Protein AF-A0A947TU34-F1 (afdb_monomer_lite)

Structure (mmCIF, N/CA/C/O backbone):
data_AF-A0A947TU34-F1
#
_entry.id   AF-A0A947TU34-F1
#
loop_
_atom_site.group_PDB
_atom_site.id
_atom_site.type_symbol
_atom_site.label_atom_id
_atom_site.label_alt_id
_atom_site.label_comp_id
_atom_site.label_asym_id
_atom_site.label_entity_id
_atom_site.label_seq_id
_atom_site.pdbx_PDB_ins_code
_atom_site.Cartn_x
_atom_site.Cartn_y
_atom_site.Cartn_z
_atom_site.occupancy
_atom_site.B_iso_or_equiv
_atom_site.auth_seq_id
_atom_site.auth_comp_id
_atom_site.auth_asym_id
_atom_site.auth_atom_id
_atom_site.pdbx_PDB_model_num
ATOM 1 N N . MET A 1 1 ? 52.505 39.625 5.014 1.00 36.97 1 MET A N 1
ATOM 2 C CA . MET A 1 1 ? 51.162 39.269 5.519 1.00 36.97 1 MET A CA 1
ATOM 3 C C . MET A 1 1 ? 50.648 38.074 4.728 1.00 36.97 1 MET A C 1
ATOM 5 O O . MET A 1 1 ? 50.399 38.207 3.539 1.00 36.97 1 MET A O 1
ATOM 9 N N . ARG A 1 2 ? 50.602 36.894 5.356 1.00 28.86 2 ARG A N 1
ATOM 10 C CA . ARG A 1 2 ? 50.048 35.643 4.815 1.00 28.86 2 ARG A CA 1
ATOM 11 C C . ARG A 1 2 ? 48.964 35.184 5.795 1.00 28.86 2 ARG A C 1
ATOM 13 O O . ARG A 1 2 ? 49.277 34.981 6.960 1.00 28.86 2 ARG A O 1
ATOM 20 N N . PHE A 1 3 ? 47.738 35.012 5.322 1.00 32.72 3 PHE A N 1
ATOM 21 C CA . PHE A 1 3 ? 46.673 34.244 5.978 1.00 32.72 3 PHE A CA 1
ATOM 22 C C . PHE A 1 3 ? 46.357 33.095 5.005 1.00 32.72 3 PHE A C 1
ATOM 24 O O . PHE A 1 3 ? 46.312 33.331 3.805 1.00 32.72 3 PHE A O 1
ATOM 31 N N . GLY A 1 4 ? 46.216 31.821 5.354 1.00 28.64 4 GLY A N 1
ATOM 32 C CA . GLY A 1 4 ? 45.920 31.163 6.622 1.00 28.64 4 GLY A CA 1
ATOM 33 C C . GLY A 1 4 ? 44.884 30.088 6.279 1.00 28.64 4 GLY A C 1
ATOM 34 O O . GLY A 1 4 ? 43.713 30.405 6.109 1.00 28.64 4 GLY A O 1
ATOM 35 N N . LYS A 1 5 ? 45.331 28.845 6.049 1.00 34.41 5 LYS A N 1
ATOM 36 C CA . LYS A 1 5 ? 44.473 27.691 5.729 1.00 34.41 5 LYS A CA 1
ATOM 37 C C . LYS A 1 5 ? 43.632 27.329 6.959 1.00 34.41 5 LYS A C 1
ATOM 39 O O . LYS A 1 5 ? 44.208 27.072 8.009 1.00 34.41 5 LYS A O 1
ATOM 44 N N . HIS A 1 6 ? 42.314 27.211 6.798 1.00 31.69 6 HIS A N 1
ATOM 45 C CA . HIS A 1 6 ? 41.460 26.458 7.717 1.00 31.69 6 HIS A CA 1
ATOM 46 C C . HIS A 1 6 ? 40.765 25.325 6.963 1.00 31.69 6 HIS A C 1
ATOM 48 O O . HIS A 1 6 ? 39.853 25.531 6.166 1.00 31.69 6 HIS A O 1
ATOM 54 N N . THR A 1 7 ? 41.250 24.118 7.230 1.00 31.86 7 THR A N 1
ATOM 55 C CA . THR A 1 7 ? 40.573 22.839 7.035 1.00 31.86 7 THR A CA 1
ATOM 56 C C . THR A 1 7 ? 39.380 22.758 7.990 1.00 31.86 7 THR A C 1
ATOM 58 O O . THR A 1 7 ? 39.536 23.008 9.185 1.00 31.86 7 THR A O 1
ATOM 61 N N . LYS A 1 8 ? 38.193 22.415 7.479 1.00 30.66 8 LYS A N 1
ATOM 62 C CA . LYS A 1 8 ? 37.081 21.908 8.294 1.00 30.66 8 LYS A CA 1
ATOM 63 C C . LYS A 1 8 ? 37.003 20.400 8.092 1.00 30.66 8 LYS A C 1
ATOM 65 O O . LYS A 1 8 ? 36.802 19.948 6.967 1.00 30.66 8 LYS A O 1
ATOM 70 N N . ASP A 1 9 ? 37.187 19.671 9.185 1.00 29.00 9 ASP A N 1
ATOM 71 C CA . ASP A 1 9 ? 36.949 18.236 9.289 1.00 29.00 9 ASP A CA 1
ATOM 72 C C . ASP A 1 9 ? 35.491 17.878 8.949 1.00 29.00 9 ASP A C 1
ATOM 74 O O . ASP A 1 9 ? 34.571 18.613 9.332 1.00 29.00 9 ASP A O 1
ATOM 78 N N . PRO A 1 10 ? 35.246 16.741 8.276 1.00 34.62 10 PRO A N 1
ATOM 79 C CA . PRO A 1 10 ? 33.926 16.142 8.208 1.00 34.62 10 PRO A CA 1
ATOM 80 C C . PRO A 1 10 ? 33.581 15.498 9.558 1.00 34.62 10 PRO A C 1
ATOM 82 O O . PRO A 1 10 ? 34.333 14.699 10.112 1.00 34.62 10 PRO A O 1
ATOM 85 N N . ASN A 1 11 ? 32.414 15.867 10.077 1.00 31.47 11 ASN A N 1
ATOM 86 C CA . ASN A 1 11 ? 31.798 15.323 11.284 1.00 31.47 11 ASN A CA 1
ATOM 87 C C . ASN A 1 11 ? 31.775 13.773 11.233 1.00 31.47 11 ASN A C 1
ATOM 89 O O . ASN A 1 11 ? 31.339 13.225 10.215 1.00 31.47 11 ASN A O 1
ATOM 93 N N . PRO A 1 12 ? 32.223 13.045 12.274 1.00 34.41 12 PRO A N 1
ATOM 94 C CA . PRO A 1 12 ? 32.240 11.588 12.251 1.00 34.41 12 PRO A CA 1
ATOM 95 C C . PRO A 1 12 ? 30.808 11.042 12.281 1.00 34.41 12 PRO A C 1
ATOM 97 O O . PRO A 1 12 ? 30.028 11.338 13.186 1.00 34.41 12 PRO A O 1
ATOM 100 N N . MET A 1 13 ? 30.466 10.222 11.284 1.00 33.12 13 MET A N 1
ATOM 101 C CA . MET A 1 13 ? 29.256 9.401 11.293 1.00 33.12 13 MET A CA 1
ATOM 102 C C . MET A 1 13 ? 29.177 8.580 12.587 1.00 33.12 13 MET A C 1
ATOM 104 O O . MET A 1 13 ? 30.155 7.966 13.021 1.00 33.12 13 MET A O 1
ATOM 108 N N . HIS A 1 14 ? 27.990 8.568 13.193 1.00 36.00 14 HIS A N 1
ATOM 109 C CA . HIS A 1 14 ? 27.690 7.849 14.425 1.00 36.00 14 HIS A CA 1
ATOM 110 C C . HIS A 1 14 ? 28.027 6.341 14.292 1.00 36.00 14 HIS A C 1
ATOM 112 O O . HIS A 1 14 ? 27.633 5.710 13.309 1.00 36.00 14 HIS A O 1
ATOM 118 N N . PRO A 1 15 ? 28.657 5.703 15.300 1.00 32.69 15 PRO A N 1
ATOM 119 C CA . PRO A 1 15 ? 29.038 4.282 15.255 1.00 32.69 15 PRO A CA 1
ATOM 120 C C . PRO A 1 15 ? 27.870 3.278 15.129 1.00 32.69 15 PRO A C 1
ATOM 122 O O . PRO A 1 15 ? 28.103 2.084 14.945 1.00 32.69 15 PRO A O 1
ATOM 125 N N . VAL A 1 16 ? 26.616 3.734 15.220 1.00 33.97 16 VAL A N 1
ATOM 126 C CA . VAL A 1 16 ? 25.411 2.884 15.217 1.00 33.97 16 VAL A CA 1
ATOM 127 C C . VAL A 1 16 ? 24.961 2.516 13.794 1.00 33.97 16 VAL A C 1
ATOM 129 O O . VAL A 1 16 ? 24.540 1.381 13.569 1.00 33.97 16 VAL A O 1
ATOM 132 N N . GLU A 1 17 ? 25.127 3.406 12.810 1.00 32.19 17 GLU A N 1
ATOM 133 C CA . GLU A 1 17 ? 24.751 3.137 11.406 1.00 32.19 17 GLU A CA 1
ATOM 134 C C . GLU A 1 17 ? 25.699 2.129 10.734 1.00 32.19 17 GLU A C 1
ATOM 136 O O . GLU A 1 17 ? 25.270 1.252 9.978 1.00 32.19 17 GLU A O 1
ATOM 141 N N . ASN A 1 18 ? 26.985 2.163 11.095 1.00 36.09 18 ASN A N 1
ATOM 142 C CA . ASN A 1 18 ? 27.971 1.192 10.616 1.00 36.09 18 ASN A CA 1
ATOM 143 C C . ASN A 1 18 ? 27.805 -0.201 11.247 1.00 36.09 18 ASN A C 1
ATOM 145 O O . ASN A 1 18 ? 28.181 -1.195 10.626 1.00 36.09 18 ASN A O 1
ATOM 149 N N . PHE A 1 19 ? 27.226 -0.302 12.448 1.00 32.25 19 PHE A N 1
ATOM 150 C CA . PHE A 1 19 ? 26.992 -1.587 13.112 1.00 32.25 19 PHE A CA 1
ATOM 151 C C . PHE A 1 19 ? 25.800 -2.337 12.501 1.00 32.25 19 PHE A C 1
ATOM 153 O O . PHE A 1 19 ? 25.913 -3.526 12.214 1.00 32.25 19 PHE A O 1
ATOM 160 N N . ILE A 1 20 ? 24.695 -1.643 12.205 1.00 35.47 20 ILE A N 1
ATOM 161 C CA . ILE A 1 20 ? 23.509 -2.249 11.569 1.00 35.47 20 ILE A CA 1
ATOM 162 C C . ILE A 1 20 ? 23.843 -2.734 10.149 1.00 35.47 20 ILE A C 1
ATOM 164 O O . ILE A 1 20 ? 23.509 -3.859 9.781 1.00 35.47 20 ILE A O 1
ATOM 168 N N . THR A 1 21 ? 24.606 -1.940 9.394 1.00 34.44 21 THR A N 1
ATOM 169 C CA . THR A 1 21 ? 25.031 -2.291 8.029 1.00 34.44 21 THR A CA 1
ATOM 170 C C . THR A 1 21 ? 26.032 -3.459 8.003 1.00 34.44 21 THR A C 1
ATOM 172 O O . THR A 1 21 ? 26.006 -4.279 7.085 1.00 34.44 21 THR A O 1
ATOM 175 N N . ARG A 1 22 ? 26.897 -3.600 9.024 1.00 29.48 22 ARG A N 1
ATOM 176 C CA . ARG A 1 22 ? 27.832 -4.740 9.141 1.00 29.48 22 ARG A CA 1
ATOM 177 C C . ARG A 1 22 ? 27.171 -6.027 9.630 1.00 29.48 22 ARG A C 1
ATOM 179 O O . ARG A 1 22 ? 27.530 -7.090 9.135 1.00 29.48 22 ARG A O 1
ATOM 186 N N . VAL A 1 23 ? 26.217 -5.954 10.559 1.00 29.86 23 VAL A N 1
ATOM 187 C CA . VAL A 1 23 ? 25.537 -7.149 11.093 1.00 29.86 23 VAL A CA 1
ATOM 188 C C . VAL A 1 23 ? 24.622 -7.787 10.040 1.00 29.86 23 VAL A C 1
ATOM 190 O O . VAL A 1 23 ? 24.596 -9.010 9.932 1.00 29.86 23 VAL A O 1
ATOM 193 N N . MET A 1 24 ? 23.976 -6.984 9.186 1.00 29.67 24 MET A N 1
ATOM 194 C CA . MET A 1 24 ? 23.170 -7.487 8.059 1.00 29.67 24 MET A CA 1
ATOM 195 C C . MET A 1 24 ? 24.021 -8.190 6.982 1.00 29.67 24 MET A C 1
ATOM 197 O O . MET A 1 24 ? 23.549 -9.120 6.339 1.00 29.67 24 MET A O 1
ATOM 201 N N . ARG A 1 25 ? 25.298 -7.809 6.816 1.00 28.53 25 ARG A N 1
ATOM 202 C CA . ARG A 1 25 ? 26.220 -8.459 5.862 1.00 28.53 25 ARG A CA 1
ATOM 203 C C . ARG A 1 25 ? 26.807 -9.783 6.351 1.00 28.53 25 ARG A C 1
ATOM 205 O O . ARG A 1 25 ? 27.178 -10.601 5.522 1.00 28.53 25 ARG A O 1
ATOM 212 N N . ILE A 1 26 ? 26.923 -9.990 7.664 1.00 27.45 26 ILE A N 1
ATOM 213 C CA . ILE A 1 26 ? 27.550 -11.197 8.236 1.00 27.45 26 ILE A CA 1
ATOM 214 C C . ILE A 1 26 ? 26.545 -12.358 8.356 1.00 27.45 26 ILE A C 1
ATOM 216 O O . ILE A 1 26 ? 26.949 -13.515 8.332 1.00 27.45 26 ILE A O 1
ATOM 220 N N . PHE A 1 27 ? 25.239 -12.078 8.419 1.00 27.67 27 PHE A N 1
ATOM 221 C CA . PHE A 1 27 ? 24.205 -13.122 8.494 1.00 27.67 27 PHE A CA 1
ATOM 222 C C . PHE A 1 27 ? 23.849 -13.772 7.145 1.00 27.67 27 PHE A C 1
ATOM 224 O O . PHE A 1 27 ? 23.192 -14.807 7.133 1.00 27.67 27 PHE A O 1
ATOM 231 N N . LEU A 1 28 ? 24.315 -13.218 6.020 1.00 29.25 28 LEU A N 1
ATOM 232 C CA . LEU A 1 28 ? 24.052 -13.743 4.672 1.00 29.25 28 LEU A CA 1
ATOM 233 C C . LEU A 1 28 ? 25.005 -14.872 4.233 1.00 29.25 28 LEU A C 1
ATOM 235 O O . LEU A 1 28 ? 24.862 -15.380 3.126 1.00 29.25 28 LEU A O 1
ATOM 239 N N . THR A 1 29 ? 25.971 -15.281 5.062 1.00 25.34 29 THR A N 1
ATOM 240 C CA . THR A 1 29 ? 27.067 -16.163 4.613 1.00 25.34 29 THR A CA 1
ATOM 241 C C . THR A 1 29 ? 27.019 -17.611 5.101 1.00 25.34 29 THR A C 1
ATOM 243 O O . THR A 1 29 ? 27.934 -18.364 4.778 1.00 25.34 29 THR A O 1
ATOM 246 N N . LEU A 1 30 ? 26.007 -18.055 5.854 1.00 24.70 30 LEU A N 1
ATOM 247 C CA . LEU A 1 30 ? 26.007 -19.419 6.406 1.00 24.70 30 LEU A CA 1
ATOM 248 C C . LEU A 1 30 ? 24.599 -20.005 6.577 1.00 24.70 30 LEU A C 1
ATOM 250 O O . LEU A 1 30 ? 24.108 -19.995 7.695 1.00 24.70 30 LEU A O 1
ATOM 254 N N . VAL A 1 31 ? 24.002 -20.590 5.527 1.00 24.58 31 VAL A N 1
ATOM 255 C CA . VAL A 1 31 ? 23.180 -21.819 5.645 1.00 24.58 31 VAL A CA 1
ATOM 256 C C . VAL A 1 31 ? 23.206 -22.587 4.314 1.00 24.58 31 VAL A C 1
ATOM 258 O O . VAL A 1 31 ? 22.786 -22.094 3.271 1.00 24.58 31 VAL A O 1
ATOM 261 N N . SER A 1 32 ? 23.716 -23.814 4.362 1.00 23.69 32 SER A N 1
ATOM 262 C CA . SER A 1 32 ? 23.725 -24.804 3.282 1.00 23.69 32 SER A CA 1
ATOM 263 C C . SER A 1 32 ? 22.355 -25.470 3.097 1.00 23.69 32 SER A C 1
ATOM 265 O O . SER A 1 32 ? 21.717 -25.857 4.072 1.00 23.69 32 SER A O 1
ATOM 267 N N . TRP A 1 33 ? 21.945 -25.652 1.840 1.00 23.98 33 TRP A N 1
ATOM 268 C CA . TRP A 1 33 ? 20.684 -26.280 1.423 1.00 23.98 33 TRP A CA 1
ATOM 269 C C . TRP A 1 33 ? 20.714 -27.815 1.527 1.00 23.98 33 TRP A C 1
ATOM 271 O O . TRP A 1 33 ? 21.697 -28.436 1.110 1.00 23.98 33 TRP A O 1
ATOM 281 N N . PRO A 1 34 ? 19.587 -28.444 1.906 1.00 23.02 34 PRO A N 1
ATOM 282 C CA . PRO A 1 34 ? 19.167 -29.692 1.281 1.00 23.02 34 PRO A CA 1
ATOM 283 C C . PRO A 1 34 ? 17.764 -29.613 0.645 1.00 23.02 34 PRO A C 1
ATOM 285 O O . PRO A 1 34 ? 16.898 -28.849 1.049 1.00 23.02 34 PRO A O 1
ATOM 288 N N . LYS A 1 35 ? 17.609 -30.436 -0.399 1.00 26.45 35 LYS A N 1
ATOM 289 C CA . LYS A 1 35 ? 16.519 -30.567 -1.383 1.00 26.45 35 LYS A CA 1
ATOM 290 C C . LYS A 1 35 ? 15.093 -30.661 -0.816 1.00 26.45 35 LYS A C 1
ATOM 292 O O . LYS A 1 35 ? 14.847 -31.466 0.077 1.00 26.45 35 LYS A O 1
ATOM 297 N N . VAL A 1 36 ? 14.147 -30.033 -1.524 1.00 22.92 36 VAL A N 1
ATOM 298 C CA . VAL A 1 36 ? 12.710 -30.362 -1.481 1.00 22.92 36 VAL A CA 1
ATOM 299 C C . VAL A 1 36 ? 12.259 -30.951 -2.822 1.00 22.92 36 VAL A C 1
ATOM 301 O O . VAL A 1 36 ? 12.600 -30.453 -3.897 1.00 22.92 36 VAL A O 1
ATOM 304 N N . SER A 1 37 ? 11.505 -32.048 -2.737 1.00 20.77 37 SER A N 1
ATOM 305 C CA . SER A 1 37 ? 10.812 -32.739 -3.825 1.00 20.77 37 SER A CA 1
ATOM 306 C C . SER A 1 37 ? 9.322 -32.385 -3.854 1.00 20.77 37 SER A C 1
ATOM 308 O O . SER A 1 37 ? 8.695 -32.435 -2.803 1.00 20.77 37 SER A O 1
ATOM 310 N N . SER A 1 38 ? 8.794 -32.180 -5.073 1.00 23.38 38 SER A N 1
ATOM 311 C CA . SER A 1 38 ? 7.444 -32.517 -5.599 1.00 23.38 38 SER A CA 1
ATOM 312 C C . SER A 1 38 ? 6.195 -32.092 -4.805 1.00 23.38 38 SER A C 1
ATOM 314 O O . SER A 1 38 ? 6.082 -32.372 -3.626 1.00 23.38 38 SER A O 1
ATOM 316 N N . THR A 1 39 ? 5.100 -31.582 -5.364 1.00 26.91 39 THR A N 1
ATOM 317 C CA . THR A 1 39 ? 4.634 -31.331 -6.737 1.00 26.91 39 THR A CA 1
ATOM 318 C C . THR A 1 39 ? 3.297 -30.603 -6.568 1.00 26.91 39 THR A C 1
ATOM 320 O O . THR A 1 39 ? 2.379 -31.170 -5.984 1.00 26.91 39 THR A O 1
ATOM 323 N N . ALA A 1 40 ? 3.157 -29.402 -7.120 1.00 22.20 40 ALA A N 1
ATOM 324 C CA . ALA A 1 40 ? 1.877 -28.820 -7.520 1.00 22.20 40 ALA A CA 1
ATOM 325 C C . ALA A 1 40 ? 2.191 -27.796 -8.617 1.00 22.20 40 ALA A C 1
ATOM 327 O O . ALA A 1 40 ? 2.999 -26.900 -8.407 1.00 22.20 40 ALA A O 1
ATOM 328 N N . ILE A 1 41 ? 1.644 -27.990 -9.815 1.00 27.66 41 ILE A N 1
ATOM 329 C CA . ILE A 1 41 ? 1.902 -27.144 -10.988 1.00 27.66 41 ILE A CA 1
ATOM 330 C C . ILE A 1 41 ? 0.897 -25.976 -10.964 1.00 27.66 41 ILE A C 1
ATOM 332 O O . ILE A 1 41 ? -0.297 -26.253 -11.087 1.00 27.66 41 ILE A O 1
ATOM 336 N N . PRO A 1 42 ? 1.317 -24.699 -10.823 1.00 26.33 42 PRO A N 1
ATOM 337 C CA . PRO A 1 42 ? 0.411 -23.554 -10.922 1.00 26.33 42 PRO A CA 1
ATOM 338 C C . PRO A 1 42 ? 0.205 -23.116 -12.381 1.00 26.33 42 PRO A C 1
ATOM 340 O O . PRO A 1 42 ? 1.080 -23.283 -13.231 1.00 26.33 42 PRO A O 1
ATOM 343 N N . ASN A 1 43 ? -0.965 -22.530 -12.641 1.00 28.70 43 ASN A N 1
ATOM 344 C CA . ASN A 1 43 ? -1.534 -22.125 -13.935 1.00 28.70 43 ASN A CA 1
ATOM 345 C C . ASN A 1 43 ? -0.812 -20.962 -14.673 1.00 28.70 43 ASN A C 1
ATOM 347 O O . ASN A 1 43 ? -1.436 -20.294 -15.493 1.00 28.70 43 ASN A O 1
ATOM 351 N N . ASP A 1 44 ? 0.486 -20.742 -14.449 1.00 31.34 44 ASP A N 1
ATOM 352 C CA . ASP A 1 44 ? 1.245 -19.582 -14.964 1.00 31.34 44 ASP A CA 1
ATOM 353 C C . ASP A 1 44 ? 2.211 -19.918 -16.121 1.00 31.34 44 ASP A C 1
ATOM 355 O O . ASP A 1 44 ? 3.200 -19.224 -16.354 1.00 31.34 44 ASP A O 1
ATOM 359 N N . ARG A 1 45 ? 1.967 -21.001 -16.869 1.00 33.16 45 ARG A N 1
ATOM 360 C CA . ARG A 1 45 ? 2.908 -21.472 -17.901 1.00 33.16 45 ARG A CA 1
ATOM 361 C C . ARG A 1 45 ? 2.562 -20.943 -19.293 1.00 33.16 45 ARG A C 1
ATOM 363 O O . ARG A 1 45 ? 1.596 -21.388 -19.907 1.00 33.16 45 ARG A O 1
ATOM 370 N N . ILE A 1 46 ? 3.406 -20.059 -19.825 1.00 37.34 46 ILE A N 1
ATOM 371 C CA . ILE A 1 46 ? 3.487 -19.787 -21.266 1.00 37.34 46 ILE A CA 1
ATOM 372 C C . ILE A 1 46 ? 4.389 -20.867 -21.874 1.00 37.34 46 ILE A C 1
ATOM 374 O O . ILE A 1 46 ? 5.542 -21.008 -21.475 1.00 37.34 46 ILE A O 1
ATOM 378 N N . ALA A 1 47 ? 3.869 -21.653 -22.818 1.00 37.91 47 ALA A N 1
ATOM 379 C CA . ALA A 1 47 ? 4.684 -22.597 -23.574 1.00 37.91 47 ALA A CA 1
ATOM 380 C C . ALA A 1 47 ? 5.567 -21.812 -24.555 1.00 37.91 47 ALA A C 1
ATOM 382 O O . ALA A 1 47 ? 5.067 -21.241 -25.524 1.00 37.91 47 ALA A O 1
ATOM 383 N N . LEU A 1 48 ? 6.869 -21.753 -24.284 1.00 50.62 48 LEU A N 1
ATOM 384 C CA . LEU A 1 48 ? 7.847 -21.099 -25.145 1.00 50.62 48 LEU A CA 1
ATOM 385 C C . LEU A 1 48 ? 8.540 -22.163 -25.989 1.00 50.62 48 LEU A C 1
ATOM 387 O O . LEU A 1 48 ? 9.224 -23.022 -25.456 1.00 50.62 48 LEU A O 1
ATOM 391 N N . GLN A 1 49 ? 8.389 -22.118 -27.308 1.00 55.41 49 GLN A N 1
ATOM 392 C CA . GLN A 1 49 ? 9.153 -22.993 -28.195 1.00 55.41 49 GLN A CA 1
ATOM 393 C C . GLN A 1 49 ? 10.310 -22.208 -28.802 1.00 55.41 49 GLN A C 1
ATOM 395 O O . GLN A 1 49 ? 10.110 -21.146 -29.386 1.00 55.41 49 GLN A O 1
ATOM 400 N N . SER A 1 50 ? 11.520 -22.739 -28.637 1.00 59.16 50 SER A N 1
ATOM 401 C CA . SER A 1 50 ? 12.715 -22.238 -29.312 1.00 59.16 50 SER A CA 1
ATOM 402 C C . SER A 1 50 ? 12.556 -22.365 -30.830 1.00 59.16 50 SER A C 1
ATOM 404 O O . SER A 1 50 ? 12.058 -23.382 -31.317 1.00 59.16 50 SER A O 1
ATOM 406 N N . THR A 1 51 ? 13.017 -21.366 -31.584 1.00 66.00 51 THR A N 1
ATOM 407 C CA . THR A 1 51 ? 13.000 -21.409 -33.058 1.00 66.00 51 THR A CA 1
ATOM 408 C C . THR A 1 51 ? 14.224 -22.118 -33.638 1.00 66.00 51 THR A C 1
ATOM 410 O O . THR A 1 51 ? 14.187 -22.581 -34.776 1.00 66.00 51 THR A O 1
ATOM 413 N N . ILE A 1 52 ? 15.290 -22.253 -32.843 1.00 70.44 52 ILE A N 1
ATOM 414 C CA . ILE A 1 52 ? 16.522 -22.962 -33.209 1.00 70.44 52 ILE A CA 1
ATOM 415 C C . ILE A 1 52 ? 16.556 -24.319 -32.498 1.00 70.44 52 ILE A C 1
ATOM 417 O O . ILE A 1 52 ? 16.445 -24.385 -31.269 1.00 70.44 52 ILE A O 1
ATOM 421 N N . SER A 1 53 ? 16.745 -25.403 -33.251 1.00 76.50 53 SER A N 1
ATOM 422 C CA . SER A 1 53 ? 16.879 -26.756 -32.686 1.00 76.50 53 SER A CA 1
ATOM 423 C C . SER A 1 53 ? 18.139 -26.903 -31.818 1.00 76.50 53 SER A C 1
ATOM 425 O O . SER A 1 53 ? 19.135 -26.211 -32.041 1.00 76.50 53 SER A O 1
ATOM 427 N N . SER A 1 54 ? 18.118 -27.812 -30.837 1.00 78.81 54 SER A N 1
ATOM 428 C CA . SER A 1 54 ? 19.277 -28.075 -29.967 1.00 78.81 54 SER A CA 1
ATOM 429 C C . SER A 1 54 ? 20.511 -28.513 -30.771 1.00 78.81 54 SER A C 1
ATOM 431 O O . SER A 1 54 ? 21.596 -27.988 -30.534 1.00 78.81 54 SER A O 1
ATOM 433 N N . ASP A 1 55 ? 20.327 -29.340 -31.806 1.00 80.50 55 ASP A N 1
ATOM 434 C CA . ASP A 1 55 ? 21.393 -29.778 -32.724 1.00 80.50 55 ASP A CA 1
ATOM 435 C C . ASP A 1 55 ? 22.018 -28.616 -33.514 1.00 80.50 55 ASP A C 1
ATOM 437 O O . ASP A 1 55 ? 23.219 -28.594 -33.799 1.00 80.50 55 ASP A O 1
ATOM 441 N N . GLU A 1 56 ? 21.203 -27.639 -33.920 1.00 82.25 56 GLU A N 1
ATOM 442 C CA . GLU A 1 56 ? 21.691 -26.461 -34.634 1.00 82.25 56 GLU A CA 1
ATOM 443 C C . GLU A 1 56 ? 22.454 -25.519 -33.701 1.00 82.25 56 GLU A C 1
ATOM 445 O O . GLU A 1 56 ? 23.506 -24.992 -34.076 1.00 82.25 56 GLU A O 1
ATOM 450 N N . LEU A 1 57 ? 21.965 -25.336 -32.474 1.00 79.88 57 LEU A N 1
ATOM 451 C CA . LEU A 1 57 ? 22.655 -24.544 -31.466 1.00 79.88 57 LEU A CA 1
ATOM 452 C C . LEU A 1 57 ? 23.998 -25.178 -31.079 1.00 79.88 57 LEU A C 1
ATOM 454 O O . LEU A 1 57 ? 25.005 -24.475 -31.043 1.00 79.88 57 LEU A O 1
ATOM 458 N N . GLU A 1 58 ? 24.040 -26.492 -30.866 1.00 84.25 58 GLU A N 1
ATOM 459 C CA . GLU A 1 58 ? 25.270 -27.239 -30.589 1.00 84.25 58 GLU A CA 1
ATOM 460 C C . GLU A 1 58 ? 26.332 -27.002 -31.669 1.00 84.25 58 GLU A C 1
ATOM 462 O O . GLU A 1 58 ? 27.454 -26.594 -31.363 1.00 84.25 58 GLU A O 1
ATOM 467 N N . LYS A 1 59 ? 25.963 -27.138 -32.949 1.00 84.12 59 LYS A N 1
ATOM 468 C CA . LYS A 1 59 ? 26.871 -26.861 -34.077 1.00 84.12 59 LYS A CA 1
ATOM 469 C C . LYS A 1 59 ? 27.379 -25.421 -34.077 1.00 84.12 59 LYS A C 1
ATOM 471 O O . LYS A 1 59 ? 28.557 -25.182 -34.345 1.00 84.12 59 LYS A O 1
ATOM 476 N N . ARG A 1 60 ? 26.511 -24.446 -33.785 1.00 83.31 60 ARG A N 1
ATOM 477 C CA . ARG A 1 60 ? 26.894 -23.025 -33.718 1.00 83.31 60 ARG A CA 1
ATOM 478 C C . ARG A 1 60 ? 27.871 -22.754 -32.574 1.00 83.31 60 ARG A C 1
ATOM 480 O O . ARG A 1 60 ? 28.805 -21.981 -32.768 1.00 83.31 60 ARG A O 1
ATOM 487 N N . LEU A 1 61 ? 27.671 -23.381 -31.416 1.00 82.75 61 LEU A N 1
ATOM 488 C CA . LEU A 1 61 ? 28.536 -23.224 -30.248 1.00 82.75 61 LEU A CA 1
ATOM 489 C C . LEU A 1 61 ? 29.897 -23.910 -30.438 1.00 82.75 61 LEU A C 1
ATOM 491 O O . LEU A 1 61 ? 30.927 -23.299 -30.149 1.00 82.75 61 LEU A O 1
ATOM 495 N N . LEU A 1 62 ? 29.919 -25.118 -31.016 1.00 83.25 62 LEU A N 1
ATOM 496 C CA . LEU A 1 62 ? 31.153 -25.825 -31.391 1.00 83.25 62 LEU A CA 1
ATOM 497 C C . LEU A 1 62 ? 32.014 -24.977 -32.335 1.00 83.25 62 LEU A C 1
ATOM 499 O O . LEU A 1 62 ? 33.200 -24.768 -32.088 1.00 83.25 62 LEU A O 1
ATOM 503 N N . ASN A 1 63 ? 31.399 -24.402 -33.374 1.00 82.50 63 ASN A N 1
ATOM 504 C CA . ASN A 1 63 ? 32.086 -23.530 -34.333 1.00 82.50 63 ASN A CA 1
ATOM 505 C C . ASN A 1 63 ? 32.640 -22.236 -33.708 1.00 82.50 63 ASN A C 1
ATOM 507 O O . ASN A 1 63 ? 33.439 -21.544 -34.335 1.00 82.50 63 ASN A O 1
ATOM 511 N N . ARG A 1 64 ? 32.221 -21.901 -32.484 1.00 79.00 64 ARG A N 1
ATOM 512 C CA . ARG A 1 64 ? 32.649 -20.717 -31.723 1.00 79.00 64 ARG A CA 1
ATOM 513 C C . ARG A 1 64 ? 33.614 -21.049 -30.587 1.00 79.00 64 ARG A C 1
ATOM 515 O O . ARG A 1 64 ? 33.856 -20.204 -29.727 1.00 79.00 64 ARG A O 1
ATOM 522 N N . GLY A 1 65 ? 34.155 -22.267 -30.577 1.00 80.38 65 GLY A N 1
ATOM 523 C CA . GLY A 1 65 ? 35.194 -22.682 -29.637 1.00 80.38 65 GLY A CA 1
ATOM 524 C C . GLY A 1 65 ? 34.692 -22.983 -28.225 1.00 80.38 65 GLY A C 1
ATOM 525 O O . GLY A 1 65 ? 35.486 -22.926 -27.291 1.00 80.38 65 GLY A O 1
ATOM 526 N N . TRP A 1 66 ? 33.401 -23.280 -28.054 1.00 84.19 66 TRP A N 1
ATOM 527 C CA . TRP A 1 66 ? 32.879 -23.775 -26.779 1.00 84.19 66 TRP A CA 1
ATOM 528 C C . TRP A 1 66 ? 33.293 -25.233 -26.564 1.00 84.19 66 TRP A C 1
ATOM 530 O O . TRP A 1 66 ? 33.287 -26.032 -27.503 1.00 84.19 66 TRP A O 1
ATOM 540 N N . SER A 1 67 ? 33.616 -25.594 -25.324 1.00 85.44 67 SER A N 1
ATOM 541 C CA . SER A 1 67 ? 33.841 -26.989 -24.946 1.00 85.44 67 SER A CA 1
ATOM 542 C C . SER A 1 67 ? 32.524 -27.756 -24.836 1.00 85.44 67 SER A C 1
ATOM 544 O O . SER A 1 67 ? 31.472 -27.196 -24.535 1.00 85.44 67 SER A O 1
ATOM 546 N N . GLU A 1 68 ? 32.588 -29.072 -25.011 1.00 81.94 68 GLU A N 1
ATOM 547 C CA . GLU A 1 68 ? 31.426 -29.965 -24.933 1.00 81.94 68 GLU A CA 1
ATOM 548 C C . GLU A 1 68 ? 30.657 -29.818 -23.603 1.00 81.94 68 GLU A C 1
ATOM 550 O O . GLU A 1 68 ? 29.430 -29.766 -23.588 1.00 81.94 68 GLU A O 1
ATOM 555 N N . VAL A 1 69 ? 31.367 -29.626 -22.485 1.00 80.94 69 VAL A N 1
ATOM 556 C CA . VAL A 1 69 ? 30.763 -29.403 -21.157 1.00 80.94 69 VAL A CA 1
ATOM 557 C C . VAL A 1 69 ? 29.989 -28.080 -21.091 1.00 80.94 69 VAL A C 1
ATOM 559 O O . VAL A 1 69 ? 28.906 -28.015 -20.507 1.00 80.94 69 VAL A O 1
ATOM 562 N N . GLU A 1 70 ? 30.522 -27.015 -21.690 1.00 78.06 70 GLU A N 1
ATOM 563 C CA . GLU A 1 70 ? 29.878 -25.696 -21.716 1.00 78.06 70 GLU A CA 1
ATOM 564 C C . GLU A 1 70 ? 28.646 -25.695 -22.620 1.00 78.06 70 GLU A C 1
ATOM 566 O O . GLU A 1 70 ? 27.624 -25.098 -22.272 1.00 78.06 70 GLU A O 1
ATOM 571 N N . ILE A 1 71 ? 28.721 -26.411 -23.743 1.00 81.62 71 ILE A N 1
ATOM 572 C CA . ILE A 1 71 ? 27.603 -26.607 -24.666 1.00 81.62 71 ILE A CA 1
ATOM 573 C C . ILE A 1 71 ? 26.469 -27.346 -23.969 1.00 81.62 71 ILE A C 1
ATOM 575 O O . ILE A 1 71 ? 25.344 -26.853 -23.957 1.00 81.62 71 ILE A O 1
ATOM 579 N N . GLN A 1 72 ? 26.759 -28.470 -23.310 1.00 79.75 72 GLN A N 1
ATOM 580 C CA . GLN A 1 72 ? 25.747 -29.234 -22.576 1.00 79.75 72 GLN A CA 1
ATOM 581 C C . GLN A 1 72 ? 25.092 -28.404 -21.464 1.00 79.75 72 GLN A C 1
ATOM 583 O O . GLN A 1 72 ? 23.881 -28.481 -21.250 1.00 79.75 72 GLN A O 1
ATOM 588 N N . ARG A 1 73 ? 25.859 -27.536 -20.793 1.00 75.88 73 ARG A N 1
ATOM 589 C CA . ARG A 1 73 ? 25.315 -26.607 -19.794 1.00 75.88 73 ARG A CA 1
ATOM 590 C C . ARG A 1 73 ? 24.397 -25.551 -20.420 1.00 75.88 73 ARG A C 1
ATOM 592 O O . ARG A 1 73 ? 23.337 -25.279 -19.861 1.00 75.88 73 ARG A O 1
ATOM 599 N N . ALA A 1 74 ? 24.778 -24.963 -21.555 1.00 75.69 74 ALA A N 1
ATOM 600 C CA . ALA A 1 74 ? 23.959 -23.975 -22.259 1.00 75.69 74 ALA A CA 1
ATOM 601 C C . ALA A 1 74 ? 22.672 -24.587 -22.833 1.00 75.69 74 ALA A C 1
ATOM 603 O O . ALA A 1 74 ? 21.604 -23.994 -22.684 1.00 75.69 74 ALA A O 1
ATOM 604 N N . LEU A 1 75 ? 22.760 -25.783 -23.425 1.00 78.38 75 LEU A N 1
ATOM 605 C CA . LEU A 1 75 ? 21.612 -26.539 -23.929 1.00 78.38 75 LEU A CA 1
ATOM 606 C C . LEU A 1 75 ? 20.653 -26.909 -22.798 1.00 78.38 75 LEU A C 1
ATOM 608 O O . LEU A 1 75 ? 19.472 -26.614 -22.898 1.00 78.38 75 LEU A O 1
ATOM 612 N N . SER A 1 76 ? 21.160 -27.441 -21.682 1.00 74.25 76 SER A N 1
ATOM 613 C CA . SER A 1 76 ? 20.341 -27.790 -20.513 1.00 74.25 76 SER A CA 1
ATOM 614 C C . SER A 1 76 ? 19.583 -26.586 -19.939 1.00 74.25 76 SER A C 1
ATOM 616 O O . SER A 1 76 ? 18.387 -26.674 -19.661 1.00 74.25 76 SER A O 1
ATOM 618 N N . LEU A 1 77 ? 20.243 -25.427 -19.822 1.00 69.88 77 LEU A N 1
ATOM 619 C CA . LEU A 1 77 ? 19.600 -24.190 -19.365 1.00 69.88 77 LEU A CA 1
ATOM 620 C C . LEU A 1 77 ? 18.533 -23.700 -20.347 1.00 69.88 77 LEU A C 1
ATOM 622 O O . LEU A 1 77 ? 17.446 -23.299 -19.934 1.00 69.88 77 LEU A O 1
ATOM 626 N N . ARG A 1 78 ? 18.827 -23.758 -21.647 1.00 72.56 78 ARG A N 1
ATOM 627 C CA . ARG A 1 78 ? 17.902 -23.359 -22.708 1.00 72.56 78 ARG A CA 1
ATOM 628 C C . ARG A 1 78 ? 16.699 -24.299 -22.794 1.00 72.56 78 ARG A C 1
ATOM 630 O O . ARG A 1 78 ? 15.571 -23.828 -22.865 1.00 72.56 78 ARG A O 1
ATOM 637 N N . ASP A 1 79 ? 16.908 -25.604 -22.705 1.00 69.69 79 ASP A N 1
ATOM 638 C CA . ASP A 1 79 ? 15.841 -26.605 -22.704 1.00 69.69 79 ASP A CA 1
ATOM 639 C C . ASP A 1 79 ? 14.994 -26.514 -21.429 1.00 69.69 79 ASP A C 1
ATOM 641 O O . ASP A 1 79 ? 13.772 -26.635 -21.492 1.00 69.69 79 ASP A O 1
ATOM 645 N N . SER A 1 80 ? 15.599 -26.221 -20.274 1.00 64.62 80 SER A N 1
ATOM 646 C CA . SER A 1 80 ? 14.854 -25.902 -19.048 1.00 64.62 80 SER A CA 1
ATOM 647 C C . SER A 1 80 ? 13.976 -24.657 -19.225 1.00 64.62 80 SER A C 1
ATOM 649 O O . SER A 1 80 ? 12.843 -24.625 -18.740 1.00 64.62 80 SER A O 1
ATOM 651 N N . PHE A 1 81 ? 14.481 -23.648 -19.939 1.00 65.69 81 PHE A N 1
ATOM 652 C CA . PHE A 1 81 ? 13.783 -22.393 -20.208 1.00 65.69 81 PHE A CA 1
ATOM 653 C C . PHE A 1 81 ? 12.613 -22.571 -21.193 1.00 65.69 81 PHE A C 1
ATOM 655 O O . PHE A 1 81 ? 11.487 -22.190 -20.882 1.00 65.69 81 PHE A O 1
ATOM 662 N N . PHE A 1 82 ? 12.853 -23.184 -22.358 1.00 63.56 82 PHE A N 1
ATOM 663 C CA . PHE A 1 82 ? 11.853 -23.350 -23.420 1.00 63.56 82 PHE A CA 1
ATOM 664 C C . PHE A 1 82 ? 10.955 -24.586 -23.202 1.00 63.56 82 PHE A C 1
ATOM 666 O O . PHE A 1 82 ? 9.732 -24.480 -23.197 1.00 63.56 82 PHE A O 1
ATOM 673 N N . ASN A 1 83 ? 11.520 -25.768 -22.937 1.00 55.47 83 ASN A N 1
ATOM 674 C CA . ASN A 1 83 ? 10.741 -27.017 -22.938 1.00 55.47 83 ASN A CA 1
ATOM 675 C C . ASN A 1 83 ? 10.000 -27.289 -21.625 1.00 55.47 83 ASN A C 1
ATOM 677 O O . ASN A 1 83 ? 8.973 -27.968 -21.637 1.00 55.47 83 ASN A O 1
ATOM 681 N N . GLN A 1 84 ? 10.502 -26.799 -20.488 1.00 48.75 84 GLN A N 1
ATOM 682 C CA . GLN A 1 84 ? 9.903 -27.114 -19.186 1.00 48.75 84 GLN A CA 1
ATOM 683 C C . GLN A 1 84 ? 9.051 -25.978 -18.597 1.00 48.75 84 GLN A C 1
ATOM 685 O O . GLN A 1 84 ? 8.327 -26.200 -17.623 1.00 48.75 84 GLN A O 1
ATOM 690 N N . GLY A 1 85 ? 9.093 -24.776 -19.188 1.00 46.69 85 GLY A N 1
ATOM 691 C CA . GLY A 1 85 ? 8.349 -23.610 -18.702 1.00 46.69 85 GLY A CA 1
ATOM 692 C C . GLY A 1 85 ? 8.759 -23.162 -17.294 1.00 46.69 85 GLY A C 1
ATOM 693 O O . GLY A 1 85 ? 7.978 -22.495 -16.619 1.00 46.69 85 GLY A O 1
ATOM 694 N N . PHE A 1 86 ? 9.951 -23.551 -16.829 1.00 41.66 86 PHE A N 1
ATOM 695 C CA . PHE A 1 86 ? 10.510 -23.139 -15.542 1.00 41.66 86 PHE A CA 1
ATOM 696 C C . PHE A 1 86 ? 11.470 -21.980 -15.760 1.00 41.66 86 PHE A C 1
ATOM 698 O O . PHE A 1 86 ? 12.687 -22.116 -15.656 1.00 41.66 86 PHE A O 1
ATOM 705 N N . VAL A 1 87 ? 10.907 -20.817 -16.050 1.00 48.47 87 VAL A N 1
ATOM 706 C CA . VAL A 1 87 ? 11.573 -19.587 -15.643 1.00 48.47 87 VAL A CA 1
ATOM 707 C C . VAL A 1 87 ? 11.022 -19.287 -14.268 1.00 48.47 87 VAL A C 1
ATOM 709 O O . VAL A 1 87 ? 9.809 -19.174 -14.106 1.00 48.47 87 VAL A O 1
ATOM 712 N N . ASP A 1 88 ? 11.890 -19.204 -13.268 1.00 49.72 88 ASP A N 1
ATOM 713 C CA . ASP A 1 88 ? 11.487 -18.597 -12.008 1.00 49.72 88 ASP A CA 1
ATOM 714 C C . ASP A 1 88 ? 11.290 -17.106 -12.307 1.00 49.72 88 ASP A C 1
ATOM 716 O O . ASP A 1 88 ? 12.250 -16.344 -12.397 1.00 49.72 88 ASP A O 1
ATOM 720 N N . ILE A 1 89 ? 10.041 -16.730 -12.593 1.00 47.75 89 ILE A N 1
ATOM 721 C CA . ILE A 1 89 ? 9.613 -15.395 -13.035 1.00 47.75 89 ILE A CA 1
ATOM 722 C C . ILE A 1 89 ? 10.076 -14.322 -12.025 1.00 47.75 89 ILE A C 1
ATOM 724 O O . ILE A 1 89 ? 10.314 -13.175 -12.389 1.00 47.75 89 ILE A O 1
ATOM 728 N N . GLY A 1 90 ? 10.294 -14.698 -10.760 1.00 50.34 90 GLY A N 1
ATOM 729 C CA . GLY A 1 90 ? 10.833 -13.810 -9.731 1.00 50.34 90 GLY A CA 1
ATOM 730 C C . GLY A 1 90 ? 12.327 -13.491 -9.856 1.00 50.34 90 GLY A C 1
ATOM 731 O O . GLY A 1 90 ? 12.774 -12.513 -9.258 1.00 50.34 90 GLY A O 1
ATOM 732 N N . ARG A 1 91 ? 13.109 -14.265 -10.624 1.00 60.59 91 ARG A N 1
ATOM 733 C CA . ARG A 1 91 ? 14.574 -14.143 -10.653 1.00 60.59 91 ARG A CA 1
ATOM 734 C C . ARG A 1 91 ? 15.096 -13.289 -11.809 1.00 60.59 91 ARG A C 1
ATOM 736 O O . ARG A 1 91 ? 14.560 -13.323 -12.921 1.00 60.59 91 ARG A O 1
ATOM 743 N N . PRO A 1 92 ? 16.186 -12.537 -11.586 1.00 70.62 92 PRO A N 1
ATOM 744 C CA . PRO A 1 92 ? 16.890 -11.848 -12.651 1.00 70.62 92 PRO A CA 1
ATOM 745 C C . PRO A 1 92 ? 17.559 -12.850 -13.604 1.00 70.62 92 PRO A C 1
ATOM 747 O O . PRO A 1 92 ? 18.222 -13.802 -13.188 1.00 70.62 92 PRO A O 1
ATOM 750 N N . VAL A 1 93 ? 17.416 -12.594 -14.902 1.00 80.44 93 VAL A N 1
ATOM 751 C CA . VAL A 1 93 ? 18.013 -13.379 -15.983 1.00 80.44 93 VAL A CA 1
ATOM 752 C C . VAL A 1 93 ? 18.926 -12.479 -16.803 1.00 80.44 93 VAL A C 1
ATOM 754 O O . VAL A 1 93 ? 18.526 -11.423 -17.288 1.00 80.44 93 VAL A O 1
ATOM 757 N N . ALA A 1 94 ? 20.178 -12.892 -16.954 1.00 86.12 94 ALA A N 1
ATOM 758 C CA . ALA A 1 94 ? 21.135 -12.255 -17.838 1.00 86.12 94 ALA A CA 1
ATOM 759 C C . ALA A 1 94 ? 21.009 -12.848 -19.244 1.00 86.12 94 ALA A C 1
ATOM 761 O O . ALA A 1 94 ? 21.290 -14.028 -19.464 1.00 86.12 94 ALA A O 1
ATOM 762 N N . LEU A 1 95 ? 20.598 -12.014 -20.193 1.00 87.00 95 LEU A N 1
ATOM 763 C CA . LEU A 1 95 ? 20.544 -12.352 -21.603 1.00 87.00 95 LEU A CA 1
ATOM 764 C C . LEU A 1 95 ? 21.901 -12.121 -22.257 1.00 87.00 95 LEU A C 1
ATOM 766 O O . LEU A 1 95 ? 22.496 -11.047 -22.136 1.00 87.00 95 LEU A O 1
ATOM 770 N N . PHE A 1 96 ? 22.330 -13.115 -23.021 1.00 88.00 96 PHE A N 1
ATOM 771 C CA . PHE A 1 96 ? 23.493 -13.069 -23.886 1.00 88.00 96 PHE A CA 1
ATOM 772 C C . PHE A 1 96 ? 23.060 -13.283 -25.326 1.00 88.00 96 PHE A C 1
ATOM 774 O O . PHE A 1 96 ? 22.238 -14.149 -25.625 1.00 88.00 96 PHE A O 1
ATOM 781 N N . ASN A 1 97 ? 23.640 -12.491 -26.217 1.00 86.94 97 ASN A N 1
ATOM 782 C CA . ASN A 1 97 ? 23.321 -12.552 -27.629 1.00 86.94 97 ASN A CA 1
ATOM 783 C C . ASN A 1 97 ? 24.031 -13.738 -28.281 1.00 86.94 97 ASN A C 1
ATOM 785 O O . ASN A 1 97 ? 25.264 -13.756 -28.384 1.00 86.94 97 ASN A O 1
ATOM 789 N N . LEU A 1 98 ? 23.235 -14.707 -28.739 1.00 82.88 98 LEU A N 1
ATOM 790 C CA . LEU A 1 98 ? 23.719 -15.896 -29.431 1.00 82.88 98 LEU A CA 1
ATOM 791 C C . LEU A 1 98 ? 24.552 -15.525 -30.653 1.00 82.88 98 LEU A C 1
ATOM 793 O O . LEU A 1 98 ? 25.574 -16.151 -30.907 1.00 82.88 98 LEU A O 1
ATOM 797 N N . SER A 1 99 ? 24.176 -14.483 -31.385 1.00 80.75 99 SER A N 1
ATOM 798 C CA . SER A 1 99 ? 24.852 -14.083 -32.613 1.00 80.75 99 SER A CA 1
ATOM 799 C C . SER A 1 99 ? 26.239 -13.475 -32.382 1.00 80.75 99 SER A C 1
ATOM 801 O O . SER A 1 99 ? 27.107 -13.645 -33.238 1.00 80.75 99 SER A O 1
ATOM 803 N N . THR A 1 100 ? 26.504 -12.859 -31.227 1.00 83.56 100 THR A N 1
ATOM 804 C CA . THR A 1 100 ? 27.760 -12.122 -30.982 1.00 83.56 100 THR A CA 1
ATOM 805 C C . THR A 1 100 ? 28.654 -12.705 -29.895 1.00 83.56 100 THR A C 1
ATOM 807 O O . THR A 1 100 ? 29.837 -12.372 -29.863 1.00 83.56 100 THR A O 1
ATOM 810 N N . LEU A 1 101 ? 28.133 -13.554 -29.004 1.00 81.00 101 LEU A N 1
ATOM 811 C CA . LEU A 1 101 ? 28.947 -14.144 -27.944 1.00 81.00 101 LEU A CA 1
ATOM 812 C C . LEU A 1 101 ? 29.973 -15.142 -28.517 1.00 81.00 101 LEU A C 1
ATOM 814 O O . LEU A 1 101 ? 29.627 -16.024 -29.309 1.00 81.00 101 LEU A O 1
ATOM 818 N N . GLN A 1 102 ? 31.231 -14.991 -28.101 1.00 76.38 102 GLN A N 1
ATOM 819 C CA . GLN A 1 102 ? 32.361 -15.854 -28.455 1.00 76.38 102 GLN A CA 1
ATOM 820 C C . GLN A 1 102 ? 32.879 -16.531 -27.186 1.00 76.38 102 GLN A C 1
ATOM 822 O O . GLN A 1 102 ? 33.157 -15.839 -26.207 1.00 76.38 102 GLN A O 1
ATOM 827 N N . GLY A 1 103 ? 33.019 -17.858 -27.202 1.00 73.50 103 GLY A N 1
ATOM 828 C CA . GLY A 1 103 ? 33.404 -18.614 -26.007 1.00 73.50 103 GLY A CA 1
ATOM 829 C C . GLY A 1 103 ? 32.365 -18.562 -24.870 1.00 73.50 103 GLY A C 1
ATOM 830 O O . GLY A 1 103 ? 31.253 -18.066 -25.081 1.00 73.50 103 GLY A O 1
ATOM 831 N N . PRO A 1 104 ? 32.700 -19.101 -23.684 1.00 75.38 104 PRO A N 1
ATOM 832 C CA . PRO A 1 104 ? 31.751 -19.307 -22.592 1.00 75.38 104 PRO A CA 1
ATOM 833 C C . PRO A 1 104 ? 31.131 -18.010 -22.072 1.00 75.38 104 PRO A C 1
ATOM 835 O O . PRO A 1 104 ? 31.621 -16.910 -22.327 1.00 75.38 104 PRO A O 1
ATOM 838 N N . PHE A 1 105 ? 30.057 -18.148 -21.286 1.00 79.38 105 PHE A N 1
ATOM 839 C CA . PHE A 1 105 ? 29.416 -17.010 -20.630 1.00 79.38 105 PHE A CA 1
ATOM 840 C C . PHE A 1 105 ? 30.438 -16.187 -19.837 1.00 79.38 105 PHE A C 1
ATOM 842 O O . PHE A 1 105 ? 30.995 -16.709 -18.866 1.00 79.38 105 PHE A O 1
ATOM 849 N N . PRO A 1 106 ? 30.653 -14.910 -20.192 1.00 81.31 106 PRO A N 1
ATOM 850 C CA . PRO A 1 106 ? 31.571 -14.066 -19.460 1.00 81.31 106 PRO A CA 1
ATOM 851 C C . PRO A 1 106 ? 30.990 -13.748 -18.085 1.00 81.31 106 PRO A C 1
ATOM 853 O O . PRO A 1 106 ? 29.781 -13.871 -17.837 1.00 81.31 106 PRO A O 1
ATOM 856 N N . ASP A 1 107 ? 31.867 -13.305 -17.194 1.00 82.81 107 ASP A N 1
ATOM 857 C CA . ASP A 1 107 ? 31.443 -12.773 -15.911 1.00 82.81 107 ASP A CA 1
ATOM 858 C C . ASP A 1 107 ? 30.546 -11.552 -16.105 1.00 82.81 107 ASP A C 1
ATOM 860 O O . ASP A 1 107 ? 30.742 -10.722 -17.000 1.00 82.81 107 ASP A O 1
ATOM 864 N N . LEU A 1 108 ? 29.526 -11.453 -15.254 1.00 81.81 108 LEU A N 1
ATOM 865 C CA . LEU A 1 108 ? 28.612 -10.325 -15.288 1.00 81.81 108 LEU A CA 1
ATOM 866 C C . LEU A 1 108 ? 29.327 -9.081 -14.746 1.00 81.81 108 LEU A C 1
ATOM 868 O O . LEU A 1 108 ? 29.908 -9.143 -13.659 1.00 81.81 108 LEU A O 1
ATOM 872 N N . PRO A 1 109 ? 29.260 -7.937 -15.452 1.00 83.06 109 PRO A N 1
ATOM 873 C CA . PRO A 1 109 ? 29.765 -6.673 -14.940 1.00 83.06 109 PRO A CA 1
ATOM 874 C C . PRO A 1 109 ? 29.217 -6.366 -13.542 1.00 83.06 109 PRO A C 1
ATOM 876 O O . PRO A 1 109 ? 28.033 -6.582 -13.272 1.00 83.06 109 PRO A O 1
ATOM 879 N N . GLN A 1 110 ? 30.052 -5.791 -12.672 1.00 74.44 110 GLN A N 1
ATOM 880 C CA . GLN A 1 110 ? 29.671 -5.458 -11.293 1.00 74.44 110 GLN A CA 1
ATOM 881 C C . GLN A 1 110 ? 28.420 -4.568 -11.225 1.00 74.44 110 GLN A C 1
ATOM 883 O O . GLN A 1 110 ? 27.619 -4.686 -10.302 1.00 74.44 110 GLN A O 1
ATOM 888 N N . GLU A 1 111 ? 28.223 -3.703 -12.219 1.00 71.31 111 GLU A N 1
ATOM 889 C CA . GLU A 1 111 ? 27.027 -2.867 -12.344 1.00 71.31 111 GLU A CA 1
ATOM 890 C C . GLU A 1 111 ? 25.748 -3.702 -12.504 1.00 71.31 111 GLU A C 1
ATOM 892 O O . GLU A 1 111 ? 24.739 -3.403 -11.863 1.00 71.31 111 GLU A O 1
ATOM 897 N N . LEU A 1 112 ? 25.792 -4.790 -13.284 1.00 73.50 112 LEU A N 1
ATOM 898 C CA . LEU A 1 112 ? 24.657 -5.702 -13.441 1.00 73.50 112 LEU A CA 1
ATOM 899 C C . LEU A 1 112 ? 24.418 -6.527 -12.177 1.00 73.50 112 LEU A C 1
ATOM 901 O O . LEU A 1 112 ? 23.267 -6.711 -11.799 1.00 73.50 112 LEU A O 1
ATOM 905 N N . LEU A 1 113 ? 25.477 -6.963 -11.491 1.00 74.75 113 LEU A N 1
ATOM 906 C CA . LEU A 1 113 ? 25.362 -7.672 -10.210 1.00 74.75 113 LEU A CA 1
ATOM 907 C C . LEU A 1 113 ? 24.718 -6.791 -9.132 1.00 74.75 113 LEU A C 1
ATOM 909 O O . LEU A 1 113 ? 23.786 -7.209 -8.449 1.00 74.75 113 LEU A O 1
ATOM 913 N N . ASN A 1 114 ? 25.157 -5.534 -9.035 1.00 65.44 114 ASN A N 1
ATOM 914 C CA . ASN A 1 114 ? 24.570 -4.559 -8.118 1.00 65.44 114 ASN A CA 1
ATOM 915 C C . ASN A 1 114 ? 23.095 -4.281 -8.453 1.00 65.44 114 ASN A C 1
ATOM 917 O O . ASN A 1 114 ? 22.290 -4.091 -7.546 1.00 65.44 114 ASN A O 1
ATOM 921 N N . THR A 1 115 ? 22.744 -4.270 -9.743 1.00 62.28 115 THR A N 1
ATOM 922 C CA . THR A 1 115 ? 21.366 -4.066 -10.220 1.00 62.28 115 THR A CA 1
ATOM 923 C C . THR A 1 115 ? 20.482 -5.288 -9.967 1.00 62.28 115 THR A C 1
ATOM 925 O O . THR A 1 115 ? 19.307 -5.140 -9.644 1.00 62.28 115 THR A O 1
ATOM 928 N N . ALA A 1 116 ? 21.033 -6.497 -10.089 1.00 65.38 116 ALA A N 1
ATOM 929 C CA . ALA A 1 116 ? 20.317 -7.738 -9.825 1.00 65.38 116 ALA A CA 1
ATOM 930 C C . ALA A 1 116 ? 19.920 -7.871 -8.352 1.00 65.38 116 ALA A C 1
ATOM 932 O O . ALA A 1 116 ? 18.860 -8.426 -8.072 1.00 65.38 116 ALA A O 1
ATOM 933 N N . GLY A 1 117 ? 20.742 -7.343 -7.436 1.00 64.00 117 GLY A N 1
ATOM 934 C CA . GLY A 1 117 ? 20.522 -7.452 -5.992 1.00 64.00 117 GLY A CA 1
ATOM 935 C C . GLY A 1 117 ? 20.743 -8.866 -5.447 1.00 64.00 117 GLY A C 1
ATOM 936 O O . GLY A 1 117 ? 20.405 -9.134 -4.299 1.00 64.00 117 GLY A O 1
ATOM 937 N N . GLU A 1 118 ? 21.322 -9.755 -6.256 1.00 66.62 118 GLU A N 1
ATOM 938 C CA . GLU A 1 118 ? 21.515 -11.172 -5.962 1.00 66.62 118 GLU A CA 1
ATOM 939 C C . GLU A 1 118 ? 22.969 -11.613 -6.216 1.00 66.62 118 GLU A C 1
ATOM 941 O O . GLU A 1 118 ? 23.679 -10.976 -7.007 1.00 66.62 118 GLU A O 1
ATOM 946 N N . PRO A 1 119 ? 23.439 -12.705 -5.580 1.00 73.06 119 PRO A N 1
ATOM 947 C CA . PRO A 1 119 ? 24.732 -13.303 -5.901 1.00 73.06 119 PRO A CA 1
ATOM 948 C C . PRO A 1 119 ? 24.835 -13.689 -7.385 1.00 73.06 119 PRO A C 1
ATOM 950 O O . PRO A 1 119 ? 23.891 -14.197 -7.980 1.00 73.06 119 PRO A O 1
ATOM 953 N N . ALA A 1 120 ? 26.018 -13.531 -7.987 1.00 74.38 120 ALA A N 1
ATOM 954 C CA . ALA A 1 120 ? 26.248 -13.828 -9.410 1.00 74.38 120 ALA A CA 1
ATOM 955 C C . ALA A 1 120 ? 25.890 -15.271 -9.826 1.00 74.38 120 ALA A C 1
ATOM 957 O O . ALA A 1 120 ? 25.657 -15.541 -11.005 1.00 74.38 120 ALA A O 1
ATOM 958 N N . GLU A 1 121 ? 25.889 -16.185 -8.858 1.00 73.69 121 GLU A N 1
ATOM 959 C CA . GLU A 1 121 ? 25.618 -17.616 -9.005 1.00 73.69 121 GLU A CA 1
ATOM 960 C C . GLU A 1 121 ? 24.122 -17.937 -9.111 1.00 73.69 121 GLU A C 1
ATOM 962 O O . GLU A 1 121 ? 23.763 -18.971 -9.673 1.00 73.69 121 GLU A O 1
ATOM 967 N N . THR A 1 122 ? 23.248 -17.067 -8.590 1.00 69.44 122 THR A N 1
ATOM 968 C CA . THR A 1 122 ? 21.789 -17.264 -8.625 1.00 69.44 122 THR A CA 1
ATOM 969 C C . THR A 1 122 ? 21.152 -16.663 -9.876 1.00 69.44 122 THR A C 1
ATOM 971 O O . THR A 1 122 ? 20.050 -17.068 -10.251 1.00 69.44 122 THR A O 1
ATOM 974 N N . ILE A 1 123 ? 21.863 -15.750 -10.549 1.00 72.25 123 ILE A N 1
ATOM 975 C CA . ILE A 1 123 ? 21.431 -15.115 -11.795 1.00 72.25 123 ILE A CA 1
ATOM 976 C C . ILE A 1 123 ? 21.501 -16.135 -12.930 1.00 72.25 123 ILE A C 1
ATOM 978 O O . ILE A 1 123 ? 22.576 -16.610 -13.313 1.00 72.25 123 ILE A O 1
ATOM 982 N N . GLN A 1 124 ? 20.344 -16.441 -13.510 1.00 76.12 124 GLN A N 1
ATOM 983 C CA . GLN A 1 124 ? 20.271 -17.345 -14.652 1.00 76.12 124 GLN A CA 1
ATOM 984 C C . GLN A 1 124 ? 20.890 -16.682 -15.883 1.00 76.12 124 GLN A C 1
ATOM 986 O O . GLN A 1 124 ? 20.712 -15.488 -16.115 1.00 76.12 124 GLN A O 1
ATOM 991 N N . ARG A 1 125 ? 21.622 -17.456 -16.687 1.00 82.88 125 ARG A N 1
ATOM 992 C CA . ARG A 1 125 ? 22.278 -16.969 -17.906 1.00 82.88 125 ARG A CA 1
ATOM 993 C C . ARG A 1 125 ? 21.647 -17.652 -19.100 1.00 82.88 125 ARG A C 1
ATOM 995 O O . ARG A 1 125 ? 21.668 -18.877 -19.185 1.00 82.88 125 ARG A O 1
ATOM 1002 N N . LEU A 1 126 ? 21.085 -16.857 -19.998 1.00 82.00 126 LEU A N 1
ATOM 1003 C CA . LEU A 1 126 ? 20.362 -17.351 -21.155 1.00 82.00 126 LEU A CA 1
ATOM 1004 C C . LEU A 1 126 ? 21.032 -16.858 -22.434 1.00 82.00 126 LEU A C 1
ATOM 1006 O O . LEU A 1 126 ? 21.220 -15.657 -22.618 1.00 82.00 126 LEU A O 1
ATOM 1010 N N . LEU A 1 127 ? 21.383 -17.793 -23.314 1.00 81.69 127 LEU A N 1
ATOM 1011 C CA . LEU A 1 127 ? 21.911 -17.502 -24.642 1.00 81.69 127 LEU A CA 1
ATOM 1012 C C . LEU A 1 127 ? 20.781 -17.596 -25.665 1.00 81.69 127 LEU A C 1
ATOM 1014 O O . LEU A 1 127 ? 20.205 -18.669 -25.843 1.00 81.69 127 LEU A O 1
ATOM 1018 N N . VAL A 1 128 ? 20.462 -16.479 -26.311 1.00 81.25 128 VAL A N 1
ATOM 1019 C CA . VAL A 1 128 ? 19.270 -16.335 -27.161 1.00 81.25 128 VAL A CA 1
ATOM 1020 C C . VAL A 1 128 ? 19.512 -15.349 -28.293 1.00 81.25 128 VAL A C 1
ATOM 1022 O O . VAL A 1 128 ? 20.329 -14.433 -28.170 1.00 81.25 128 VAL A O 1
ATOM 1025 N N . ASP A 1 129 ? 18.748 -15.502 -29.370 1.00 79.25 129 ASP A N 1
ATOM 1026 C CA . ASP A 1 129 ? 18.479 -14.400 -30.289 1.00 79.25 129 ASP A CA 1
ATOM 1027 C C . ASP A 1 129 ? 17.226 -13.639 -29.813 1.00 79.25 129 ASP A C 1
ATOM 1029 O O . ASP A 1 129 ? 16.274 -14.234 -29.309 1.00 79.25 129 ASP A O 1
ATOM 1033 N N . LEU A 1 130 ? 17.212 -12.307 -29.952 1.00 69.75 130 LEU A N 1
ATOM 1034 C CA . LEU A 1 130 ? 16.090 -11.466 -29.489 1.00 69.75 130 LEU A CA 1
ATOM 1035 C C . LEU A 1 130 ? 14.747 -11.858 -30.121 1.00 69.75 130 LEU A C 1
ATOM 1037 O O . LEU A 1 130 ? 13.704 -11.714 -29.490 1.00 69.75 130 LEU A O 1
ATOM 1041 N N . GLU A 1 131 ? 14.780 -12.374 -31.348 1.00 70.88 131 GLU A N 1
ATOM 1042 C CA . GLU A 1 131 ? 13.603 -12.854 -32.079 1.00 70.88 131 GLU A CA 1
ATOM 1043 C C . GLU A 1 131 ? 12.941 -14.066 -31.397 1.00 70.88 131 GLU A C 1
ATOM 1045 O O . GLU A 1 131 ? 11.737 -14.268 -31.548 1.00 70.88 131 GLU A O 1
ATOM 1050 N N . GLU A 1 132 ? 13.688 -14.823 -30.582 1.00 66.50 132 GLU A N 1
ATOM 1051 C CA . GLU A 1 132 ? 13.171 -15.948 -29.789 1.00 66.50 132 GLU A CA 1
ATOM 1052 C C . GLU A 1 132 ? 12.454 -15.498 -28.504 1.00 66.50 132 GLU A C 1
ATOM 1054 O O . GLU A 1 132 ? 11.801 -16.306 -27.842 1.00 66.50 132 GLU A O 1
ATOM 1059 N N . LEU A 1 133 ? 12.544 -14.208 -28.149 1.00 66.25 133 LEU A N 1
ATOM 1060 C CA . LEU A 1 133 ? 11.925 -13.613 -26.962 1.00 66.25 133 LEU A CA 1
ATOM 1061 C C . LEU A 1 133 ? 10.932 -12.490 -27.330 1.00 66.25 133 LEU A C 1
ATOM 1063 O O . LEU A 1 133 ? 11.094 -11.352 -26.887 1.00 66.25 133 LEU A O 1
ATOM 1067 N N . PRO A 1 134 ? 9.846 -12.774 -28.078 1.00 51.19 134 PRO A N 1
ATOM 1068 C CA . PRO A 1 134 ? 8.926 -11.746 -28.589 1.00 51.19 134 PRO A CA 1
ATOM 1069 C C . PRO A 1 134 ? 8.147 -10.981 -27.501 1.00 51.19 134 PRO A C 1
ATOM 1071 O O . PRO A 1 134 ? 7.483 -9.986 -27.788 1.00 51.19 134 PRO A O 1
ATOM 1074 N N . PHE A 1 135 ? 8.196 -11.451 -26.256 1.00 50.94 135 PHE A N 1
ATOM 1075 C CA . PHE A 1 135 ? 7.557 -10.856 -25.081 1.00 50.94 135 PHE A CA 1
ATOM 1076 C C . PHE A 1 135 ? 8.532 -10.035 -24.221 1.00 50.94 135 PHE A C 1
ATOM 1078 O O . PHE A 1 135 ? 8.094 -9.339 -23.309 1.00 50.94 135 PHE A O 1
ATOM 1085 N N . VAL A 1 136 ? 9.836 -10.075 -24.513 1.00 59.16 136 VAL A N 1
ATOM 1086 C CA . VAL A 1 136 ? 10.843 -9.249 -23.843 1.00 59.16 136 VAL A CA 1
ATOM 1087 C C . VAL A 1 136 ? 11.074 -7.996 -24.680 1.00 59.16 136 VAL A C 1
ATOM 1089 O O . VAL A 1 136 ? 11.590 -8.060 -25.791 1.00 59.16 136 VAL A O 1
ATOM 1092 N N . SER A 1 137 ? 10.705 -6.835 -24.141 1.00 57.75 137 SER A N 1
ATOM 1093 C CA . SER A 1 137 ? 11.035 -5.541 -24.745 1.00 57.75 137 SER A CA 1
ATOM 1094 C C . SER A 1 137 ? 12.267 -4.956 -24.061 1.00 57.75 137 SER A C 1
ATOM 1096 O O . SER A 1 137 ? 12.202 -4.552 -22.902 1.00 57.75 137 SER A O 1
ATOM 1098 N N . LEU A 1 138 ? 13.394 -4.909 -24.774 1.00 62.72 138 LEU A N 1
ATOM 1099 C CA . LEU A 1 138 ? 14.588 -4.198 -24.316 1.00 62.72 138 LEU A CA 1
ATOM 1100 C C . LEU A 1 138 ? 14.467 -2.698 -24.625 1.00 62.72 138 LEU A C 1
ATOM 1102 O O . LEU A 1 138 ? 13.906 -2.310 -25.650 1.00 62.72 138 LEU A O 1
ATOM 1106 N N . SER A 1 139 ? 15.025 -1.846 -23.761 1.00 56.44 139 SER A N 1
ATOM 1107 C CA . SER A 1 139 ? 15.253 -0.431 -24.106 1.00 56.44 139 SER A CA 1
ATOM 1108 C C . SER A 1 139 ? 16.256 -0.310 -25.260 1.00 56.44 139 SER A C 1
ATOM 1110 O O . SER A 1 139 ? 17.058 -1.213 -25.477 1.00 56.44 139 SER A O 1
ATOM 1112 N N . TYR A 1 140 ? 16.289 0.825 -25.968 1.00 61.38 140 TYR A N 1
ATOM 1113 C CA . TYR A 1 140 ? 17.245 1.038 -27.071 1.00 61.38 140 TYR A CA 1
ATOM 1114 C C . TYR A 1 140 ? 18.714 0.865 -26.641 1.00 61.38 140 TYR A C 1
ATOM 1116 O O . TYR A 1 140 ? 19.514 0.280 -27.369 1.00 61.38 140 TYR A O 1
ATOM 1124 N N . GLU A 1 141 ? 19.083 1.353 -25.451 1.00 65.19 141 GLU A N 1
ATOM 1125 C CA . GLU A 1 141 ? 20.439 1.169 -24.921 1.00 65.19 141 GLU A CA 1
ATOM 1126 C C . GLU A 1 141 ? 20.715 -0.304 -24.616 1.00 65.19 141 GLU A C 1
ATOM 1128 O O . GLU A 1 141 ? 21.758 -0.805 -25.021 1.00 65.19 141 GLU A O 1
ATOM 1133 N N . GLN A 1 142 ? 19.777 -1.016 -23.985 1.00 74.31 142 GLN A N 1
ATOM 1134 C CA . GLN A 1 142 ? 19.907 -2.453 -23.735 1.00 74.31 142 GLN A CA 1
ATOM 1135 C C . GLN A 1 142 ? 19.974 -3.251 -25.039 1.00 74.31 142 GLN A C 1
ATOM 1137 O O . GLN A 1 142 ? 20.823 -4.118 -25.179 1.00 74.31 142 GLN A O 1
ATOM 1142 N N . GLU A 1 143 ? 19.136 -2.945 -26.025 1.00 76.31 143 GLU A N 1
ATOM 1143 C CA . GLU A 1 143 ? 19.159 -3.595 -27.333 1.00 76.31 143 GLU A CA 1
ATOM 1144 C C . GLU A 1 143 ? 20.488 -3.334 -28.051 1.00 76.31 143 GLU A C 1
ATOM 1146 O O . GLU A 1 143 ? 21.081 -4.254 -28.610 1.00 76.31 143 GLU A O 1
ATOM 1151 N N . ARG A 1 144 ? 21.007 -2.102 -27.998 1.00 77.81 144 ARG A N 1
ATOM 1152 C CA . ARG A 1 144 ? 22.323 -1.755 -28.549 1.00 77.81 144 ARG A CA 1
ATOM 1153 C C . ARG A 1 144 ? 23.452 -2.486 -27.821 1.00 77.81 144 ARG A C 1
ATOM 1155 O O . ARG A 1 144 ? 24.349 -3.004 -28.478 1.00 77.81 144 ARG A O 1
ATOM 1162 N N . GLN A 1 145 ? 23.420 -2.532 -26.491 1.00 80.81 145 GLN A N 1
ATOM 1163 C CA . GLN A 1 145 ? 24.377 -3.278 -25.669 1.00 80.81 145 GLN A CA 1
ATOM 1164 C C . GLN A 1 145 ? 24.342 -4.769 -26.023 1.00 80.81 145 GLN A C 1
ATOM 1166 O O . GLN A 1 145 ? 25.376 -5.343 -26.358 1.00 80.81 145 GLN A O 1
ATOM 1171 N N . PHE A 1 146 ? 23.146 -5.354 -26.073 1.00 85.81 146 PHE A N 1
ATOM 1172 C CA . PHE A 1 146 ? 22.907 -6.744 -26.439 1.00 85.81 146 PHE A CA 1
ATOM 1173 C C . PHE A 1 146 ? 23.397 -7.066 -27.855 1.00 85.81 146 PHE A C 1
ATOM 1175 O O . PHE A 1 146 ? 24.121 -8.038 -28.065 1.00 85.81 146 PHE A O 1
ATOM 1182 N N . LYS A 1 147 ? 23.074 -6.224 -28.844 1.00 82.69 147 LYS A N 1
ATOM 1183 C CA . LYS A 1 147 ? 23.562 -6.349 -30.229 1.00 82.69 147 LYS A CA 1
ATOM 1184 C C . LYS A 1 147 ? 25.079 -6.206 -30.346 1.00 82.69 147 LYS A C 1
ATOM 1186 O O . LYS A 1 147 ? 25.656 -6.770 -31.264 1.00 82.69 147 LYS A O 1
ATOM 1191 N N . ASN A 1 148 ? 25.722 -5.510 -29.413 1.00 84.44 148 ASN A N 1
ATOM 1192 C CA . ASN A 1 148 ? 27.178 -5.399 -29.326 1.00 84.44 148 ASN A CA 1
ATOM 1193 C C . ASN A 1 148 ? 27.822 -6.517 -28.482 1.00 84.44 148 ASN A C 1
ATOM 1195 O O . ASN A 1 148 ? 29.015 -6.448 -28.192 1.00 84.44 148 ASN A O 1
ATOM 1199 N N . GLY A 1 149 ? 27.054 -7.529 -28.066 1.00 81.69 149 GLY A N 1
ATOM 1200 C CA . GLY A 1 149 ? 27.538 -8.664 -27.280 1.00 81.69 149 GLY A CA 1
ATOM 1201 C C . GLY A 1 149 ? 27.718 -8.399 -25.789 1.00 81.69 149 GLY A C 1
ATOM 1202 O O . GLY A 1 149 ? 28.288 -9.239 -25.096 1.00 81.69 149 GLY A O 1
ATOM 1203 N N . GLN A 1 150 ? 27.225 -7.271 -25.274 1.00 85.88 150 GLN A N 1
ATOM 1204 C CA . GLN A 1 150 ? 27.188 -7.028 -23.835 1.00 85.88 150 GLN A CA 1
ATOM 1205 C C . GLN A 1 150 ? 25.976 -7.730 -23.204 1.00 85.88 150 GLN A C 1
ATOM 1207 O O . GLN A 1 150 ? 24.893 -7.723 -23.798 1.00 85.88 150 GLN A O 1
ATOM 1212 N N . PRO A 1 151 ? 26.127 -8.329 -22.008 1.00 87.94 151 PRO A N 1
ATOM 1213 C CA . PRO A 1 151 ? 25.005 -8.938 -21.310 1.00 87.94 151 PRO A CA 1
ATOM 1214 C C . PRO A 1 151 ? 23.978 -7.887 -20.901 1.00 87.94 151 PRO A C 1
ATOM 1216 O O . PRO A 1 151 ? 24.334 -6.785 -20.481 1.00 87.94 151 PRO A O 1
ATOM 1219 N N . VAL A 1 152 ? 22.703 -8.258 -20.959 1.00 86.19 152 VAL A N 1
ATOM 1220 C CA . VAL A 1 152 ? 21.602 -7.422 -20.476 1.00 86.19 152 VAL A CA 1
ATOM 1221 C C . VAL A 1 152 ? 20.838 -8.167 -19.402 1.00 86.19 152 VAL A C 1
ATOM 1223 O O . VAL A 1 152 ? 20.434 -9.307 -19.599 1.00 86.19 152 VAL A O 1
ATOM 1226 N N . LEU A 1 153 ? 20.613 -7.510 -18.269 1.00 80.75 153 LEU A N 1
ATOM 1227 C CA . LEU A 1 153 ? 19.779 -8.058 -17.211 1.00 80.75 153 LEU A CA 1
ATOM 1228 C C . LEU A 1 153 ? 18.306 -7.758 -17.496 1.00 80.75 153 LEU A C 1
ATOM 1230 O O . LEU A 1 153 ? 17.929 -6.599 -17.679 1.00 80.75 153 LEU A O 1
ATOM 1234 N N . ILE A 1 154 ? 17.480 -8.795 -17.481 1.00 73.44 154 ILE A N 1
ATOM 1235 C CA . ILE A 1 154 ? 16.026 -8.685 -17.469 1.00 73.44 154 ILE A CA 1
ATOM 1236 C C . ILE A 1 154 ? 15.489 -9.322 -16.190 1.00 73.44 154 ILE A C 1
ATOM 1238 O O . ILE A 1 154 ? 16.077 -10.249 -15.640 1.00 73.44 154 ILE A O 1
ATOM 1242 N N . ARG A 1 155 ? 14.351 -8.837 -15.711 1.00 64.25 155 ARG A N 1
ATOM 1243 C CA . ARG A 1 155 ? 13.502 -9.589 -14.789 1.00 64.25 155 ARG A CA 1
ATOM 1244 C C . ARG A 1 155 ? 12.237 -9.892 -15.560 1.00 64.25 155 ARG A C 1
ATOM 1246 O O . ARG A 1 155 ? 11.670 -8.976 -16.160 1.00 64.25 155 ARG A O 1
ATOM 1253 N N . PHE A 1 156 ? 11.812 -11.148 -15.569 1.00 54.69 156 PHE A N 1
ATOM 1254 C CA . PHE A 1 156 ? 10.507 -11.486 -16.113 1.00 54.69 156 PHE A CA 1
ATOM 1255 C C . PHE A 1 156 ? 9.464 -10.953 -15.137 1.00 54.69 156 PHE A C 1
ATOM 1257 O O . PHE A 1 156 ? 8.958 -11.657 -14.287 1.00 54.69 156 PHE A O 1
ATOM 1264 N N . GLY A 1 157 ? 9.127 -9.671 -15.222 1.00 42.34 157 GLY A N 1
ATOM 1265 C CA . GLY A 1 157 ? 7.825 -9.272 -14.725 1.00 42.34 157 GLY A CA 1
ATOM 1266 C C . GLY A 1 157 ? 6.795 -10.050 -15.536 1.00 42.34 157 GLY A C 1
ATOM 1267 O O . GLY A 1 157 ? 6.942 -10.176 -16.755 1.00 42.34 157 GLY A O 1
ATOM 1268 N N . ILE A 1 158 ? 5.720 -10.515 -14.904 1.00 34.62 158 ILE A N 1
ATOM 1269 C CA . ILE A 1 158 ? 4.447 -10.575 -15.618 1.00 34.62 158 ILE A CA 1
ATOM 1270 C C . ILE A 1 158 ? 4.154 -9.115 -15.991 1.00 34.62 158 ILE A C 1
ATOM 1272 O O . ILE A 1 158 ? 3.437 -8.417 -15.282 1.00 34.62 158 ILE A O 1
ATOM 1276 N N . GLU A 1 159 ? 4.766 -8.597 -17.058 1.00 36.16 159 GLU A N 1
ATOM 1277 C CA . GLU A 1 159 ? 4.107 -7.556 -17.816 1.00 36.16 159 GLU A CA 1
ATOM 1278 C C . GLU A 1 159 ? 2.906 -8.285 -18.405 1.00 36.16 159 GLU A C 1
ATOM 1280 O O . GLU A 1 159 ? 3.099 -9.175 -19.240 1.00 36.16 159 GLU A O 1
ATOM 1285 N N . PRO A 1 160 ? 1.677 -8.030 -17.913 1.00 31.81 160 PRO A N 1
ATOM 1286 C CA . PRO A 1 160 ? 0.514 -8.687 -18.471 1.00 31.81 160 PRO A CA 1
ATOM 1287 C C . PRO A 1 160 ? 0.579 -8.458 -19.971 1.00 31.81 160 PRO A C 1
ATOM 1289 O O . PRO A 1 160 ? 0.729 -7.308 -20.397 1.00 31.81 160 PRO A O 1
ATOM 1292 N N . HIS A 1 161 ? 0.538 -9.555 -20.735 1.00 32.69 161 HIS A N 1
ATOM 1293 C CA . HIS A 1 161 ? 0.488 -9.544 -22.188 1.00 32.69 161 HIS A CA 1
ATOM 1294 C C . HIS A 1 161 ? -0.407 -8.374 -22.602 1.00 32.69 161 HIS A C 1
ATOM 1296 O O . HIS A 1 161 ? -1.614 -8.381 -22.347 1.00 32.69 161 HIS A O 1
ATOM 1302 N N . ARG A 1 162 ? 0.195 -7.298 -23.124 1.00 37.50 162 ARG A N 1
ATOM 1303 C CA . ARG A 1 162 ? -0.582 -6.136 -23.539 1.00 37.50 162 ARG A CA 1
ATOM 1304 C C . ARG A 1 162 ? -1.313 -6.565 -24.791 1.00 37.50 162 ARG A C 1
ATOM 1306 O O . ARG A 1 162 ? -0.717 -6.606 -25.866 1.00 37.50 162 ARG A O 1
ATOM 1313 N N . GLU A 1 163 ? -2.589 -6.909 -24.637 1.00 33.22 163 GLU A N 1
ATOM 1314 C CA . GLU A 1 163 ? -3.472 -7.141 -25.770 1.00 33.22 163 GLU A CA 1
ATOM 1315 C C . GLU A 1 163 ? -3.292 -5.994 -26.771 1.00 33.22 163 GLU A C 1
ATOM 1317 O O . GLU A 1 163 ? -3.343 -4.804 -26.424 1.00 33.22 163 GLU A O 1
ATOM 1322 N N . LYS A 1 164 ? -3.012 -6.359 -28.027 1.00 32.88 164 LYS A N 1
ATOM 1323 C CA . LYS A 1 164 ? -2.933 -5.394 -29.119 1.00 32.88 164 LYS A CA 1
ATOM 1324 C C . LYS A 1 164 ? -4.268 -4.653 -29.195 1.00 32.88 164 LYS A C 1
ATOM 1326 O O . LYS A 1 164 ? -5.336 -5.252 -29.231 1.00 32.88 164 LYS A O 1
ATOM 1331 N N . ARG A 1 165 ? -4.163 -3.326 -29.206 1.00 42.06 165 ARG A N 1
ATOM 1332 C CA . ARG A 1 165 ? -5.261 -2.359 -29.103 1.00 42.06 165 ARG A CA 1
ATOM 1333 C C . ARG A 1 165 ? -6.401 -2.659 -30.085 1.00 42.06 165 ARG A C 1
ATOM 1335 O O . ARG A 1 165 ? -6.192 -2.589 -31.292 1.00 42.06 165 ARG A O 1
ATOM 1342 N N . SER A 1 166 ? -7.626 -2.779 -29.584 1.00 34.69 166 SER A N 1
ATOM 1343 C CA . SER A 1 166 ? -8.830 -2.425 -30.340 1.00 34.69 166 SER A CA 1
ATOM 1344 C C . SER A 1 166 ? -9.306 -1.044 -29.871 1.00 34.69 166 SER A C 1
ATOM 1346 O O . SER A 1 166 ? -9.989 -0.934 -28.861 1.00 34.69 166 SER A O 1
ATOM 1348 N N . SER A 1 167 ? -8.886 0.016 -30.571 1.00 36.38 167 SER A N 1
ATOM 1349 C CA . SER A 1 167 ? -9.428 1.393 -30.520 1.00 36.38 167 SER A CA 1
ATOM 1350 C C . SER A 1 167 ? -9.633 2.094 -29.151 1.00 36.38 167 SER A C 1
ATOM 1352 O O . SER A 1 167 ? -10.501 1.749 -28.359 1.00 36.38 167 SER A O 1
ATOM 1354 N N . GLY A 1 168 ? -8.932 3.218 -28.950 1.00 39.31 168 GLY A N 1
ATOM 1355 C CA . GLY A 1 168 ? -9.436 4.405 -28.227 1.00 39.31 168 GLY A CA 1
ATOM 1356 C C . GLY A 1 168 ? -9.578 4.387 -26.694 1.00 39.31 168 GLY A C 1
ATOM 1357 O O . GLY A 1 168 ? -9.719 5.459 -26.112 1.00 39.31 168 GLY A O 1
ATOM 1358 N N . GLY A 1 169 ? -9.513 3.236 -26.019 1.00 38.59 169 GLY A N 1
ATOM 1359 C CA . GLY A 1 169 ? -9.591 3.140 -24.552 1.00 38.59 169 GLY A CA 1
ATOM 1360 C C . GLY A 1 169 ? -8.228 2.949 -23.873 1.00 38.59 169 GLY A C 1
ATOM 1361 O O . GLY A 1 169 ? -7.416 2.146 -24.327 1.00 38.59 169 GLY A O 1
ATOM 1362 N N . GLN A 1 170 ? -7.965 3.656 -22.764 1.00 45.56 170 GLN A N 1
ATOM 1363 C CA . GLN A 1 170 ? -6.782 3.407 -21.925 1.00 45.56 170 GLN A CA 1
ATOM 1364 C C . GLN A 1 170 ? -7.022 2.165 -21.051 1.00 45.56 170 GLN A C 1
ATOM 1366 O O . GLN A 1 170 ? -7.846 2.202 -20.136 1.00 45.56 170 GLN A O 1
ATOM 1371 N N . VAL A 1 171 ? -6.305 1.066 -21.308 1.00 40.16 171 VAL A N 1
ATOM 1372 C CA . VAL A 1 171 ? -6.292 -0.094 -20.404 1.00 40.16 171 VAL A CA 1
ATOM 1373 C C . VAL A 1 171 ? -5.573 0.330 -19.125 1.00 40.16 171 VAL A C 1
ATOM 1375 O O . VAL A 1 171 ? -4.375 0.601 -19.144 1.00 40.16 171 VAL A O 1
ATOM 1378 N N . LYS A 1 172 ? -6.308 0.428 -18.013 1.00 48.06 172 LYS A N 1
ATOM 1379 C CA . LYS A 1 172 ? -5.685 0.531 -16.690 1.00 48.06 172 LYS A CA 1
ATOM 1380 C C . LYS A 1 172 ? -4.893 -0.745 -16.441 1.00 48.06 172 LYS A C 1
ATOM 1382 O O . LYS A 1 172 ? -5.482 -1.829 -16.495 1.00 48.06 172 LYS A O 1
ATOM 1387 N N . ASP A 1 173 ? -3.606 -0.590 -16.157 1.00 59.06 173 ASP A N 1
ATOM 1388 C CA . ASP A 1 173 ? -2.746 -1.665 -15.668 1.00 59.06 173 ASP A CA 1
ATOM 1389 C C . ASP A 1 173 ? -3.427 -2.362 -14.472 1.00 59.06 173 ASP A C 1
ATOM 1391 O O . ASP A 1 173 ? -4.146 -1.712 -13.700 1.00 59.06 173 ASP A O 1
ATOM 1395 N N . LEU A 1 174 ? -3.249 -3.677 -14.319 1.00 54.91 174 LEU A N 1
ATOM 1396 C CA . LEU A 1 174 ? -3.801 -4.437 -13.192 1.00 54.91 174 LEU A CA 1
ATOM 1397 C C . LEU A 1 174 ? -3.388 -3.800 -11.855 1.00 54.91 174 LEU A C 1
ATOM 1399 O O . LEU A 1 174 ? -4.234 -3.654 -10.969 1.00 54.91 174 LEU A O 1
ATOM 1403 N N . GLY A 1 175 ? -2.149 -3.302 -11.758 1.00 64.81 175 GLY A N 1
ATOM 1404 C CA . GLY A 1 175 ? -1.667 -2.550 -10.595 1.00 64.81 175 GLY A CA 1
ATOM 1405 C C . GLY A 1 175 ? -2.416 -1.229 -10.367 1.00 64.81 175 GLY A C 1
ATOM 1406 O O . GLY A 1 175 ? -2.835 -0.932 -9.250 1.00 64.81 175 GLY A O 1
ATOM 1407 N N . GLU A 1 176 ? -2.692 -0.455 -11.422 1.00 75.75 176 GLU A N 1
ATOM 1408 C CA . GLU A 1 176 ? -3.454 0.800 -11.311 1.00 75.75 176 GLU A CA 1
ATOM 1409 C C . GLU A 1 176 ? -4.909 0.542 -10.885 1.00 75.75 176 GLU A C 1
ATOM 1411 O O . GLU A 1 176 ? -5.499 1.316 -10.124 1.00 75.75 176 GLU A O 1
ATOM 1416 N N . LYS A 1 177 ? -5.517 -0.558 -11.349 1.00 79.56 177 LYS A N 1
ATOM 1417 C CA . LYS A 1 177 ? -6.857 -0.965 -10.899 1.00 79.56 177 LYS A CA 1
ATOM 1418 C C . LYS A 1 177 ? -6.860 -1.285 -9.405 1.00 79.56 177 LYS A C 1
ATOM 1420 O O . LYS A 1 177 ? -7.734 -0.779 -8.702 1.00 79.56 177 LYS A O 1
ATOM 1425 N N . GLN A 1 178 ? -5.886 -2.059 -8.924 1.00 80.81 178 GLN A N 1
ATOM 1426 C CA . GLN A 1 178 ? -5.757 -2.406 -7.504 1.00 80.81 178 GLN A CA 1
ATOM 1427 C C . GLN A 1 178 ? -5.565 -1.163 -6.627 1.00 80.81 178 GLN A C 1
ATOM 1429 O O . GLN A 1 178 ? -6.289 -1.001 -5.647 1.00 80.81 178 GLN A O 1
ATOM 1434 N N . ILE A 1 179 ? -4.689 -0.232 -7.022 1.00 88.19 179 ILE A N 1
ATOM 1435 C CA . ILE A 1 179 ? -4.474 1.035 -6.298 1.00 88.19 179 ILE A CA 1
ATOM 1436 C C . ILE A 1 179 ? -5.767 1.846 -6.227 1.00 88.19 179 ILE A C 1
ATOM 1438 O O . ILE A 1 179 ? -6.145 2.308 -5.155 1.00 88.19 179 ILE A O 1
ATOM 1442 N N . ASN A 1 180 ? -6.485 1.979 -7.345 1.00 90.06 180 ASN A N 1
ATOM 1443 C CA . ASN A 1 180 ? -7.743 2.724 -7.390 1.00 90.06 180 ASN A CA 1
ATOM 1444 C C . ASN A 1 180 ? -8.833 2.092 -6.507 1.00 90.06 180 ASN A C 1
ATOM 1446 O O . ASN A 1 180 ? -9.583 2.812 -5.845 1.00 90.06 180 ASN A O 1
ATOM 1450 N N . VAL A 1 181 ? -8.940 0.759 -6.489 1.00 90.25 181 VAL A N 1
ATOM 1451 C CA . VAL A 1 181 ? -9.869 0.038 -5.601 1.00 90.25 181 VAL A CA 1
ATOM 1452 C C . VAL A 1 181 ? -9.470 0.231 -4.139 1.00 90.25 181 VAL A C 1
ATOM 1454 O O . VAL A 1 181 ? -10.329 0.549 -3.309 1.00 90.25 181 VAL A O 1
ATOM 1457 N N . GLY A 1 182 ? -8.182 0.075 -3.828 1.00 94.31 182 GLY A N 1
ATOM 1458 C CA . GLY A 1 182 ? -7.644 0.244 -2.484 1.00 94.31 182 GLY A CA 1
ATOM 1459 C C . GLY A 1 182 ? -7.846 1.654 -1.950 1.00 94.31 182 GLY A C 1
ATOM 1460 O O . GLY A 1 182 ? -8.345 1.824 -0.836 1.00 94.31 182 GLY A O 1
ATOM 1461 N N . LEU A 1 183 ? -7.558 2.664 -2.769 1.00 96.56 183 LEU A N 1
ATOM 1462 C CA . LEU A 1 183 ? -7.773 4.069 -2.449 1.00 96.56 183 LEU A CA 1
ATOM 1463 C C . LEU A 1 183 ? -9.258 4.386 -2.254 1.00 96.56 183 LEU A C 1
ATOM 1465 O O . LEU A 1 183 ? -9.616 4.933 -1.216 1.00 96.56 183 LEU A O 1
ATOM 1469 N N . ALA A 1 184 ? -10.137 3.997 -3.182 1.00 97.44 184 ALA A N 1
ATOM 1470 C CA . ALA A 1 184 ? -11.573 4.253 -3.049 1.00 97.44 184 ALA A CA 1
ATOM 1471 C C . ALA A 1 184 ? -12.156 3.607 -1.780 1.00 97.44 184 ALA A C 1
ATOM 1473 O O . ALA A 1 184 ? -12.863 4.262 -1.012 1.00 97.44 184 ALA A O 1
ATOM 1474 N N . THR A 1 185 ? -11.815 2.340 -1.524 1.00 97.44 185 THR A N 1
ATOM 1475 C CA . THR A 1 185 ? -12.242 1.614 -0.317 1.00 97.44 185 THR A CA 1
ATOM 1476 C C . THR A 1 185 ? -11.729 2.294 0.950 1.00 97.44 185 THR A C 1
ATOM 1478 O O . THR A 1 185 ? -12.488 2.493 1.899 1.00 97.44 185 THR A O 1
ATOM 1481 N N . THR A 1 186 ? -10.450 2.676 0.964 1.00 97.75 186 THR A N 1
ATOM 1482 C CA . THR A 1 186 ? -9.814 3.303 2.127 1.00 97.75 186 THR A CA 1
ATOM 1483 C C . THR A 1 186 ? -10.393 4.683 2.391 1.00 97.75 186 THR A C 1
ATOM 1485 O O . THR A 1 186 ? -10.725 4.961 3.535 1.00 97.75 186 THR A O 1
ATOM 1488 N N . VAL A 1 187 ? -10.602 5.517 1.368 1.00 98.19 187 VAL A N 1
ATOM 1489 C CA . VAL A 1 187 ? -11.239 6.834 1.520 1.00 98.19 187 VAL A CA 1
ATOM 1490 C C . VAL A 1 187 ? -12.638 6.695 2.107 1.00 98.19 187 VAL A C 1
ATOM 1492 O O . VAL A 1 187 ? -12.958 7.386 3.070 1.00 98.19 187 VAL A O 1
ATOM 1495 N N . TYR A 1 188 ? -13.456 5.774 1.593 1.00 98.06 188 TYR A N 1
ATOM 1496 C CA . TYR A 1 188 ? -14.795 5.551 2.136 1.00 98.06 188 TYR A CA 1
ATOM 1497 C C . TYR A 1 188 ? -14.763 5.185 3.628 1.00 98.06 188 TYR A C 1
ATOM 1499 O O . TYR A 1 188 ? -15.432 5.822 4.443 1.00 98.06 188 TYR A O 1
ATOM 1507 N N . ILE A 1 189 ? -13.938 4.204 3.998 1.00 97.25 189 ILE A N 1
ATOM 1508 C CA . ILE A 1 189 ? -13.828 3.737 5.384 1.00 97.25 189 ILE A CA 1
ATOM 1509 C C . ILE A 1 189 ? -13.240 4.822 6.286 1.00 97.25 189 ILE A C 1
ATOM 1511 O O . ILE A 1 189 ? -13.773 5.070 7.363 1.00 97.25 189 ILE A O 1
ATOM 1515 N N . VAL A 1 190 ? -12.161 5.481 5.862 1.00 97.38 190 VAL A N 1
ATOM 1516 C CA . VAL A 1 190 ? -11.473 6.511 6.646 1.00 97.38 190 VAL A CA 1
ATOM 1517 C C . VAL A 1 190 ? -12.374 7.716 6.875 1.00 97.38 190 VAL A C 1
ATOM 1519 O O . VAL A 1 190 ? -12.447 8.176 8.005 1.00 97.38 190 VAL A O 1
ATOM 1522 N N . VAL A 1 191 ? -13.105 8.199 5.870 1.00 97.56 191 VAL A N 1
ATOM 1523 C CA . VAL A 1 191 ? -14.032 9.331 6.046 1.00 97.56 191 VAL A CA 1
ATOM 1524 C C . VAL A 1 191 ? -15.111 9.000 7.076 1.00 97.56 191 VAL A C 1
ATOM 1526 O O . VAL A 1 191 ? -15.359 9.794 7.983 1.00 97.56 191 VAL A O 1
ATOM 1529 N N . GLU A 1 192 ? -15.712 7.809 7.004 1.00 97.00 192 GLU A N 1
ATOM 1530 C CA . GLU A 1 192 ? -16.716 7.397 7.991 1.00 97.00 192 GLU A CA 1
ATOM 1531 C C . GLU A 1 192 ? -16.114 7.205 9.389 1.00 97.00 192 GLU A C 1
ATOM 1533 O O . GLU A 1 192 ? -16.730 7.579 10.385 1.00 97.00 192 GLU A O 1
ATOM 1538 N N . ARG A 1 193 ? -14.883 6.696 9.488 1.00 96.25 193 ARG A N 1
ATOM 1539 C CA . ARG A 1 193 ? -14.158 6.607 10.762 1.00 96.25 193 ARG A CA 1
ATOM 1540 C C . ARG A 1 193 ? -13.834 7.979 11.345 1.00 96.25 193 ARG A C 1
ATOM 1542 O O . ARG A 1 193 ? -14.086 8.204 12.525 1.00 96.25 193 ARG A O 1
ATOM 1549 N N . LEU A 1 194 ? -13.306 8.897 10.535 1.00 95.50 194 LEU A N 1
ATOM 1550 C CA . LEU A 1 194 ? -12.983 10.266 10.941 1.00 95.50 194 LEU A CA 1
ATOM 1551 C C . LEU A 1 194 ? -14.226 10.990 11.450 1.00 95.50 194 LEU A C 1
ATOM 1553 O O . LEU A 1 194 ? -14.154 11.640 12.489 1.00 95.50 194 LEU A O 1
ATOM 1557 N N . ARG A 1 195 ? -15.377 10.795 10.796 1.00 92.94 195 ARG A N 1
ATOM 1558 C CA . ARG A 1 195 ? -16.663 11.307 11.277 1.00 92.94 195 ARG A CA 1
ATOM 1559 C C . ARG A 1 195 ? -16.947 10.878 12.721 1.00 92.94 195 ARG A C 1
ATOM 1561 O O . ARG A 1 195 ? -17.254 11.740 13.542 1.00 92.94 195 ARG A O 1
ATOM 1568 N N . TYR A 1 196 ? -16.818 9.589 13.049 1.00 92.69 196 TYR A N 1
ATOM 1569 C CA . TYR A 1 196 ? -17.007 9.106 14.426 1.00 92.69 196 TYR A CA 1
ATOM 1570 C C . TYR A 1 196 ? -15.957 9.663 15.393 1.00 92.69 196 TYR A C 1
ATOM 1572 O O . TYR A 1 196 ? -16.308 10.168 16.456 1.00 92.69 196 TYR A O 1
ATOM 1580 N N . LEU A 1 197 ? -14.674 9.616 15.027 1.00 93.31 197 LEU A N 1
ATOM 1581 C CA . LEU A 1 197 ? -13.592 10.090 15.895 1.00 93.31 197 LEU A CA 1
ATOM 1582 C C . LEU A 1 197 ? -13.736 11.576 16.236 1.00 93.31 197 LEU A C 1
ATOM 1584 O O . LEU A 1 197 ? -13.555 11.971 17.386 1.00 93.31 197 LEU A O 1
ATOM 1588 N N . MET A 1 198 ? -14.083 12.404 15.251 1.00 90.56 198 MET A N 1
ATOM 1589 C CA . MET A 1 198 ? -14.314 13.831 15.456 1.00 90.56 198 MET A CA 1
ATOM 1590 C C . MET A 1 198 ? -15.566 14.089 16.287 1.00 90.56 198 MET A C 1
ATOM 1592 O O . MET A 1 198 ? -15.555 14.967 17.144 1.00 90.56 198 MET A O 1
ATOM 1596 N N . TYR A 1 199 ? -16.626 13.306 16.077 1.00 89.00 199 TYR A N 1
ATOM 1597 C CA . TYR A 1 199 ? -17.826 13.375 16.904 1.00 89.00 199 TYR A CA 1
ATOM 1598 C C . TYR A 1 199 ? -17.516 13.130 18.388 1.00 89.00 199 TYR A C 1
ATOM 1600 O O . TYR A 1 199 ? -17.960 13.912 19.232 1.00 89.00 199 TYR A O 1
ATOM 1608 N N . PHE A 1 200 ? -16.702 12.114 18.704 1.00 90.31 200 PHE A N 1
ATOM 1609 C CA . PHE A 1 200 ? -16.257 11.847 20.076 1.00 90.31 200 PHE A CA 1
ATOM 1610 C C . PHE A 1 200 ? -15.317 12.937 20.607 1.00 90.31 200 PHE A C 1
ATOM 1612 O O . PHE A 1 200 ? -15.471 13.390 21.739 1.00 90.31 200 PHE A O 1
ATOM 1619 N N . ARG A 1 201 ? -14.381 13.420 19.779 1.00 88.88 201 ARG A N 1
ATOM 1620 C CA . ARG A 1 201 ? -13.397 14.448 20.161 1.00 88.88 201 ARG A CA 1
ATOM 1621 C C . ARG A 1 201 ? -14.048 15.789 20.494 1.00 88.88 201 ARG A C 1
ATOM 1623 O O . ARG A 1 201 ? -13.626 16.459 21.435 1.00 88.88 201 ARG A O 1
ATOM 1630 N N . ASP A 1 202 ? -15.040 16.181 19.699 1.00 83.00 202 ASP A N 1
ATOM 1631 C CA . ASP A 1 202 ? -15.628 17.522 19.723 1.00 83.00 202 ASP A CA 1
ATOM 1632 C C . ASP A 1 202 ? -16.964 17.575 20.480 1.00 83.00 202 ASP A C 1
ATOM 1634 O O . ASP A 1 202 ? -17.592 18.631 20.515 1.00 83.00 202 ASP A O 1
ATOM 1638 N N . GLN A 1 203 ? -17.393 16.463 21.093 1.00 74.44 203 GLN A N 1
ATOM 1639 C CA . GLN A 1 203 ? -18.610 16.359 21.908 1.00 74.44 203 GLN A CA 1
ATOM 1640 C C . GLN A 1 203 ? -19.868 16.899 21.202 1.00 74.44 203 GLN A C 1
ATOM 1642 O O . GLN A 1 203 ? -20.641 17.664 21.772 1.00 74.44 203 GLN A O 1
ATOM 1647 N N . ARG A 1 204 ? -20.110 16.447 19.963 1.00 65.69 204 ARG A N 1
ATOM 1648 C CA . ARG A 1 204 ? -21.350 16.721 19.199 1.00 65.69 204 ARG A CA 1
ATOM 1649 C C . ARG A 1 204 ? -21.562 18.177 18.736 1.00 65.69 204 ARG A C 1
ATOM 1651 O O . ARG A 1 204 ? -22.699 18.592 18.546 1.00 65.69 204 ARG A O 1
ATOM 1658 N N . LYS A 1 205 ? -20.496 18.952 18.496 1.00 65.88 205 LYS A N 1
ATOM 1659 C CA . LYS A 1 205 ? -20.598 20.339 17.979 1.00 65.88 205 LYS A CA 1
ATOM 1660 C C . LYS A 1 205 ? -21.182 20.493 16.565 1.00 65.88 205 LYS A C 1
ATOM 1662 O O . LYS A 1 205 ? -21.478 21.616 16.171 1.00 65.88 205 LYS A O 1
ATOM 1667 N N . PHE A 1 206 ? -21.321 19.416 15.798 1.00 63.59 206 PHE A N 1
ATOM 1668 C CA . PHE A 1 206 ? -21.796 19.476 14.415 1.00 63.59 206 PHE A CA 1
ATOM 1669 C C . PHE A 1 206 ? -23.273 19.099 14.314 1.00 63.59 206 PHE A C 1
ATOM 1671 O O . PHE A 1 206 ? -23.749 18.192 14.995 1.00 63.59 206 PHE A O 1
ATOM 1678 N N . THR A 1 207 ? -23.980 19.800 13.432 1.00 63.69 207 THR A N 1
ATOM 1679 C CA . THR A 1 207 ? -25.434 19.730 13.270 1.00 63.69 207 THR A CA 1
ATOM 1680 C C . THR A 1 207 ? -25.902 18.592 12.367 1.00 63.69 207 THR A C 1
ATOM 1682 O O . THR A 1 207 ? -26.992 18.065 12.586 1.00 63.69 207 THR A O 1
ATOM 1685 N N . SER A 1 208 ? -25.102 18.172 11.377 1.00 80.81 208 SER A N 1
ATOM 1686 C CA . SER A 1 208 ? -25.476 17.109 10.438 1.00 80.81 208 SER A CA 1
ATOM 1687 C C . SER A 1 208 ? -24.352 16.106 10.144 1.00 80.81 208 SER A C 1
ATOM 1689 O O . SER A 1 208 ? -23.161 16.389 10.279 1.00 80.81 208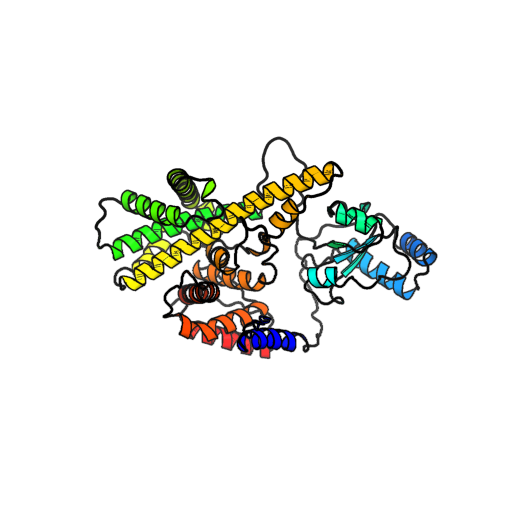 SER A O 1
ATOM 1691 N N . VAL A 1 209 ? -24.737 14.907 9.686 1.00 80.75 209 VAL A N 1
ATOM 1692 C CA . VAL A 1 209 ? -23.803 13.870 9.201 1.00 80.75 209 VAL A CA 1
ATOM 1693 C C . VAL A 1 209 ? -22.969 14.370 8.017 1.00 80.75 209 VAL A C 1
ATOM 1695 O O . VAL A 1 209 ? -21.808 13.979 7.892 1.00 80.75 209 VAL A O 1
ATOM 1698 N N . ASN A 1 210 ? -23.540 15.219 7.160 1.00 86.38 210 ASN A N 1
ATOM 1699 C CA . ASN A 1 210 ? -22.837 15.761 5.999 1.00 86.38 210 ASN A CA 1
ATOM 1700 C C . ASN A 1 210 ? -21.794 16.800 6.422 1.00 86.38 210 ASN A C 1
ATOM 1702 O O . ASN A 1 210 ? -20.669 16.723 5.944 1.00 86.38 210 ASN A O 1
ATOM 1706 N N . ASP A 1 211 ? -22.096 17.641 7.415 1.00 83.62 211 ASP A N 1
ATOM 1707 C CA . ASP A 1 211 ? -21.143 18.628 7.945 1.00 83.62 211 ASP A CA 1
ATOM 1708 C C . ASP A 1 211 ? -19.870 17.928 8.445 1.00 83.62 211 ASP A C 1
ATOM 1710 O O . ASP A 1 211 ? -18.747 18.346 8.166 1.00 83.62 211 ASP A O 1
ATOM 1714 N N . HIS A 1 212 ? -20.029 16.798 9.142 1.00 83.62 212 HIS A N 1
ATOM 1715 C CA . HIS A 1 212 ? -18.888 15.998 9.578 1.00 83.62 212 HIS A CA 1
ATOM 1716 C C . HIS A 1 212 ? -18.073 15.421 8.412 1.00 83.62 212 HIS A C 1
ATOM 1718 O O . HIS A 1 212 ? -16.847 15.328 8.516 1.00 83.62 212 HIS A O 1
ATOM 1724 N N . ARG A 1 213 ? -18.732 14.990 7.329 1.00 90.06 213 ARG A N 1
ATOM 1725 C CA . ARG A 1 213 ? -18.043 14.458 6.145 1.00 90.06 213 ARG A CA 1
ATOM 1726 C C . ARG A 1 213 ? -17.261 15.549 5.433 1.00 90.06 213 ARG A C 1
ATOM 1728 O O . ARG A 1 213 ? -16.109 15.311 5.088 1.00 90.06 213 ARG A O 1
ATOM 1735 N N . ASP A 1 214 ? -17.833 16.737 5.288 1.00 90.12 214 ASP A N 1
ATOM 1736 C CA . ASP A 1 214 ? -17.175 17.872 4.637 1.00 90.12 214 ASP A CA 1
ATOM 1737 C C . ASP A 1 214 ? -15.905 18.281 5.383 1.00 90.12 214 ASP A C 1
ATOM 1739 O O . ASP A 1 214 ? -14.856 18.511 4.773 1.00 90.12 214 ASP A O 1
ATOM 1743 N N . VAL A 1 215 ? -15.948 18.277 6.719 1.00 90.19 215 VAL A N 1
ATOM 1744 C CA . VAL A 1 215 ? -14.747 18.524 7.524 1.00 90.19 215 VAL A CA 1
ATOM 1745 C C . VAL A 1 215 ? -13.740 17.378 7.387 1.00 90.19 215 VAL A C 1
ATOM 1747 O O . VAL A 1 215 ? -12.546 17.645 7.258 1.00 90.19 215 VAL A O 1
ATOM 1750 N N . ALA A 1 216 ? -14.178 16.114 7.347 1.00 93.19 216 ALA A N 1
ATOM 1751 C CA . ALA A 1 216 ? -13.279 14.983 7.099 1.00 93.19 216 ALA A CA 1
ATOM 1752 C C . ALA A 1 216 ? -12.597 15.076 5.718 1.00 93.19 216 ALA A C 1
ATOM 1754 O O . ALA A 1 216 ? -11.390 14.846 5.616 1.00 93.19 216 ALA A O 1
ATOM 1755 N N . PHE A 1 217 ? -13.323 15.471 4.668 1.00 95.25 217 PHE A N 1
ATOM 1756 C CA . PHE A 1 217 ? -12.745 15.736 3.350 1.00 95.25 217 PHE A CA 1
ATOM 1757 C C . PHE A 1 217 ? -11.761 16.905 3.382 1.00 95.25 217 PHE A C 1
ATOM 1759 O O . PHE A 1 217 ? -10.676 16.792 2.816 1.00 95.25 217 PHE A O 1
ATOM 1766 N N . GLY A 1 218 ? -12.095 17.994 4.080 1.00 93.19 218 GLY A N 1
ATOM 1767 C CA . GLY A 1 218 ? -11.198 19.132 4.277 1.00 93.19 218 GLY A CA 1
ATOM 1768 C C . GLY A 1 218 ? -9.875 18.730 4.932 1.00 93.19 218 GLY A C 1
ATOM 1769 O O . GLY A 1 218 ? -8.812 19.053 4.404 1.00 93.19 218 GLY A O 1
ATOM 1770 N N . LEU A 1 219 ? -9.942 17.944 6.012 1.00 92.19 219 LEU A N 1
ATOM 1771 C CA . LEU A 1 219 ? -8.770 17.421 6.723 1.00 92.19 219 LEU A CA 1
ATOM 1772 C C . LEU A 1 219 ? -7.885 16.534 5.840 1.00 92.19 219 LEU A C 1
ATOM 1774 O O . LEU A 1 219 ? -6.663 16.552 5.969 1.00 92.19 219 LEU A O 1
ATOM 1778 N N . LEU A 1 220 ? -8.480 15.727 4.960 1.00 94.06 220 LEU A N 1
ATOM 1779 C CA . LEU A 1 220 ? -7.727 14.884 4.030 1.00 94.06 220 LEU A CA 1
ATOM 1780 C C . LEU A 1 220 ? -7.144 15.694 2.861 1.00 94.06 220 LEU A C 1
ATOM 1782 O O . LEU A 1 220 ? -6.024 15.428 2.431 1.00 94.06 220 LEU A O 1
ATOM 1786 N N . ALA A 1 221 ? -7.865 16.704 2.369 1.00 92.94 221 ALA A N 1
ATOM 1787 C CA . ALA A 1 221 ? -7.415 17.573 1.281 1.00 92.94 221 ALA A CA 1
ATOM 1788 C C . ALA A 1 221 ? -6.211 18.452 1.670 1.00 92.94 221 ALA A C 1
ATOM 1790 O O . ALA A 1 221 ? -5.403 18.812 0.808 1.00 92.94 221 ALA A O 1
ATOM 1791 N N . GLU A 1 222 ? -6.079 18.787 2.954 1.00 89.88 222 GLU A N 1
ATOM 1792 C CA . GLU A 1 222 ? -4.933 19.522 3.509 1.00 89.88 222 GLU A CA 1
ATOM 1793 C C . GLU A 1 222 ? -3.656 18.676 3.554 1.00 89.88 222 GLU A C 1
ATOM 1795 O O . GLU A 1 222 ? -2.562 19.200 3.358 1.00 89.88 222 GLU A O 1
ATOM 1800 N N . MET A 1 223 ? -3.796 17.360 3.714 1.00 85.69 223 MET A N 1
ATOM 1801 C CA . MET A 1 223 ? -2.680 16.413 3.780 1.00 85.69 223 MET A CA 1
ATOM 1802 C C . MET A 1 223 ? -2.162 15.975 2.402 1.00 85.69 223 MET A C 1
ATOM 1804 O O . MET A 1 223 ? -1.341 15.068 2.333 1.00 85.69 223 MET A O 1
ATOM 1808 N N . TRP A 1 224 ? -2.642 16.569 1.305 1.00 89.00 224 TRP A N 1
ATOM 1809 C CA . TRP A 1 224 ? -2.356 16.099 -0.055 1.00 89.00 224 TRP A CA 1
ATOM 1810 C C . TRP A 1 224 ? -0.852 15.997 -0.366 1.00 89.00 224 TRP A C 1
ATOM 1812 O O . TRP A 1 224 ? -0.080 16.874 0.047 1.00 89.00 224 TRP A O 1
ATOM 1822 N N . PRO A 1 225 ? -0.421 14.980 -1.141 1.00 86.00 225 PRO A N 1
ATOM 1823 C CA . PRO A 1 225 ? 0.976 14.831 -1.528 1.00 86.00 225 PRO A CA 1
ATOM 1824 C C . PRO A 1 225 ? 1.559 16.090 -2.173 1.00 86.00 225 PRO A C 1
ATOM 1826 O O . PRO A 1 225 ? 1.010 16.644 -3.128 1.00 86.00 225 PRO A O 1
ATOM 1829 N N . ARG A 1 226 ? 2.746 16.498 -1.706 1.00 76.50 226 ARG A N 1
ATOM 1830 C CA . ARG A 1 226 ? 3.459 17.677 -2.232 1.00 76.50 226 ARG A CA 1
ATOM 1831 C C . ARG A 1 226 ? 3.728 17.597 -3.734 1.00 76.50 226 ARG A C 1
ATOM 1833 O O . ARG A 1 226 ? 3.625 18.617 -4.407 1.00 76.50 226 ARG A O 1
ATOM 1840 N N . ALA A 1 227 ? 3.989 16.395 -4.245 1.00 69.25 227 ALA A N 1
ATOM 1841 C CA . ALA A 1 227 ? 4.206 16.121 -5.665 1.00 69.25 227 ALA A CA 1
ATOM 1842 C C . ALA A 1 227 ? 3.050 16.587 -6.574 1.00 69.25 227 ALA A C 1
ATOM 1844 O O . ALA A 1 227 ? 3.266 16.871 -7.749 1.00 69.25 227 ALA A O 1
ATOM 1845 N N . ASP A 1 228 ? 1.831 16.685 -6.037 1.00 69.69 228 ASP A N 1
ATOM 1846 C CA . ASP A 1 228 ? 0.626 17.072 -6.778 1.00 69.69 228 ASP A CA 1
ATOM 1847 C C . ASP A 1 228 ? 0.034 18.411 -6.297 1.00 69.69 228 ASP A C 1
ATOM 1849 O O . ASP A 1 228 ? -0.903 18.953 -6.889 1.00 69.69 228 ASP A O 1
ATOM 1853 N N . ASN A 1 229 ? 0.630 19.017 -5.259 1.00 62.69 229 ASN A N 1
ATOM 1854 C CA . ASN A 1 229 ? 0.150 20.276 -4.686 1.00 62.69 229 ASN A CA 1
ATOM 1855 C C . ASN A 1 229 ? 0.131 21.436 -5.690 1.00 62.69 229 ASN A C 1
ATOM 1857 O O . ASN A 1 229 ? -0.667 22.357 -5.529 1.00 62.69 229 ASN A O 1
ATOM 1861 N N . LEU A 1 230 ? 0.969 21.380 -6.728 1.00 61.12 230 LEU A N 1
ATOM 1862 C CA . LEU A 1 230 ? 1.034 22.386 -7.790 1.00 61.12 230 LEU A CA 1
ATOM 1863 C C . LEU A 1 230 ? -0.065 22.225 -8.855 1.00 61.12 230 LEU A C 1
ATOM 1865 O O . LEU A 1 230 ? -0.278 23.141 -9.645 1.00 61.12 230 LEU A O 1
ATOM 1869 N N . ARG A 1 231 ? -0.758 21.079 -8.907 1.00 67.31 231 ARG A N 1
ATOM 1870 C CA . ARG A 1 231 ? -1.702 20.746 -9.990 1.00 67.31 231 ARG A CA 1
ATOM 1871 C C . ARG A 1 231 ? -3.164 20.863 -9.577 1.00 67.31 231 ARG A C 1
ATOM 1873 O O . ARG A 1 231 ? -4.000 21.251 -10.397 1.00 67.31 231 ARG A O 1
ATOM 1880 N N . LEU A 1 232 ? -3.488 20.550 -8.322 1.00 80.56 232 LEU A N 1
ATOM 1881 C CA . LEU A 1 232 ? -4.867 20.542 -7.831 1.00 80.56 232 LEU A CA 1
ATOM 1882 C C . LEU A 1 232 ? -5.100 21.593 -6.743 1.00 80.56 232 LEU A C 1
ATOM 1884 O O . LEU A 1 232 ? -4.407 21.625 -5.723 1.00 80.56 232 LEU A O 1
ATOM 1888 N N . THR A 1 233 ? -6.141 22.407 -6.935 1.00 88.38 233 THR A N 1
ATOM 1889 C CA . THR A 1 233 ? -6.687 23.296 -5.899 1.00 88.38 233 THR A CA 1
ATOM 1890 C C . THR A 1 233 ? -7.338 22.480 -4.780 1.00 88.38 233 THR A C 1
ATOM 1892 O O . THR A 1 233 ? -7.730 21.332 -4.993 1.00 88.38 233 THR A O 1
ATOM 1895 N N . ARG A 1 234 ? -7.510 23.074 -3.589 1.00 90.75 234 ARG A N 1
ATOM 1896 C CA . ARG A 1 234 ? -8.191 22.419 -2.452 1.00 90.75 234 ARG A CA 1
ATOM 1897 C C . ARG A 1 234 ? -9.567 21.864 -2.837 1.00 90.75 234 ARG A C 1
ATOM 1899 O O . ARG A 1 234 ? -9.884 20.735 -2.491 1.00 90.75 234 ARG A O 1
ATOM 1906 N N . GLU A 1 235 ? -10.345 22.629 -3.595 1.00 92.19 235 GLU A N 1
ATOM 1907 C CA . GLU A 1 235 ? -11.663 22.218 -4.094 1.00 92.19 235 GLU A CA 1
ATOM 1908 C C . GLU A 1 235 ? -11.583 20.969 -4.985 1.00 92.19 235 GLU A C 1
ATOM 1910 O O . GLU A 1 235 ? -12.309 20.003 -4.770 1.00 92.19 235 GLU A O 1
ATOM 1915 N N . LYS A 1 236 ? -10.632 20.921 -5.928 1.00 92.25 236 LYS A N 1
ATOM 1916 C CA . LYS A 1 236 ? -10.438 19.743 -6.789 1.00 92.25 236 LYS A CA 1
ATOM 1917 C C . LYS A 1 236 ? -10.040 18.498 -5.997 1.00 92.25 236 LYS A C 1
ATOM 1919 O O . LYS A 1 236 ? -10.472 17.402 -6.340 1.00 92.25 236 LYS A O 1
ATOM 1924 N N . ARG A 1 237 ? -9.244 18.661 -4.936 1.00 94.06 237 ARG A N 1
ATOM 1925 C CA . ARG A 1 237 ? -8.860 17.562 -4.034 1.00 94.06 237 ARG A CA 1
ATOM 1926 C C . ARG A 1 237 ? -10.067 17.007 -3.288 1.00 94.06 237 ARG A C 1
ATOM 1928 O O . ARG A 1 237 ? -10.243 15.794 -3.245 1.00 94.06 237 ARG A O 1
ATOM 1935 N N . ILE A 1 238 ? -10.920 17.887 -2.761 1.00 95.00 238 ILE A N 1
ATOM 1936 C CA . ILE A 1 238 ? -12.180 17.497 -2.111 1.00 95.00 238 ILE A CA 1
ATOM 1937 C C . ILE A 1 238 ? -13.072 16.745 -3.103 1.00 95.00 238 ILE A C 1
ATOM 1939 O O . ILE A 1 238 ? -13.493 15.633 -2.800 1.00 95.00 238 ILE A O 1
ATOM 1943 N N . ASN A 1 239 ? -13.261 17.269 -4.317 1.00 95.12 239 ASN A N 1
ATOM 1944 C CA . ASN A 1 239 ? -14.076 16.613 -5.346 1.00 95.12 239 ASN A CA 1
ATOM 1945 C C . ASN A 1 239 ? -13.524 15.229 -5.743 1.00 95.12 239 ASN A C 1
ATOM 1947 O O . ASN A 1 239 ? -14.288 14.290 -5.990 1.00 95.12 239 ASN A O 1
ATOM 1951 N N . HIS A 1 240 ? -12.194 15.069 -5.787 1.00 95.12 240 HIS A N 1
ATOM 1952 C CA . HIS A 1 240 ? -11.560 13.764 -6.015 1.00 95.12 240 HIS A CA 1
ATOM 1953 C C . HIS A 1 240 ? -11.845 12.793 -4.864 1.00 95.12 240 HIS A C 1
ATOM 1955 O O . HIS A 1 240 ? -12.286 11.668 -5.106 1.00 95.12 240 HIS A O 1
ATOM 1961 N N . LEU A 1 241 ? -11.676 13.231 -3.612 1.00 96.56 241 LEU A N 1
ATOM 1962 C CA . LEU A 1 241 ? -11.990 12.422 -2.429 1.00 96.56 241 LEU A CA 1
ATOM 1963 C C . LEU A 1 241 ? -13.469 12.038 -2.366 1.00 96.56 241 LEU A C 1
ATOM 1965 O O . LEU A 1 241 ? -13.786 10.893 -2.054 1.00 96.56 241 LEU A O 1
ATOM 1969 N N . GLU A 1 242 ? -14.376 12.949 -2.706 1.00 96.69 242 GLU A N 1
ATOM 1970 C CA . GLU A 1 242 ? -15.810 12.671 -2.763 1.00 96.69 242 GLU A CA 1
ATOM 1971 C C . GLU A 1 242 ? -16.128 11.634 -3.851 1.00 96.69 242 GLU A C 1
ATOM 1973 O O . GLU A 1 242 ? -16.879 10.678 -3.634 1.00 96.69 242 GLU A O 1
ATOM 1978 N N . THR A 1 243 ? -15.492 11.756 -5.018 1.00 97.19 243 THR A N 1
ATOM 1979 C CA . THR A 1 243 ? -15.603 10.769 -6.097 1.00 97.19 243 THR A CA 1
ATOM 1980 C C . THR A 1 243 ? -15.114 9.391 -5.643 1.00 97.19 243 THR A C 1
ATOM 1982 O O . THR A 1 243 ? -15.761 8.375 -5.920 1.00 97.19 243 THR A O 1
ATOM 1985 N N . LEU A 1 244 ? -13.983 9.335 -4.936 1.00 97.31 244 LEU A N 1
ATOM 1986 C CA . LEU A 1 244 ? -13.430 8.106 -4.366 1.00 97.31 244 LEU A CA 1
ATOM 1987 C C . LEU A 1 244 ? -14.347 7.521 -3.290 1.00 97.31 244 LEU A C 1
ATOM 1989 O O . LEU A 1 244 ? -14.610 6.321 -3.318 1.00 97.31 244 LEU A O 1
ATOM 1993 N N . TRP A 1 245 ? -14.909 8.352 -2.414 1.00 97.75 245 TRP A N 1
ATOM 1994 C CA . TRP A 1 245 ? -15.876 7.947 -1.395 1.00 97.75 245 TRP A CA 1
ATOM 1995 C C . TRP A 1 245 ? -17.134 7.331 -2.025 1.00 97.75 245 TRP A C 1
ATOM 1997 O O . TRP A 1 245 ? -17.552 6.229 -1.660 1.00 97.75 245 TRP A O 1
ATOM 2007 N N . ASN A 1 246 ? -17.686 7.980 -3.056 1.00 97.06 246 ASN A N 1
ATOM 2008 C CA . ASN A 1 246 ? -18.855 7.502 -3.798 1.00 97.06 246 ASN A CA 1
ATOM 2009 C C . ASN A 1 246 ? -18.604 6.180 -4.544 1.00 97.06 246 ASN A C 1
ATOM 2011 O O . ASN A 1 246 ? -19.525 5.376 -4.733 1.00 97.06 246 ASN A O 1
ATOM 2015 N N . LYS A 1 247 ? -17.363 5.927 -4.966 1.00 96.69 247 LYS A N 1
ATOM 2016 C CA . LYS A 1 247 ? -16.946 4.628 -5.512 1.00 96.69 247 LYS A CA 1
ATOM 2017 C C . LYS A 1 247 ? -16.769 3.593 -4.399 1.00 96.69 247 LYS A C 1
ATOM 2019 O O . LYS A 1 247 ? -17.285 2.486 -4.523 1.00 96.69 247 LYS A O 1
ATOM 2024 N N . GLY A 1 248 ? -16.094 3.961 -3.313 1.00 95.81 248 GLY A N 1
ATOM 2025 C CA . GLY A 1 248 ? -15.735 3.086 -2.199 1.00 95.81 248 GLY A CA 1
ATOM 2026 C C . GLY A 1 248 ? -16.918 2.556 -1.396 1.00 95.81 248 GLY A C 1
ATOM 2027 O O . GLY A 1 248 ? -16.859 1.425 -0.927 1.00 95.81 248 GLY A O 1
ATOM 2028 N N . ARG A 1 249 ? -18.030 3.302 -1.306 1.00 95.31 249 ARG A N 1
ATOM 2029 C CA . ARG A 1 249 ? -19.270 2.842 -0.640 1.00 95.31 249 ARG A CA 1
ATOM 2030 C C . ARG A 1 249 ? -19.932 1.628 -1.302 1.00 95.31 249 ARG A C 1
ATOM 2032 O O . ARG A 1 249 ? -20.829 1.018 -0.722 1.00 95.31 249 ARG A O 1
ATOM 2039 N N . ARG A 1 250 ? -19.550 1.290 -2.537 1.00 95.31 250 ARG A N 1
ATOM 2040 C CA . ARG A 1 250 ? -20.189 0.226 -3.318 1.00 95.31 250 ARG A CA 1
ATOM 2041 C C . ARG A 1 250 ? -19.719 -1.161 -2.844 1.00 95.31 250 ARG A C 1
ATOM 2043 O O . ARG A 1 250 ? -18.508 -1.377 -2.800 1.00 95.31 250 ARG A O 1
ATOM 2050 N N . PRO A 1 251 ? -20.630 -2.119 -2.565 1.00 92.81 251 PRO A N 1
ATOM 2051 C CA . PRO A 1 251 ? -20.286 -3.469 -2.103 1.00 92.81 251 PRO A CA 1
ATOM 2052 C C . PRO A 1 251 ? -19.204 -4.178 -2.908 1.00 92.81 251 PRO A C 1
ATOM 2054 O O . PRO A 1 251 ? -18.250 -4.695 -2.336 1.00 92.81 251 PRO A O 1
ATOM 2057 N N . GLN A 1 252 ? -19.289 -4.133 -4.234 1.00 90.69 252 GLN A N 1
ATOM 2058 C CA . GLN A 1 252 ? -18.324 -4.760 -5.139 1.00 90.69 252 GLN A CA 1
ATOM 2059 C C . GLN A 1 252 ? -16.910 -4.156 -5.086 1.00 90.69 252 GLN A C 1
ATOM 2061 O O . GLN A 1 252 ? -15.977 -4.747 -5.619 1.00 90.69 252 GLN A O 1
ATOM 2066 N N . VAL A 1 253 ? -16.745 -2.968 -4.496 1.00 90.56 253 VAL A N 1
ATOM 2067 C CA . VAL A 1 253 ? -15.442 -2.306 -4.358 1.00 90.56 253 VAL A CA 1
ATOM 2068 C C . VAL A 1 253 ? -14.819 -2.695 -3.023 1.00 90.56 253 VAL A C 1
ATOM 2070 O O . VAL A 1 253 ? -13.763 -3.320 -3.007 1.00 90.56 253 VAL A O 1
ATOM 2073 N N . TRP A 1 254 ? -15.496 -2.420 -1.903 1.00 92.38 254 TRP A N 1
ATOM 2074 C CA . TRP A 1 254 ? -14.911 -2.682 -0.584 1.00 92.38 254 TRP A CA 1
ATOM 2075 C C . TRP A 1 254 ? -14.790 -4.176 -0.251 1.00 92.38 254 TRP A C 1
ATOM 2077 O O . TRP A 1 254 ? -13.904 -4.550 0.520 1.00 92.38 254 TRP A O 1
ATOM 2087 N N . SER A 1 255 ? -15.627 -5.044 -0.837 1.00 89.88 255 SER A N 1
ATOM 2088 C CA . SER A 1 255 ? -15.565 -6.501 -0.610 1.00 89.88 255 SER A CA 1
ATOM 2089 C C . SER A 1 255 ? -14.291 -7.149 -1.151 1.00 89.88 255 SER A C 1
ATOM 2091 O O . SER A 1 255 ? -13.923 -8.223 -0.687 1.00 89.88 255 SER A O 1
ATOM 2093 N N . GLN A 1 256 ? -13.574 -6.477 -2.060 1.00 87.81 256 GLN A N 1
ATOM 2094 C CA . GLN A 1 256 ? -12.269 -6.935 -2.546 1.00 87.81 256 GLN A CA 1
ATOM 2095 C C . GLN A 1 256 ? -11.197 -6.896 -1.448 1.00 87.81 256 GLN A C 1
ATOM 2097 O O . GLN A 1 256 ? -10.230 -7.645 -1.514 1.00 87.81 256 GLN A O 1
ATOM 2102 N N . LEU A 1 257 ? -11.370 -6.042 -0.432 1.00 87.62 257 LEU A N 1
ATOM 2103 C CA . LEU A 1 257 ? -10.415 -5.880 0.668 1.00 87.62 257 LEU A CA 1
ATOM 2104 C C . LEU A 1 257 ? -10.949 -6.331 2.028 1.00 87.62 257 LEU A C 1
ATOM 2106 O O . LEU A 1 257 ? -10.161 -6.689 2.904 1.00 87.62 257 LEU A O 1
ATOM 2110 N N . TYR A 1 258 ? -12.265 -6.272 2.236 1.00 89.81 258 TYR A N 1
ATOM 2111 C CA . TYR A 1 258 ? -12.899 -6.558 3.520 1.00 89.81 258 TYR A CA 1
ATOM 2112 C C . TYR A 1 258 ? -13.844 -7.761 3.407 1.00 89.81 258 TYR A C 1
ATOM 2114 O O . TYR A 1 258 ? -14.910 -7.632 2.799 1.00 89.81 258 TYR A O 1
ATOM 2122 N N . PRO A 1 259 ? -13.534 -8.896 4.064 1.00 89.69 259 PRO A N 1
ATOM 2123 C CA . PRO A 1 259 ? -14.358 -10.103 4.026 1.00 89.69 259 PRO A CA 1
ATOM 2124 C C . PRO A 1 259 ? -15.549 -9.990 4.994 1.00 89.69 259 PRO A C 1
ATOM 2126 O O . PRO A 1 259 ? -15.665 -10.732 5.967 1.00 89.69 259 PRO A O 1
ATOM 2129 N N . VAL A 1 260 ? -16.429 -9.007 4.785 1.00 88.56 260 VAL A N 1
ATOM 2130 C CA . VAL A 1 260 ? -17.610 -8.766 5.633 1.00 88.56 260 VAL A CA 1
ATOM 2131 C C . VAL A 1 260 ? -18.875 -8.606 4.801 1.00 88.56 260 VAL A C 1
ATOM 2133 O O . VAL A 1 260 ? -18.829 -8.177 3.660 1.00 88.56 260 VAL A O 1
ATOM 2136 N N . LYS A 1 261 ? -20.041 -8.911 5.377 1.00 89.56 261 LYS A N 1
ATOM 2137 C CA . LYS A 1 261 ? -21.330 -8.684 4.696 1.00 89.56 261 LYS A CA 1
ATOM 2138 C C . LYS A 1 261 ? -21.803 -7.232 4.787 1.00 89.56 261 LYS A C 1
ATOM 2140 O O . LYS A 1 261 ? -22.488 -6.751 3.893 1.00 89.56 261 LYS A O 1
ATOM 2145 N N . ASN A 1 262 ? -21.457 -6.538 5.873 1.00 92.31 262 ASN A N 1
ATOM 2146 C CA . ASN A 1 262 ? -21.872 -5.160 6.122 1.00 92.31 262 ASN A CA 1
ATOM 2147 C C . ASN A 1 262 ? -20.693 -4.345 6.665 1.00 92.31 262 ASN A C 1
ATOM 2149 O O . ASN A 1 262 ? -20.311 -4.473 7.831 1.00 92.31 262 ASN A O 1
ATOM 2153 N N . ILE A 1 263 ? -20.122 -3.506 5.801 1.00 94.56 263 ILE A N 1
ATOM 2154 C CA . ILE A 1 263 ? -18.972 -2.667 6.135 1.00 94.56 263 ILE A CA 1
ATOM 2155 C C . ILE A 1 263 ? -19.322 -1.546 7.125 1.00 94.56 263 ILE A C 1
ATOM 2157 O O . ILE A 1 263 ? -18.517 -1.263 8.006 1.00 94.56 263 ILE A O 1
ATOM 2161 N N . ASN A 1 264 ? -20.532 -0.976 7.065 1.00 94.06 264 ASN A N 1
ATOM 2162 C CA . ASN A 1 264 ? -20.966 0.081 7.988 1.00 94.06 264 ASN A CA 1
ATOM 2163 C C . ASN A 1 264 ? -21.034 -0.431 9.425 1.00 94.06 264 ASN A C 1
ATOM 2165 O O . ASN A 1 264 ? -20.462 0.184 10.317 1.00 94.06 264 ASN A O 1
ATOM 2169 N N . LYS A 1 265 ? -21.606 -1.624 9.634 1.00 93.50 265 LYS A N 1
ATOM 2170 C CA . LYS A 1 265 ? -21.626 -2.261 10.959 1.00 93.50 265 LYS A CA 1
ATOM 2171 C C . LYS A 1 265 ? -20.210 -2.529 11.489 1.00 93.50 265 LYS A C 1
ATOM 2173 O O . LYS A 1 265 ? -19.961 -2.398 12.684 1.00 93.50 265 LYS A O 1
ATOM 2178 N N . LYS A 1 266 ? -19.262 -2.884 10.608 1.00 93.12 266 LYS A N 1
ATOM 2179 C CA . LYS A 1 266 ? -17.844 -3.049 10.978 1.00 93.12 266 LYS A CA 1
ATOM 2180 C C . LYS A 1 266 ? -17.214 -1.712 11.392 1.00 93.12 266 LYS A C 1
ATOM 2182 O O . LYS A 1 266 ? -16.448 -1.686 12.350 1.00 93.12 266 LYS A O 1
ATOM 2187 N N . ILE A 1 267 ? -17.519 -0.623 10.682 1.00 94.88 267 ILE A N 1
ATOM 2188 C CA . ILE A 1 267 ? -17.040 0.730 11.005 1.00 94.88 267 ILE A CA 1
ATOM 2189 C C . ILE A 1 267 ? -17.619 1.195 12.343 1.00 94.88 267 ILE A C 1
ATOM 2191 O O . ILE A 1 267 ? -16.861 1.651 13.190 1.00 94.88 267 ILE A O 1
ATOM 2195 N N . GLU A 1 268 ? -18.922 1.021 12.560 1.00 93.12 268 GLU A N 1
ATOM 2196 C CA . GLU A 1 268 ? -19.609 1.343 13.816 1.00 93.12 268 GLU A CA 1
ATOM 2197 C C . GLU A 1 268 ? -19.024 0.566 14.997 1.00 93.12 268 GLU A C 1
ATOM 2199 O O . GLU A 1 268 ? -18.619 1.166 15.987 1.00 93.12 268 GLU A O 1
ATOM 2204 N N . SER A 1 269 ? -18.890 -0.757 14.866 1.00 92.44 269 SER A N 1
ATOM 2205 C CA . SER A 1 269 ? -18.299 -1.610 15.906 1.00 92.44 269 SER A CA 1
ATOM 2206 C C . SER A 1 269 ? -16.833 -1.280 16.196 1.00 92.44 269 SER A C 1
ATOM 2208 O O . SER A 1 269 ? -16.362 -1.506 17.306 1.00 92.44 269 SER A O 1
ATOM 2210 N N . TRP A 1 270 ? -16.089 -0.785 15.207 1.00 93.38 270 TRP A N 1
ATOM 2211 C CA . TRP A 1 270 ? -14.747 -0.259 15.435 1.00 93.38 270 TRP A CA 1
ATOM 2212 C C . TRP A 1 270 ? -14.804 1.101 16.145 1.00 93.38 270 TRP A C 1
ATOM 2214 O O . TRP A 1 270 ? -14.016 1.353 17.045 1.00 93.38 270 TRP A O 1
ATOM 2224 N N . ALA A 1 271 ? -15.749 1.969 15.783 1.00 92.38 271 ALA A N 1
ATOM 2225 C CA . ALA A 1 271 ? -15.867 3.305 16.355 1.00 92.38 271 ALA A CA 1
ATOM 2226 C C . ALA A 1 271 ? -16.241 3.269 17.844 1.00 92.38 271 ALA A C 1
ATOM 2228 O O . ALA A 1 271 ? -15.735 4.085 18.611 1.00 92.38 271 ALA A O 1
ATOM 2229 N N . THR A 1 272 ? -17.055 2.303 18.283 1.00 91.31 272 THR A N 1
ATOM 2230 C CA . THR A 1 272 ? -17.455 2.166 19.696 1.00 91.31 272 THR A CA 1
ATOM 2231 C C . THR A 1 272 ? -16.272 1.988 20.648 1.00 91.31 272 THR A C 1
ATOM 2233 O O . THR A 1 272 ? -16.362 2.395 21.802 1.00 91.31 272 THR A O 1
ATOM 2236 N N . SER A 1 273 ? -15.124 1.462 20.193 1.00 90.62 273 SER A N 1
ATOM 2237 C CA . SER A 1 273 ? -13.928 1.371 21.048 1.00 90.62 273 SER A CA 1
ATOM 2238 C C . SER A 1 273 ? -13.282 2.730 21.359 1.00 90.62 273 SER A C 1
ATOM 2240 O O . SER A 1 273 ? -12.317 2.782 22.117 1.00 90.62 273 SER A O 1
ATOM 2242 N N . PHE A 1 274 ? -13.777 3.821 20.765 1.00 92.00 274 PHE A N 1
ATOM 2243 C CA . PHE A 1 274 ? -13.260 5.182 20.921 1.00 92.00 274 PHE A CA 1
ATOM 2244 C C . PHE A 1 274 ? -14.233 6.136 21.633 1.00 92.00 274 PHE A C 1
ATOM 2246 O O . PHE A 1 274 ? -13.895 7.301 21.814 1.00 92.00 274 PHE A O 1
ATOM 2253 N N . GLU A 1 275 ? -15.415 5.681 22.060 1.00 88.88 275 GLU A N 1
ATOM 2254 C CA . GLU A 1 275 ? -16.441 6.567 22.635 1.00 88.88 275 GLU A CA 1
ATOM 2255 C C . GLU A 1 275 ? -15.988 7.257 23.934 1.00 88.88 275 GLU A C 1
ATOM 2257 O O . GLU A 1 275 ? -16.290 8.426 24.149 1.00 88.88 275 GLU A O 1
ATOM 2262 N N . ASN A 1 276 ? -15.200 6.561 24.762 1.00 88.31 276 ASN A N 1
ATOM 2263 C CA . ASN A 1 276 ? -14.777 7.028 26.089 1.00 88.31 276 ASN A CA 1
ATOM 2264 C C . ASN A 1 276 ? -13.248 7.090 26.256 1.00 88.31 276 ASN A C 1
ATOM 2266 O O . ASN A 1 276 ? -12.730 6.936 27.362 1.00 88.31 276 ASN A O 1
ATOM 2270 N N . VAL A 1 277 ? -12.503 7.264 25.162 1.00 90.19 277 VAL A N 1
ATOM 2271 C CA . VAL A 1 277 ? -11.035 7.386 25.220 1.00 90.19 277 VAL A CA 1
ATOM 2272 C C . VAL A 1 277 ? -10.599 8.850 25.304 1.00 90.19 277 VAL A C 1
ATOM 2274 O O . VAL A 1 277 ? -11.364 9.761 24.993 1.00 90.19 277 VAL A O 1
ATOM 2277 N N . SER A 1 278 ? -9.350 9.095 25.716 1.00 90.12 278 SER A N 1
ATOM 2278 C CA . SER A 1 278 ? -8.830 10.460 25.847 1.00 90.12 278 SER A CA 1
ATOM 2279 C C . SER A 1 278 ? -8.768 11.205 24.508 1.00 90.12 278 SER A C 1
ATOM 2281 O O . SER A 1 278 ? -8.613 10.611 23.434 1.00 90.12 278 SER A O 1
ATOM 2283 N N . LYS A 1 279 ? -8.819 12.539 24.573 1.00 89.81 279 LYS A N 1
ATOM 2284 C CA . LYS A 1 279 ? -8.722 13.409 23.394 1.00 89.81 279 LYS A CA 1
ATOM 2285 C C . LYS A 1 279 ? -7.412 13.193 22.635 1.00 89.81 279 LYS A C 1
ATOM 2287 O O . LYS A 1 279 ? -7.405 13.163 21.407 1.00 89.81 279 LYS A O 1
ATOM 2292 N N . GLU A 1 280 ? -6.314 12.982 23.350 1.00 89.00 280 GLU A N 1
ATOM 2293 C CA . GLU A 1 280 ? -4.991 12.710 22.786 1.00 89.00 280 GLU A CA 1
ATOM 2294 C C . GLU A 1 280 ? -4.998 11.395 22.004 1.00 89.00 280 GLU A C 1
ATOM 2296 O O . GLU A 1 280 ? -4.436 11.319 20.909 1.00 89.00 280 GLU A O 1
ATOM 2301 N N . ARG A 1 281 ? -5.684 10.364 22.517 1.00 87.88 281 ARG A N 1
ATOM 2302 C CA . ARG A 1 281 ? -5.829 9.087 21.814 1.00 87.88 281 ARG A CA 1
ATOM 2303 C C . ARG A 1 281 ? -6.639 9.246 20.529 1.00 87.88 281 ARG A C 1
ATOM 2305 O O . ARG A 1 281 ? -6.250 8.674 19.512 1.00 87.88 281 ARG A O 1
ATOM 2312 N N . LEU A 1 282 ? -7.712 10.039 20.558 1.00 90.88 282 LEU A N 1
ATOM 2313 C CA . LEU A 1 282 ? -8.502 10.366 19.365 1.00 90.88 282 LEU A CA 1
ATOM 2314 C C . LEU A 1 282 ? -7.664 11.116 18.323 1.00 90.88 282 LEU A C 1
ATOM 2316 O O . LEU A 1 282 ? -7.709 10.767 17.148 1.00 90.88 282 LEU A O 1
ATOM 2320 N N . ILE A 1 283 ? -6.855 12.098 18.737 1.00 90.06 283 ILE A N 1
ATOM 2321 C CA . ILE A 1 283 ? -5.955 12.844 17.839 1.00 90.06 283 ILE A CA 1
ATOM 2322 C C . ILE A 1 283 ? -4.938 11.907 17.177 1.00 90.06 283 ILE A C 1
ATOM 2324 O O . ILE A 1 283 ? -4.742 11.967 15.964 1.00 90.06 283 ILE A O 1
ATOM 2328 N N . GLN A 1 284 ? -4.320 11.009 17.949 1.00 87.31 284 GLN A N 1
ATOM 2329 C CA . GLN A 1 284 ? -3.375 10.032 17.405 1.00 87.31 284 GLN A CA 1
ATOM 2330 C C . GLN A 1 284 ? -4.031 9.077 16.404 1.00 87.31 284 GLN A C 1
ATOM 2332 O O . GLN A 1 284 ? -3.400 8.713 15.412 1.00 87.31 284 GLN A O 1
ATOM 2337 N N . GLU A 1 285 ? -5.272 8.660 16.662 1.00 92.00 285 GLU A N 1
ATOM 2338 C CA . GLU A 1 285 ? -6.015 7.797 15.745 1.00 92.00 285 GLU A CA 1
ATOM 2339 C C . GLU A 1 285 ? -6.407 8.543 14.466 1.00 92.00 285 GLU A C 1
ATOM 2341 O O . GLU A 1 285 ? -6.217 8.013 13.376 1.00 92.00 285 GLU A O 1
ATOM 2346 N N . ILE A 1 286 ? -6.875 9.791 14.571 1.00 92.69 286 ILE A N 1
ATOM 2347 C CA . ILE A 1 286 ? -7.158 10.649 13.410 1.00 92.69 286 ILE A CA 1
ATOM 2348 C C . ILE A 1 286 ? -5.913 10.755 12.518 1.00 92.69 286 ILE A C 1
ATOM 2350 O O . ILE A 1 286 ? -6.002 10.493 11.319 1.00 92.69 286 ILE A O 1
ATOM 2354 N N . ALA A 1 287 ? -4.745 11.038 13.106 1.00 90.81 287 ALA A N 1
ATOM 2355 C CA . ALA A 1 287 ? -3.482 11.113 12.373 1.00 90.81 287 ALA A CA 1
ATOM 2356 C C . ALA A 1 287 ? -3.114 9.782 11.693 1.00 90.81 287 ALA A C 1
ATOM 2358 O O . ALA A 1 287 ? -2.644 9.771 10.554 1.00 90.81 287 ALA A O 1
ATOM 2359 N N . PHE A 1 288 ? -3.354 8.649 12.362 1.00 91.75 288 PHE A N 1
ATOM 2360 C CA . PHE A 1 288 ? -3.149 7.328 11.768 1.00 91.75 288 PHE A CA 1
ATOM 2361 C C . PHE A 1 288 ? -4.063 7.113 10.553 1.00 91.75 288 PHE A C 1
ATOM 2363 O O . PHE A 1 288 ? -3.568 6.749 9.487 1.00 91.75 288 PHE A O 1
ATOM 2370 N N . GLN A 1 289 ? -5.362 7.414 10.668 1.00 95.19 289 GLN A N 1
ATOM 2371 C CA . GLN A 1 289 ? -6.324 7.276 9.567 1.00 95.19 289 GLN A CA 1
ATOM 2372 C C . GLN A 1 289 ? -5.988 8.192 8.374 1.00 95.19 289 GLN A C 1
ATOM 2374 O O . GLN A 1 289 ? -6.064 7.751 7.228 1.00 95.19 289 GLN A O 1
ATOM 2379 N N . GLN A 1 290 ? -5.550 9.434 8.620 1.00 94.56 290 GLN A N 1
ATOM 2380 C CA . GLN A 1 290 ? -5.103 10.355 7.563 1.00 94.56 290 GLN A CA 1
ATOM 2381 C C . GLN A 1 290 ? -3.922 9.782 6.767 1.00 94.56 290 GLN A C 1
ATOM 2383 O O . GLN A 1 290 ? -3.909 9.849 5.536 1.00 94.56 290 GLN A O 1
ATOM 2388 N N . ARG A 1 291 ? -2.952 9.161 7.450 1.00 92.88 291 ARG A N 1
ATOM 2389 C CA . ARG A 1 291 ? -1.774 8.563 6.801 1.00 92.88 291 ARG A CA 1
ATOM 2390 C C . ARG A 1 291 ? -2.122 7.392 5.890 1.00 92.88 291 ARG A C 1
ATOM 2392 O O . ARG A 1 291 ? -1.468 7.232 4.865 1.00 92.88 291 ARG A O 1
ATOM 2399 N N . LEU A 1 292 ? -3.156 6.612 6.221 1.00 95.81 292 LEU A N 1
ATOM 2400 C CA . LEU A 1 292 ? -3.626 5.518 5.360 1.00 95.81 292 LEU A CA 1
ATOM 2401 C C . LEU A 1 292 ? -4.046 6.031 3.977 1.00 95.81 292 LEU A C 1
ATOM 2403 O O . LEU A 1 292 ? -3.677 5.447 2.961 1.00 95.81 292 LEU A O 1
ATOM 2407 N N . VAL A 1 293 ? -4.786 7.145 3.941 1.00 96.50 293 VAL A N 1
ATOM 2408 C CA . VAL A 1 293 ? -5.199 7.789 2.684 1.00 96.50 293 VAL A CA 1
ATOM 2409 C C . VAL A 1 293 ? -3.997 8.415 1.985 1.00 96.50 293 VAL A C 1
ATOM 2411 O O . VAL A 1 293 ? -3.825 8.217 0.786 1.00 96.50 293 VAL A O 1
ATOM 2414 N N . LEU A 1 294 ? -3.137 9.116 2.730 1.00 93.69 294 LEU A N 1
ATOM 2415 C CA . LEU A 1 294 ? -1.962 9.785 2.175 1.00 93.69 294 LEU A CA 1
ATOM 2416 C C . LEU A 1 294 ? -1.033 8.819 1.424 1.00 93.69 294 LEU A C 1
ATOM 2418 O O . LEU A 1 294 ? -0.674 9.087 0.279 1.00 93.69 29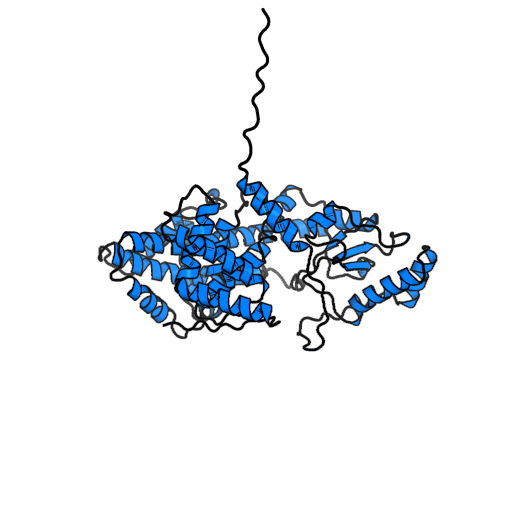4 LEU A O 1
ATOM 2422 N N . GLY A 1 295 ? -0.695 7.673 2.022 1.00 93.50 295 GLY A N 1
ATOM 2423 C CA . GLY A 1 295 ? 0.165 6.683 1.367 1.00 93.50 295 GLY A CA 1
ATOM 2424 C C . GLY A 1 295 ? -0.422 6.174 0.044 1.00 93.50 295 GLY A C 1
ATOM 2425 O O . GLY A 1 295 ? 0.302 6.007 -0.939 1.00 93.50 295 GLY A O 1
ATOM 2426 N N . LEU A 1 296 ? -1.744 5.973 -0.018 1.00 95.31 296 LEU A N 1
ATOM 2427 C CA . LEU A 1 296 ? -2.421 5.546 -1.246 1.00 95.31 296 LEU A CA 1
ATOM 2428 C C . LEU A 1 296 ? -2.495 6.655 -2.300 1.00 95.31 296 LEU A C 1
ATOM 2430 O O . LEU A 1 296 ? -2.351 6.350 -3.480 1.00 95.31 296 LEU A O 1
ATOM 2434 N N . LEU A 1 297 ? -2.647 7.922 -1.901 1.00 93.75 297 LEU A N 1
ATOM 2435 C CA . LEU A 1 297 ? -2.565 9.059 -2.825 1.00 93.75 297 LEU A CA 1
ATOM 2436 C C . LEU A 1 297 ? -1.165 9.176 -3.447 1.00 93.75 297 LEU A C 1
ATOM 2438 O O . LEU A 1 297 ? -1.050 9.389 -4.652 1.00 93.75 297 LEU A O 1
ATOM 2442 N N . HIS A 1 298 ? -0.097 8.965 -2.665 1.00 91.25 298 HIS A N 1
ATOM 2443 C CA . HIS A 1 298 ? 1.265 8.878 -3.209 1.00 91.25 298 HIS A CA 1
ATOM 2444 C C . HIS A 1 298 ? 1.378 7.781 -4.277 1.00 91.25 298 HIS A C 1
ATOM 2446 O O . HIS A 1 298 ? 1.948 8.016 -5.344 1.00 91.25 298 HIS A O 1
ATOM 2452 N N . CYS A 1 299 ? 0.796 6.605 -4.021 1.00 90.06 299 CYS A N 1
ATOM 2453 C CA . CYS A 1 299 ? 0.785 5.500 -4.979 1.00 90.06 299 CYS A CA 1
ATOM 2454 C C . CYS A 1 299 ? -0.069 5.799 -6.224 1.00 90.06 299 CYS A C 1
ATOM 2456 O O . CYS A 1 299 ? 0.333 5.433 -7.324 1.00 90.06 299 CYS A O 1
ATOM 2458 N N . GLU A 1 300 ? -1.210 6.483 -6.087 1.00 91.25 300 GLU A N 1
ATOM 2459 C CA . GLU A 1 300 ? -2.068 6.889 -7.212 1.00 91.25 300 GLU A CA 1
ATOM 2460 C C . GLU A 1 300 ? -1.340 7.860 -8.150 1.00 91.25 300 GLU A C 1
ATOM 2462 O O . GLU A 1 300 ? -1.209 7.584 -9.346 1.00 91.25 300 GLU A O 1
ATOM 2467 N N . ILE A 1 301 ? -0.798 8.954 -7.601 1.00 88.31 301 ILE A N 1
ATOM 2468 C CA . ILE A 1 301 ? -0.025 9.945 -8.366 1.00 88.31 301 ILE A CA 1
ATOM 2469 C C . ILE A 1 301 ? 1.149 9.256 -9.058 1.00 88.31 301 ILE A C 1
ATOM 2471 O O . ILE A 1 301 ? 1.430 9.496 -10.237 1.00 88.31 301 ILE A O 1
ATOM 2475 N N . ARG A 1 302 ? 1.832 8.363 -8.333 1.00 85.38 302 ARG A N 1
ATOM 2476 C CA . ARG A 1 302 ? 2.956 7.617 -8.879 1.00 85.38 302 ARG A CA 1
ATOM 2477 C C . ARG A 1 302 ? 2.537 6.709 -10.027 1.00 85.38 302 ARG A C 1
ATOM 2479 O O . ARG A 1 302 ? 3.216 6.723 -11.049 1.00 85.38 302 ARG A O 1
ATOM 2486 N N . ALA A 1 303 ? 1.456 5.948 -9.887 1.00 83.88 303 ALA A N 1
ATOM 2487 C CA . ALA A 1 303 ? 0.974 5.048 -10.929 1.00 83.88 303 ALA A CA 1
ATOM 2488 C C . ALA A 1 303 ? 0.618 5.811 -12.213 1.00 83.88 303 ALA A C 1
ATOM 2490 O O . ALA A 1 303 ? 0.969 5.377 -13.311 1.00 83.88 303 ALA A O 1
ATOM 2491 N N . GLU A 1 304 ? 0.003 6.991 -12.089 1.00 83.81 304 GLU A N 1
ATOM 2492 C CA . GLU A 1 304 ? -0.284 7.849 -13.238 1.00 83.81 304 GLU A CA 1
ATOM 2493 C C . GLU A 1 304 ? 1.000 8.318 -13.939 1.00 83.81 304 GLU A C 1
ATOM 2495 O O . GLU A 1 304 ? 1.111 8.222 -15.166 1.00 83.81 304 GLU A O 1
ATOM 2500 N N . VAL A 1 305 ? 1.980 8.809 -13.173 1.00 82.31 305 VAL A N 1
ATOM 2501 C CA . VAL A 1 305 ? 3.279 9.249 -13.705 1.00 82.31 305 VAL A CA 1
ATOM 2502 C C . VAL A 1 305 ? 4.020 8.084 -14.357 1.00 82.31 305 VAL A C 1
ATOM 2504 O O . VAL A 1 305 ? 4.494 8.215 -15.482 1.00 82.31 305 VAL A O 1
ATOM 2507 N N . PHE A 1 306 ? 4.080 6.936 -13.685 1.00 77.75 306 PHE A N 1
ATOM 2508 C CA . PHE A 1 306 ? 4.734 5.725 -14.168 1.00 77.75 306 PHE A CA 1
ATOM 2509 C C . PHE A 1 306 ? 4.150 5.282 -15.512 1.00 77.75 306 PHE A C 1
ATOM 2511 O O . PHE A 1 306 ? 4.886 5.146 -16.489 1.00 77.75 306 PHE A O 1
ATOM 2518 N N . ARG A 1 307 ? 2.818 5.190 -15.616 1.00 77.38 307 ARG A N 1
ATOM 2519 C CA . ARG A 1 307 ? 2.118 4.842 -16.860 1.00 77.38 307 ARG A CA 1
ATOM 2520 C C . ARG A 1 307 ? 2.413 5.821 -17.996 1.00 77.38 307 ARG A C 1
ATOM 2522 O O . ARG A 1 307 ? 2.693 5.392 -19.116 1.00 77.38 307 ARG A O 1
ATOM 2529 N N . LYS A 1 308 ? 2.350 7.132 -17.733 1.00 81.12 308 LYS A N 1
ATOM 2530 C CA . LYS A 1 308 ? 2.640 8.165 -18.746 1.00 81.12 308 LYS A CA 1
ATOM 2531 C C . LYS A 1 308 ? 4.081 8.068 -19.245 1.00 81.12 308 LYS A C 1
ATOM 2533 O O . LYS A 1 308 ? 4.312 8.143 -20.450 1.00 81.12 308 LYS A O 1
ATOM 2538 N N . THR A 1 309 ? 5.030 7.863 -18.337 1.00 75.31 309 THR A N 1
ATOM 2539 C CA . THR A 1 309 ? 6.452 7.742 -18.673 1.00 75.31 309 THR A CA 1
ATOM 2540 C C . THR A 1 309 ? 6.739 6.465 -19.457 1.00 75.31 309 THR A C 1
ATOM 2542 O O . THR A 1 309 ? 7.412 6.542 -20.481 1.00 75.31 309 THR A O 1
ATOM 2545 N N . ILE A 1 310 ? 6.161 5.321 -19.070 1.00 70.62 310 ILE A N 1
ATOM 2546 C CA . ILE A 1 310 ? 6.278 4.073 -19.842 1.00 70.62 310 ILE A CA 1
ATOM 2547 C C . ILE A 1 310 ? 5.700 4.239 -21.245 1.00 70.62 310 ILE A C 1
ATOM 2549 O O . ILE A 1 310 ? 6.334 3.830 -22.211 1.00 70.62 310 ILE A O 1
ATOM 2553 N N . SER A 1 311 ? 4.520 4.852 -21.387 1.00 71.00 311 SER A N 1
ATOM 2554 C CA . SER A 1 311 ? 3.933 5.095 -22.712 1.00 71.00 311 SER A CA 1
ATOM 2555 C C . SER A 1 311 ? 4.865 5.937 -23.581 1.00 71.00 311 SER A C 1
ATOM 2557 O O . SER A 1 311 ? 5.103 5.601 -24.735 1.00 71.00 311 SER A O 1
ATOM 2559 N N . LYS A 1 312 ? 5.436 7.001 -23.010 1.00 72.25 312 LYS A N 1
ATOM 2560 C CA . LYS A 1 312 ? 6.374 7.884 -23.706 1.00 72.25 312 LYS A CA 1
ATOM 2561 C C . LYS A 1 312 ? 7.657 7.158 -24.117 1.00 72.25 312 LYS A C 1
ATOM 2563 O O . LYS A 1 312 ? 8.166 7.408 -25.206 1.00 72.25 312 LYS A O 1
ATOM 2568 N N . ILE A 1 313 ? 8.184 6.284 -23.261 1.00 67.44 313 ILE A N 1
ATOM 2569 C CA . ILE A 1 313 ? 9.345 5.443 -23.570 1.00 67.44 313 ILE A CA 1
ATOM 2570 C C . ILE A 1 313 ? 9.005 4.453 -24.683 1.00 67.44 313 ILE A C 1
ATOM 2572 O O . ILE A 1 313 ? 9.717 4.399 -25.676 1.00 67.44 313 ILE A O 1
ATOM 2576 N N . SER A 1 314 ? 7.880 3.747 -24.578 1.00 64.56 314 SER A N 1
ATOM 2577 C CA . SER A 1 314 ? 7.421 2.805 -25.602 1.00 64.56 314 SER A CA 1
ATOM 2578 C C . SER A 1 314 ? 7.263 3.480 -26.969 1.00 64.56 314 SER A C 1
ATOM 2580 O O . SER A 1 314 ? 7.746 2.956 -27.972 1.00 64.56 314 SER A O 1
ATOM 2582 N N . ASP A 1 315 ? 6.690 4.687 -27.013 1.00 70.75 315 ASP A N 1
ATOM 2583 C CA . ASP A 1 315 ? 6.574 5.466 -28.248 1.00 70.75 315 ASP A CA 1
ATOM 2584 C C . ASP A 1 315 ? 7.952 5.830 -28.831 1.00 70.75 315 ASP A C 1
ATOM 2586 O O . ASP A 1 315 ? 8.121 5.825 -30.050 1.00 70.75 315 ASP A O 1
ATOM 2590 N N . LYS A 1 316 ? 8.953 6.115 -27.989 1.00 67.06 316 LYS A N 1
ATOM 2591 C CA . LYS A 1 316 ? 10.335 6.376 -28.429 1.00 67.06 316 LYS A CA 1
ATOM 2592 C C . LYS A 1 316 ? 11.024 5.117 -28.943 1.00 67.06 316 LYS A C 1
ATOM 2594 O O . LYS A 1 316 ? 11.597 5.164 -30.028 1.00 67.06 316 LYS A O 1
ATOM 2599 N N . VAL A 1 317 ? 10.912 4.001 -28.222 1.00 60.28 317 VAL A N 1
ATOM 2600 C CA . VAL A 1 317 ? 11.466 2.700 -28.626 1.00 60.28 317 VAL A CA 1
ATOM 2601 C C . VAL A 1 317 ? 10.875 2.266 -29.968 1.00 60.28 317 VAL A C 1
ATOM 2603 O O . VAL A 1 317 ? 11.620 1.919 -30.878 1.00 60.28 317 VAL A O 1
ATOM 2606 N N . SER A 1 318 ? 9.556 2.407 -30.158 1.00 59.56 318 SER A N 1
ATOM 2607 C CA . SER A 1 318 ? 8.891 2.094 -31.437 1.00 59.56 318 SER A CA 1
ATOM 2608 C C . SER A 1 318 ? 9.377 2.947 -32.617 1.00 59.56 318 SER A C 1
ATOM 2610 O O . SER A 1 318 ? 9.253 2.544 -33.770 1.00 59.56 318 SER A O 1
ATOM 2612 N N . LYS A 1 319 ? 9.941 4.125 -32.330 1.00 69.69 319 LYS A N 1
ATOM 2613 C CA . LYS A 1 319 ? 10.536 5.053 -33.300 1.00 69.69 319 LYS A CA 1
ATOM 2614 C C . LYS A 1 319 ? 12.067 4.974 -33.316 1.00 69.69 319 LYS A C 1
ATOM 2616 O O . LYS A 1 319 ? 12.708 5.912 -33.787 1.00 69.69 319 LYS A O 1
ATOM 2621 N N . SER A 1 320 ? 12.649 3.919 -32.740 1.00 64.38 320 SER A N 1
ATOM 2622 C CA . SER A 1 320 ? 14.100 3.711 -32.624 1.00 64.38 320 SER A CA 1
ATOM 2623 C C . SER A 1 320 ? 14.846 4.929 -32.060 1.00 64.38 320 SER A C 1
ATOM 2625 O O . SER A 1 320 ? 15.936 5.274 -32.507 1.00 64.38 320 SER A O 1
ATOM 2627 N N . SER A 1 321 ? 14.224 5.626 -31.108 1.00 62.88 321 SER A N 1
ATOM 2628 C CA . SER A 1 321 ? 14.735 6.855 -30.499 1.00 62.88 321 SER A CA 1
ATOM 2629 C C . SER A 1 321 ? 15.188 6.611 -29.060 1.00 62.88 321 SER A C 1
ATOM 2631 O O . SER A 1 321 ? 14.556 5.851 -28.326 1.00 62.88 321 SER A O 1
ATOM 2633 N N . GLU A 1 322 ? 16.244 7.307 -28.628 1.00 63.47 322 GLU A N 1
ATOM 2634 C CA . GLU A 1 322 ? 16.782 7.174 -27.270 1.00 63.47 322 GLU A CA 1
ATOM 2635 C C . GLU A 1 322 ? 15.804 7.650 -26.182 1.00 63.47 322 GLU A C 1
ATOM 2637 O O . GLU A 1 322 ? 15.152 8.703 -26.259 1.00 63.47 322 GLU A O 1
ATOM 2642 N N . GLU A 1 323 ? 15.740 6.874 -25.103 1.00 71.31 323 GLU A N 1
ATOM 2643 C CA . GLU A 1 323 ? 15.044 7.250 -23.880 1.00 71.31 323 GLU A CA 1
ATOM 2644 C C . GLU A 1 323 ? 15.790 8.379 -23.168 1.00 71.31 323 GLU A C 1
ATOM 2646 O O . GLU A 1 323 ? 17.015 8.357 -23.024 1.00 71.31 323 GLU A O 1
ATOM 2651 N N . SER A 1 324 ? 15.063 9.385 -22.667 1.00 75.44 324 SER A N 1
ATOM 2652 C CA . SER A 1 324 ? 15.750 10.480 -21.980 1.00 75.44 324 SER A CA 1
ATOM 2653 C C . SER A 1 324 ? 16.195 10.043 -20.582 1.00 75.44 324 SER A C 1
ATOM 2655 O O . SER A 1 324 ? 15.495 9.295 -19.899 1.00 75.44 324 SER A O 1
ATOM 2657 N N . LYS A 1 325 ? 17.334 10.567 -20.110 1.00 74.75 325 LYS A N 1
ATOM 2658 C CA . LYS A 1 325 ? 17.787 10.381 -18.716 1.00 74.75 325 LYS A CA 1
ATOM 2659 C C . LYS A 1 325 ? 16.719 10.803 -17.697 1.00 74.75 325 LYS A C 1
ATOM 2661 O O . LYS A 1 325 ? 16.598 10.178 -16.650 1.00 74.75 325 LYS A O 1
ATOM 2666 N N . GLY A 1 326 ? 15.919 11.821 -18.026 1.00 74.62 326 GLY A N 1
ATOM 2667 C CA . GLY A 1 326 ? 14.784 12.256 -17.210 1.00 74.62 326 GLY A CA 1
ATOM 2668 C C . GLY A 1 326 ? 13.677 11.204 -17.118 1.00 74.62 326 GLY A C 1
ATOM 2669 O O . GLY A 1 326 ? 13.203 10.927 -16.023 1.00 74.62 326 GLY A O 1
ATOM 2670 N N . ASP A 1 327 ? 13.316 10.561 -18.235 1.00 71.38 327 ASP A N 1
ATOM 2671 C CA . ASP A 1 327 ? 12.303 9.494 -18.240 1.00 71.38 327 ASP A CA 1
ATOM 2672 C C . ASP A 1 327 ? 12.765 8.303 -17.373 1.00 71.38 327 ASP A C 1
ATOM 2674 O O . ASP A 1 327 ? 11.997 7.807 -16.549 1.00 71.38 327 ASP A O 1
ATOM 2678 N N . ARG A 1 328 ? 14.050 7.923 -17.457 1.00 69.88 328 ARG A N 1
ATOM 2679 C CA . ARG A 1 328 ? 14.652 6.887 -16.595 1.00 69.88 328 ARG A CA 1
ATOM 2680 C C . ARG A 1 328 ? 14.659 7.270 -15.114 1.00 69.88 328 ARG A C 1
ATOM 2682 O O . ARG A 1 328 ? 14.269 6.463 -14.278 1.00 69.88 328 ARG A O 1
ATOM 2689 N N . ALA A 1 329 ? 15.032 8.506 -14.777 1.00 68.06 329 ALA A N 1
ATOM 2690 C CA . ALA A 1 329 ? 15.005 8.993 -13.394 1.00 68.06 329 ALA A CA 1
ATOM 2691 C C . ALA A 1 329 ? 13.580 9.019 -12.807 1.00 68.06 329 ALA A C 1
ATOM 2693 O O . ALA A 1 329 ? 13.382 8.735 -11.622 1.00 68.06 329 ALA A O 1
ATOM 2694 N N . ILE A 1 330 ? 12.575 9.325 -13.637 1.00 72.12 330 ILE A N 1
ATOM 2695 C CA . ILE A 1 330 ? 11.162 9.247 -13.257 1.00 72.12 330 ILE A CA 1
ATOM 2696 C C . ILE A 1 330 ? 10.747 7.788 -13.037 1.00 72.12 330 ILE A C 1
ATOM 2698 O O . ILE A 1 330 ? 10.097 7.507 -12.032 1.00 72.12 330 ILE A O 1
ATOM 2702 N N . LEU A 1 331 ? 11.107 6.846 -13.918 1.00 69.69 331 LEU A N 1
ATOM 2703 C CA . LEU A 1 331 ? 10.808 5.419 -13.710 1.00 69.69 331 LEU A CA 1
ATOM 2704 C C . LEU A 1 331 ? 11.485 4.854 -12.459 1.00 69.69 331 LEU A C 1
ATOM 2706 O O . LEU A 1 331 ? 10.835 4.134 -11.707 1.00 69.69 331 LEU A O 1
ATOM 2710 N N . ALA A 1 332 ? 12.718 5.262 -12.179 1.00 65.00 332 ALA A N 1
ATOM 2711 C CA . ALA A 1 332 ? 13.456 4.809 -11.009 1.00 65.00 332 ALA A CA 1
ATOM 2712 C C . ALA A 1 332 ? 12.929 5.374 -9.674 1.00 65.00 332 ALA A C 1
ATOM 2714 O O . ALA A 1 332 ? 13.334 4.906 -8.616 1.00 65.00 332 ALA A O 1
ATOM 2715 N N . GLY A 1 333 ? 12.036 6.376 -9.688 1.00 64.19 333 GLY A N 1
ATOM 2716 C CA . GLY A 1 333 ? 11.533 7.007 -8.457 1.00 64.19 333 GLY A CA 1
ATOM 2717 C C . GLY A 1 333 ? 12.556 7.923 -7.768 1.00 64.19 333 GLY A C 1
ATOM 2718 O O . GLY A 1 333 ? 12.392 8.294 -6.607 1.00 64.19 333 GLY A O 1
ATOM 2719 N N . VAL A 1 334 ? 13.614 8.307 -8.486 1.00 67.44 334 VAL A N 1
ATOM 2720 C CA . VAL A 1 334 ? 14.696 9.174 -7.983 1.00 67.44 334 VAL A CA 1
ATOM 2721 C C . VAL A 1 334 ? 14.556 10.626 -8.447 1.00 67.44 334 VAL A C 1
ATOM 2723 O O . VAL A 1 334 ? 15.325 11.488 -8.032 1.00 67.44 334 VAL A O 1
ATOM 2726 N N . HIS A 1 335 ? 13.571 10.923 -9.301 1.00 73.19 335 HIS A N 1
ATOM 2727 C CA . HIS A 1 335 ? 13.263 12.294 -9.700 1.00 73.19 335 HIS A CA 1
ATOM 2728 C C . HIS A 1 335 ? 12.773 13.113 -8.486 1.00 73.19 335 HIS A C 1
ATOM 2730 O O . HIS A 1 335 ? 11.832 12.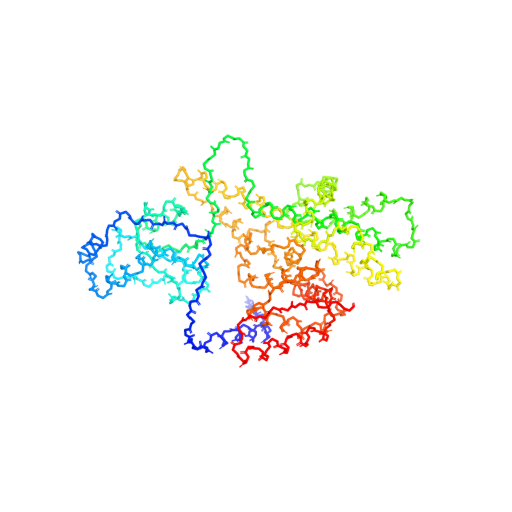664 -7.831 1.00 73.19 335 HIS A O 1
ATOM 2736 N N . PRO A 1 336 ? 13.320 14.314 -8.199 1.00 69.88 336 PRO A N 1
ATOM 2737 C CA . PRO A 1 336 ? 13.026 15.061 -6.967 1.00 69.88 336 PRO A CA 1
ATOM 2738 C C . PRO A 1 336 ? 11.536 15.301 -6.692 1.00 69.88 336 PRO A C 1
ATOM 2740 O O . PRO A 1 336 ? 11.090 15.189 -5.556 1.00 69.88 336 PRO A O 1
ATOM 2743 N N . GLU A 1 337 ? 10.745 15.575 -7.732 1.00 70.31 337 GLU A N 1
ATOM 2744 C CA . GLU A 1 337 ? 9.294 15.806 -7.612 1.00 70.31 337 GLU A CA 1
ATOM 2745 C C . GLU A 1 337 ? 8.483 14.539 -7.296 1.00 70.31 337 GLU A C 1
ATOM 2747 O O . GLU A 1 337 ? 7.318 14.622 -6.914 1.00 70.31 337 GLU A O 1
ATOM 2752 N N . HIS A 1 338 ? 9.073 13.360 -7.492 1.00 68.75 338 HIS A N 1
ATOM 2753 C CA . HIS A 1 338 ? 8.414 12.059 -7.349 1.00 68.75 338 HIS A CA 1
ATOM 2754 C C . HIS A 1 338 ? 9.125 11.143 -6.353 1.00 68.75 338 HIS A C 1
ATOM 2756 O O . HIS A 1 338 ? 8.708 9.999 -6.171 1.00 68.75 338 HIS A O 1
ATOM 2762 N N . HIS A 1 339 ? 10.181 11.641 -5.713 1.00 72.19 339 HIS A N 1
ATOM 2763 C CA . HIS A 1 339 ? 10.897 10.915 -4.689 1.00 72.19 339 HIS A CA 1
ATOM 2764 C C . HIS A 1 339 ? 9.986 10.718 -3.477 1.00 72.19 339 HIS A C 1
ATOM 2766 O O . HIS A 1 339 ? 9.373 11.662 -2.978 1.00 72.19 339 HIS A O 1
ATOM 2772 N N . CYS A 1 340 ? 9.879 9.475 -3.023 1.00 77.25 340 CYS A N 1
ATOM 2773 C CA . CYS A 1 340 ? 9.133 9.093 -1.832 1.00 77.25 340 CYS A CA 1
ATOM 2774 C C . 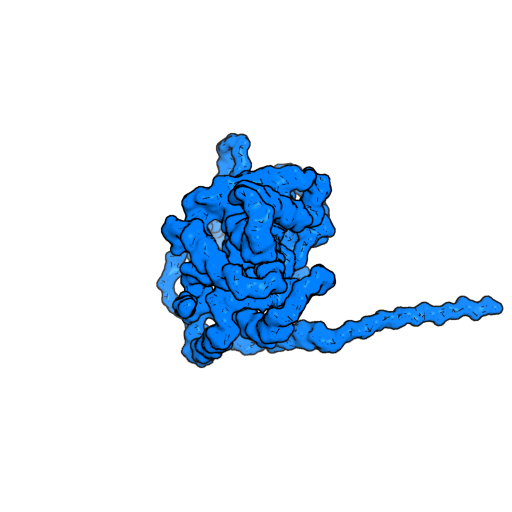CYS A 1 340 ? 10.027 8.208 -0.974 1.00 77.25 340 CYS A C 1
ATOM 2776 O O . CYS A 1 340 ? 10.691 7.304 -1.492 1.00 77.25 340 CYS A O 1
ATOM 2778 N N . LEU A 1 341 ? 10.028 8.460 0.334 1.00 82.31 341 LEU A N 1
ATOM 2779 C CA . LEU A 1 341 ? 10.664 7.558 1.283 1.00 82.31 341 LEU A CA 1
ATOM 2780 C C . LEU A 1 341 ? 9.741 6.357 1.496 1.00 82.31 341 LEU A C 1
ATOM 2782 O O . LEU A 1 341 ? 8.516 6.484 1.418 1.00 82.31 341 LEU A O 1
ATOM 2786 N N . HIS A 1 342 ? 10.302 5.190 1.816 1.00 82.81 342 HIS A N 1
ATOM 2787 C CA . HIS A 1 342 ? 9.501 3.994 2.098 1.00 82.81 342 HIS A CA 1
ATOM 2788 C C . HIS A 1 342 ? 8.477 4.244 3.216 1.00 82.81 342 HIS A C 1
ATOM 2790 O O . HIS A 1 342 ? 7.337 3.797 3.114 1.00 82.81 342 HIS A O 1
ATOM 2796 N N . ALA A 1 343 ? 8.838 5.045 4.225 1.00 84.56 343 ALA A N 1
ATOM 2797 C CA . ALA A 1 343 ? 7.955 5.465 5.314 1.00 84.56 343 ALA A CA 1
ATOM 2798 C C . ALA A 1 343 ? 6.673 6.189 4.848 1.00 84.56 343 ALA A C 1
ATOM 2800 O O . ALA A 1 343 ? 5.643 6.083 5.514 1.00 84.56 343 ALA A O 1
ATOM 2801 N N . ASP A 1 344 ? 6.720 6.915 3.725 1.00 86.88 344 ASP A N 1
ATOM 2802 C CA . ASP A 1 344 ? 5.584 7.695 3.214 1.00 86.88 344 ASP A CA 1
ATOM 2803 C C . ASP A 1 344 ? 4.554 6.804 2.491 1.00 86.88 344 ASP A C 1
ATOM 2805 O O . ASP A 1 344 ? 3.360 7.106 2.483 1.00 86.88 344 ASP A O 1
ATOM 2809 N N . VAL A 1 345 ? 4.997 5.676 1.923 1.00 90.94 345 VAL A N 1
ATOM 2810 C CA . VAL A 1 345 ? 4.154 4.727 1.167 1.00 90.94 345 VAL A CA 1
ATOM 2811 C C . VAL A 1 345 ? 3.845 3.437 1.931 1.00 90.94 345 VAL A C 1
ATOM 2813 O O . VAL A 1 345 ? 2.936 2.700 1.554 1.00 90.94 345 VAL A O 1
ATOM 2816 N N . LEU A 1 346 ? 4.512 3.197 3.063 1.00 92.06 346 LEU A N 1
ATOM 2817 C CA . LEU A 1 346 ? 4.215 2.104 3.992 1.00 92.06 346 LEU A CA 1
ATOM 2818 C C . LEU A 1 346 ? 2.730 2.032 4.414 1.00 92.06 346 LEU A C 1
ATOM 2820 O O . LEU A 1 346 ? 2.178 0.926 4.432 1.00 92.06 346 LEU A O 1
ATOM 2824 N N . PRO A 1 347 ? 2.023 3.155 4.682 1.00 94.88 347 PRO A N 1
ATOM 2825 C CA . PRO A 1 347 ? 0.593 3.107 4.977 1.00 94.88 347 PRO A CA 1
ATOM 2826 C C . PRO A 1 347 ? -0.257 2.541 3.840 1.00 94.88 347 PRO A C 1
ATOM 2828 O O . PRO A 1 347 ? -1.309 1.953 4.097 1.00 94.88 347 PRO A O 1
ATOM 2831 N N . ALA A 1 348 ? 0.200 2.687 2.595 1.00 94.69 348 ALA A N 1
ATOM 2832 C CA . ALA A 1 348 ? -0.493 2.161 1.431 1.00 94.69 348 ALA A CA 1
ATOM 2833 C C . ALA A 1 348 ? -0.471 0.631 1.411 1.00 94.69 348 ALA A C 1
ATOM 2835 O O . ALA A 1 348 ? -1.500 0.018 1.123 1.00 94.69 348 ALA A O 1
ATOM 2836 N N . ALA A 1 349 ? 0.654 0.024 1.806 1.00 94.00 349 ALA A N 1
ATOM 2837 C CA . ALA A 1 349 ? 0.760 -1.425 1.946 1.00 94.00 349 ALA A CA 1
ATOM 2838 C C . ALA A 1 349 ? -0.228 -1.959 2.987 1.00 94.00 349 ALA A C 1
ATOM 2840 O O . ALA A 1 349 ? -1.014 -2.868 2.712 1.00 94.00 349 ALA A O 1
ATOM 2841 N N . PHE A 1 350 ? -0.272 -1.311 4.154 1.00 96.56 350 PHE A N 1
ATOM 2842 C CA . PHE A 1 350 ? -1.207 -1.667 5.215 1.00 96.56 350 PHE A CA 1
ATOM 2843 C C . PHE A 1 350 ? -2.670 -1.512 4.781 1.00 96.56 350 PHE A C 1
ATOM 2845 O O . PHE A 1 350 ? -3.477 -2.410 5.006 1.00 96.56 350 PHE A O 1
ATOM 2852 N N . ALA A 1 351 ? -3.046 -0.381 4.179 1.00 95.44 351 ALA A N 1
ATOM 2853 C CA . ALA A 1 351 ? -4.447 -0.049 3.925 1.00 95.44 351 ALA A CA 1
ATOM 2854 C C . ALA A 1 351 ? -5.009 -0.660 2.634 1.00 95.44 351 ALA A C 1
ATOM 2856 O O . ALA A 1 351 ? -6.138 -1.155 2.640 1.00 95.44 351 ALA A O 1
ATOM 2857 N N . GLY A 1 352 ? -4.233 -0.619 1.549 1.00 89.06 352 GLY A N 1
ATOM 2858 C CA . GLY A 1 352 ? -4.703 -0.890 0.191 1.00 89.06 352 GLY A CA 1
ATOM 2859 C C . GLY A 1 352 ? -4.438 -2.293 -0.336 1.00 89.06 352 GLY A C 1
ATOM 2860 O O . GLY A 1 352 ? -4.899 -2.587 -1.431 1.00 89.06 352 GLY A O 1
ATOM 2861 N N . ASP A 1 353 ? -3.734 -3.143 0.419 1.00 85.75 353 ASP A N 1
ATOM 2862 C CA . ASP A 1 353 ? -3.317 -4.479 -0.042 1.00 85.75 353 ASP A CA 1
ATOM 2863 C C . ASP A 1 353 ? -2.435 -4.439 -1.302 1.00 85.75 353 ASP A C 1
ATOM 2865 O O . ASP A 1 353 ? -2.562 -5.257 -2.208 1.00 85.75 353 ASP A O 1
ATOM 2869 N N . ILE A 1 354 ? -1.549 -3.445 -1.369 1.00 86.75 354 ILE A N 1
ATOM 2870 C CA . ILE A 1 354 ? -0.611 -3.245 -2.478 1.00 86.75 354 ILE A CA 1
ATOM 2871 C C . ILE A 1 354 ? 0.826 -3.357 -1.974 1.00 86.75 354 ILE A C 1
ATOM 2873 O O . ILE A 1 354 ? 1.090 -3.038 -0.819 1.00 86.75 354 ILE A O 1
ATOM 2877 N N . ASN A 1 355 ? 1.766 -3.755 -2.830 1.00 85.44 355 ASN A N 1
ATOM 2878 C CA . ASN A 1 355 ? 3.193 -3.607 -2.541 1.00 85.44 355 ASN A CA 1
ATOM 2879 C C . ASN A 1 355 ? 3.731 -2.370 -3.292 1.00 85.44 355 ASN A C 1
ATOM 2881 O O . ASN A 1 355 ? 3.802 -2.403 -4.525 1.00 85.44 355 ASN A O 1
ATOM 2885 N N . PRO A 1 356 ? 4.079 -1.267 -2.595 1.00 84.25 356 PRO A N 1
ATOM 2886 C CA . PRO A 1 356 ? 4.617 -0.066 -3.226 1.00 84.25 356 PRO A CA 1
ATOM 2887 C C . PRO A 1 356 ? 5.904 -0.286 -4.028 1.00 84.25 356 PRO A C 1
ATOM 2889 O O . PRO A 1 356 ? 6.149 0.491 -4.949 1.00 84.25 356 PRO A O 1
ATOM 2892 N N . SER A 1 357 ? 6.706 -1.323 -3.753 1.00 80.62 357 SER A N 1
ATOM 2893 C CA . SER A 1 357 ? 7.939 -1.568 -4.520 1.00 80.62 357 SER A CA 1
ATOM 2894 C C . SER A 1 357 ? 7.659 -1.795 -6.013 1.00 80.62 357 SER A C 1
ATOM 2896 O O . SER A 1 357 ? 8.422 -1.346 -6.865 1.00 80.62 357 SER A O 1
ATOM 2898 N N . ASN A 1 358 ? 6.472 -2.318 -6.346 1.00 77.81 358 ASN A N 1
ATOM 2899 C CA . ASN A 1 358 ? 6.008 -2.482 -7.727 1.00 77.81 358 ASN A CA 1
ATOM 2900 C C . ASN A 1 358 ? 5.850 -1.146 -8.490 1.00 77.81 358 ASN A C 1
ATOM 2902 O O . ASN A 1 358 ? 5.757 -1.143 -9.714 1.00 77.81 358 ASN A O 1
ATOM 2906 N N . LEU A 1 359 ? 5.782 -0.007 -7.790 1.00 75.44 359 LEU A N 1
ATOM 2907 C CA . LEU A 1 359 ? 5.646 1.336 -8.376 1.00 75.44 359 LEU A CA 1
ATOM 2908 C C . LEU A 1 359 ? 6.923 2.178 -8.240 1.00 75.44 359 LEU A C 1
ATOM 2910 O O . LEU A 1 359 ? 7.115 3.156 -8.973 1.00 75.44 359 LEU A O 1
ATOM 2914 N N . PHE A 1 360 ? 7.781 1.840 -7.281 1.00 74.56 360 PHE A N 1
ATOM 2915 C CA . PHE A 1 360 ? 8.952 2.616 -6.892 1.00 74.56 360 PHE A CA 1
ATOM 2916 C C . PHE A 1 360 ? 10.187 1.712 -6.916 1.00 74.56 360 PHE A C 1
ATOM 2918 O O . PHE A 1 360 ? 10.492 1.052 -5.928 1.00 74.56 360 PHE A O 1
ATOM 2925 N N . GLN A 1 361 ? 10.918 1.705 -8.037 1.00 71.81 361 GLN A N 1
ATOM 2926 C CA . GLN A 1 361 ? 12.101 0.846 -8.210 1.00 71.81 361 GLN A CA 1
ATOM 2927 C C . GLN A 1 361 ? 13.173 1.096 -7.138 1.00 71.81 361 GLN A C 1
ATOM 2929 O O . GLN A 1 361 ? 13.825 0.163 -6.684 1.00 71.81 361 GLN A O 1
ATOM 2934 N N . ASN A 1 362 ? 13.322 2.341 -6.672 1.00 66.94 362 ASN A N 1
ATOM 2935 C CA . ASN A 1 362 ? 14.222 2.688 -5.570 1.00 66.94 362 ASN A CA 1
ATOM 2936 C C . ASN A 1 362 ? 13.842 2.053 -4.219 1.00 66.94 362 ASN A C 1
ATOM 2938 O O . ASN A 1 362 ? 14.613 2.165 -3.270 1.00 66.94 362 ASN A O 1
ATOM 2942 N N . LEU A 1 363 ? 12.660 1.444 -4.110 1.00 75.69 363 LEU A N 1
ATOM 2943 C CA . LEU A 1 363 ? 12.161 0.791 -2.904 1.00 75.69 363 LEU A CA 1
ATOM 2944 C C . LEU A 1 363 ? 12.121 -0.739 -3.031 1.00 75.69 363 LEU A C 1
ATOM 2946 O O . LEU A 1 363 ? 11.551 -1.398 -2.165 1.00 75.69 363 LEU A O 1
ATOM 2950 N N . GLU A 1 364 ? 12.720 -1.314 -4.077 1.00 75.56 364 GLU A N 1
ATOM 2951 C CA . GLU A 1 364 ? 12.704 -2.764 -4.306 1.00 75.56 364 GLU A CA 1
ATOM 2952 C C . GLU A 1 364 ? 13.371 -3.555 -3.175 1.00 75.56 364 GLU A C 1
ATOM 2954 O O . GLU A 1 364 ? 12.877 -4.607 -2.792 1.00 75.56 364 GLU A O 1
ATOM 2959 N N . SER A 1 365 ? 14.401 -3.002 -2.531 1.00 72.88 365 SER A N 1
ATOM 2960 C CA . SER A 1 365 ? 15.029 -3.609 -1.347 1.00 72.88 365 SER A CA 1
ATOM 2961 C C . SER A 1 365 ? 14.125 -3.672 -0.105 1.00 72.88 365 SER A C 1
ATOM 2963 O O . SER A 1 365 ? 14.553 -4.163 0.935 1.00 72.88 365 SER A O 1
ATOM 2965 N N . TYR A 1 366 ? 12.916 -3.107 -0.170 1.00 75.69 366 TYR A N 1
ATOM 2966 C CA . TYR A 1 366 ? 11.910 -3.123 0.894 1.00 75.69 366 TYR A CA 1
ATOM 2967 C C . TYR A 1 366 ? 10.690 -3.979 0.517 1.00 75.69 366 TYR A C 1
ATOM 2969 O O . TYR A 1 366 ? 9.638 -3.849 1.145 1.00 75.69 366 TYR A O 1
ATOM 2977 N N . ARG A 1 367 ? 10.786 -4.827 -0.512 1.00 81.75 367 ARG A N 1
ATOM 2978 C CA . ARG A 1 367 ? 9.662 -5.626 -1.011 1.00 81.75 367 ARG A CA 1
ATOM 2979 C C . ARG A 1 367 ? 9.029 -6.482 0.088 1.00 81.75 367 ARG A C 1
ATOM 2981 O O . ARG A 1 367 ? 7.846 -6.303 0.378 1.00 81.75 367 ARG A O 1
ATOM 2988 N N . GLU A 1 368 ? 9.822 -7.306 0.764 1.00 78.00 368 GLU A N 1
ATOM 2989 C CA . GLU A 1 368 ? 9.390 -8.212 1.840 1.00 78.00 368 GLU A CA 1
ATOM 2990 C C . GLU A 1 368 ? 8.891 -7.418 3.061 1.00 78.00 368 GLU A C 1
ATOM 2992 O O . GLU A 1 368 ? 7.974 -7.818 3.785 1.00 78.00 368 GLU A O 1
ATOM 2997 N N . PHE A 1 369 ? 9.452 -6.225 3.268 1.00 81.81 369 PHE A N 1
ATOM 2998 C CA . PHE A 1 369 ? 9.025 -5.291 4.307 1.00 81.81 369 PHE A CA 1
ATOM 2999 C C . PHE A 1 369 ? 7.608 -4.761 4.063 1.00 81.81 369 PHE A C 1
ATOM 3001 O O . PHE A 1 369 ? 6.778 -4.734 4.980 1.00 81.81 369 PHE A O 1
ATOM 3008 N N . PHE A 1 370 ? 7.301 -4.374 2.824 1.00 86.25 370 PHE A N 1
ATOM 3009 C CA . PHE A 1 370 ? 5.952 -3.976 2.441 1.00 86.25 370 PHE A CA 1
ATOM 3010 C C . PHE A 1 370 ? 4.983 -5.151 2.432 1.00 86.25 370 PHE A C 1
ATOM 3012 O O . PHE A 1 370 ? 3.854 -4.977 2.891 1.00 86.25 370 PHE A O 1
ATOM 3019 N N . ASP A 1 371 ? 5.402 -6.334 1.983 1.00 86.12 371 ASP A N 1
ATOM 3020 C CA . ASP A 1 371 ? 4.553 -7.526 2.021 1.00 86.12 371 ASP A CA 1
ATOM 3021 C C . ASP A 1 371 ? 4.211 -7.934 3.458 1.00 86.12 371 ASP A C 1
ATOM 3023 O O . ASP A 1 371 ? 3.036 -8.144 3.769 1.00 86.12 371 ASP A O 1
ATOM 3027 N N . THR A 1 372 ? 5.166 -7.869 4.388 1.00 87.69 372 THR A N 1
ATOM 3028 C CA . THR A 1 372 ? 4.889 -8.051 5.823 1.00 87.69 372 THR A CA 1
ATOM 3029 C C . THR A 1 372 ? 3.816 -7.070 6.314 1.00 87.69 372 THR A C 1
ATOM 3031 O O . THR A 1 372 ? 2.838 -7.465 6.958 1.00 87.69 372 THR A O 1
ATOM 3034 N N . MET A 1 373 ? 3.948 -5.779 5.988 1.00 93.56 373 MET A N 1
ATOM 3035 C CA . MET A 1 373 ? 2.962 -4.759 6.365 1.00 93.56 373 MET A CA 1
ATOM 3036 C C . MET A 1 373 ? 1.592 -5.001 5.710 1.00 93.56 373 MET A C 1
ATOM 3038 O O . MET A 1 373 ? 0.546 -4.790 6.334 1.00 93.56 373 MET A O 1
ATOM 3042 N N . ARG A 1 374 ? 1.582 -5.478 4.464 1.00 93.25 374 ARG A N 1
ATOM 3043 C CA . ARG A 1 374 ? 0.382 -5.850 3.714 1.00 93.25 374 ARG A CA 1
ATOM 3044 C C . ARG A 1 374 ? -0.380 -6.973 4.409 1.00 93.25 374 ARG A C 1
ATOM 3046 O O . ARG A 1 374 ? -1.593 -6.853 4.605 1.00 93.25 374 ARG A O 1
ATOM 3053 N N . LEU A 1 375 ? 0.320 -8.017 4.858 1.00 88.31 375 LEU A N 1
ATOM 3054 C CA . LEU A 1 375 ? -0.256 -9.122 5.629 1.00 88.31 375 LEU A CA 1
ATOM 3055 C C . LEU A 1 375 ? -0.843 -8.636 6.961 1.00 88.31 375 LEU A C 1
ATOM 3057 O O . LEU A 1 375 ? -1.990 -8.955 7.275 1.00 88.31 375 LEU A O 1
ATOM 3061 N N . ILE A 1 376 ? -0.135 -7.778 7.702 1.00 92.75 376 ILE A N 1
ATOM 3062 C CA . ILE A 1 376 ? -0.666 -7.153 8.930 1.00 92.75 376 ILE A CA 1
ATOM 3063 C C . ILE A 1 376 ? -1.944 -6.354 8.622 1.00 92.75 376 ILE A C 1
ATOM 3065 O O . ILE A 1 376 ? -2.944 -6.453 9.338 1.00 92.75 376 ILE A O 1
ATOM 3069 N N . GLY A 1 377 ? -1.958 -5.610 7.516 1.00 93.56 377 GLY A N 1
ATOM 3070 C CA . GLY A 1 377 ? -3.138 -4.909 7.016 1.00 93.56 377 GLY A CA 1
ATOM 3071 C C . GLY A 1 377 ? -4.320 -5.838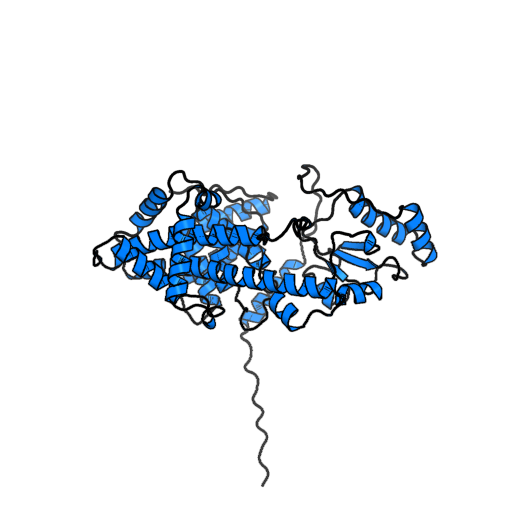 6.729 1.00 93.56 377 GLY A C 1
ATOM 3072 O O . GLY A 1 377 ? -5.446 -5.569 7.156 1.00 93.56 377 GLY A O 1
ATOM 3073 N N . ARG A 1 378 ? -4.076 -6.970 6.059 1.00 89.69 378 ARG A N 1
ATOM 3074 C CA . ARG A 1 378 ? -5.088 -8.007 5.790 1.00 89.69 378 ARG A CA 1
ATOM 3075 C C . ARG A 1 378 ? -5.657 -8.574 7.091 1.00 89.69 378 ARG A C 1
ATOM 3077 O O . ARG A 1 378 ? -6.880 -8.654 7.228 1.00 89.69 378 ARG A O 1
ATOM 3084 N N . ALA A 1 379 ? -4.807 -8.875 8.073 1.00 89.06 379 ALA A N 1
ATOM 3085 C CA . ALA A 1 379 ? -5.249 -9.301 9.400 1.00 89.06 379 ALA A CA 1
ATOM 3086 C C . ALA A 1 379 ? -6.127 -8.235 10.083 1.00 89.06 379 ALA A C 1
ATOM 3088 O O . ALA A 1 379 ? -7.195 -8.550 10.612 1.00 89.06 379 ALA A O 1
ATOM 3089 N N . ASN A 1 380 ? -5.752 -6.952 10.006 1.00 91.56 380 ASN A N 1
ATOM 3090 C CA . ASN A 1 380 ? -6.559 -5.852 10.550 1.00 91.56 380 ASN A CA 1
ATOM 3091 C C . ASN A 1 380 ? -7.956 -5.769 9.899 1.00 91.56 380 ASN A C 1
ATOM 3093 O O . ASN A 1 380 ? -8.960 -5.482 10.564 1.00 91.56 380 ASN A O 1
ATOM 3097 N N . ARG A 1 381 ? -8.049 -6.067 8.597 1.00 89.06 381 ARG A N 1
ATOM 3098 C CA . ARG A 1 381 ? -9.322 -6.135 7.861 1.00 89.06 381 ARG A CA 1
ATOM 3099 C C . ARG A 1 381 ? -10.152 -7.378 8.195 1.00 89.06 381 ARG A C 1
ATOM 3101 O O . ARG A 1 381 ? -11.351 -7.386 7.903 1.00 89.06 381 ARG A O 1
ATOM 3108 N N . GLY A 1 382 ? -9.593 -8.353 8.910 1.00 83.69 382 GLY A N 1
ATOM 3109 C CA . GLY A 1 382 ? -10.253 -9.601 9.303 1.00 83.69 382 GLY A CA 1
ATOM 3110 C C . GLY A 1 382 ? -10.070 -10.739 8.299 1.00 83.69 382 GLY A C 1
ATOM 3111 O O . GLY A 1 382 ? -10.852 -11.684 8.314 1.00 83.69 382 GLY A O 1
ATOM 3112 N N . CYS A 1 383 ? -9.078 -10.636 7.414 1.00 84.56 383 CYS A N 1
ATOM 3113 C CA . CYS A 1 383 ? -8.616 -11.760 6.608 1.00 84.56 383 CYS A CA 1
ATOM 3114 C C . CYS A 1 383 ? -7.735 -12.691 7.458 1.00 84.56 383 CYS A C 1
ATOM 3116 O O . CYS A 1 383 ? -7.267 -12.298 8.525 1.00 84.56 383 CYS A O 1
ATOM 3118 N N . GLN A 1 384 ? -7.463 -13.891 6.946 1.00 81.62 384 GLN A N 1
ATOM 3119 C CA . GLN A 1 384 ? -6.495 -14.830 7.523 1.00 81.62 384 GLN A CA 1
ATOM 3120 C C . GLN A 1 384 ? -5.250 -14.883 6.620 1.00 81.62 384 GLN A C 1
ATOM 3122 O O . GLN A 1 384 ? -5.201 -15.707 5.707 1.00 81.62 384 GLN A O 1
ATOM 3127 N N . PRO A 1 385 ? -4.309 -13.928 6.754 1.00 81.12 385 PRO A N 1
ATOM 3128 C CA . PRO A 1 385 ? -3.060 -13.958 5.999 1.00 81.12 385 PRO A CA 1
ATOM 3129 C C . PRO A 1 385 ? -2.141 -15.078 6.505 1.00 81.12 385 PRO A C 1
ATOM 3131 O O . PRO A 1 385 ? -2.111 -15.366 7.699 1.00 81.12 385 PRO A O 1
ATOM 3134 N N . VAL A 1 386 ? -1.360 -15.661 5.598 1.00 76.81 386 VAL A N 1
ATOM 3135 C CA . VAL A 1 386 ? -0.275 -16.593 5.931 1.00 76.81 386 VAL A CA 1
ATOM 3136 C C . VAL A 1 386 ? 1.023 -15.798 5.999 1.00 76.81 386 VAL A C 1
ATOM 3138 O O . VAL A 1 386 ? 1.256 -14.958 5.133 1.00 76.81 386 VAL A O 1
ATOM 3141 N N . PHE A 1 387 ? 1.823 -16.028 7.041 1.00 75.44 387 PHE A N 1
ATOM 3142 C CA . PHE A 1 387 ? 3.153 -15.441 7.182 1.00 75.44 387 PHE A CA 1
ATOM 3143 C C . PHE A 1 387 ? 4.195 -16.532 6.928 1.00 75.44 387 PHE A C 1
ATOM 3145 O O . PHE A 1 387 ? 4.247 -17.531 7.644 1.00 75.44 387 PHE A O 1
ATOM 3152 N N . GLU A 1 388 ? 5.011 -16.323 5.905 1.00 73.75 388 GLU A N 1
ATOM 3153 C CA . GLU A 1 388 ? 6.168 -17.159 5.567 1.00 73.75 388 GLU A CA 1
ATOM 3154 C C . GLU A 1 388 ? 7.398 -16.782 6.406 1.00 73.75 388 GLU A C 1
ATOM 3156 O O . GLU A 1 388 ? 7.425 -15.721 7.045 1.00 73.75 388 GLU A O 1
ATOM 3161 N N . THR A 1 389 ? 8.425 -17.634 6.384 1.00 71.69 389 THR A N 1
ATOM 3162 C CA . THR A 1 389 ? 9.648 -17.505 7.197 1.00 71.69 389 THR A CA 1
ATOM 3163 C C . THR A 1 389 ? 10.349 -16.155 7.052 1.00 71.69 389 THR A C 1
ATOM 3165 O O . THR A 1 389 ? 10.787 -15.578 8.051 1.00 71.69 389 THR A O 1
ATOM 3168 N N . GLU A 1 390 ? 10.372 -15.596 5.844 1.00 74.44 390 GLU A N 1
ATOM 3169 C CA . GLU A 1 390 ? 10.965 -14.289 5.529 1.00 74.44 390 GLU A CA 1
ATOM 3170 C C . GLU A 1 390 ? 10.331 -13.105 6.281 1.00 74.44 390 GLU A C 1
ATOM 3172 O O . GLU A 1 390 ? 10.993 -12.097 6.545 1.00 74.44 390 GLU A O 1
ATOM 3177 N N . HIS A 1 391 ? 9.074 -13.229 6.716 1.00 80.31 391 HIS A N 1
ATOM 3178 C CA . HIS A 1 391 ? 8.371 -12.162 7.428 1.00 80.31 391 HIS A CA 1
ATOM 3179 C C . HIS A 1 391 ? 8.772 -12.091 8.911 1.00 80.31 391 HIS A C 1
ATOM 3181 O O . HIS A 1 391 ? 8.698 -11.027 9.536 1.00 80.31 391 HIS A O 1
ATOM 3187 N N . PHE A 1 392 ? 9.200 -13.203 9.521 1.00 79.75 392 PHE A N 1
ATOM 3188 C CA . PHE A 1 392 ? 9.446 -13.253 10.968 1.00 79.75 392 PHE A CA 1
ATOM 3189 C C . PHE A 1 392 ? 10.609 -12.378 11.443 1.00 79.75 392 PHE A C 1
ATOM 3191 O O . PHE A 1 392 ? 10.441 -11.718 12.475 1.00 79.75 392 PHE A O 1
ATOM 3198 N N . PRO A 1 393 ? 11.755 -12.287 10.739 1.00 78.38 393 PRO A N 1
ATOM 3199 C CA . PRO A 1 393 ? 12.812 -11.346 11.097 1.00 78.38 393 PRO A CA 1
ATOM 3200 C C . PRO A 1 393 ? 12.320 -9.893 11.145 1.00 78.38 393 PRO A C 1
ATOM 3202 O O . PRO A 1 393 ? 12.664 -9.158 12.075 1.00 78.38 393 PRO A O 1
ATOM 3205 N N . ILE A 1 394 ? 11.459 -9.498 10.201 1.00 85.50 394 ILE A N 1
ATOM 3206 C CA . ILE A 1 394 ? 10.882 -8.148 10.115 1.00 85.50 394 ILE A CA 1
ATOM 3207 C C . ILE A 1 394 ? 9.942 -7.898 11.297 1.00 85.50 394 ILE A C 1
ATOM 3209 O O . ILE A 1 394 ? 10.054 -6.880 11.986 1.00 85.50 394 ILE A O 1
ATOM 3213 N N . ILE A 1 395 ? 9.061 -8.855 11.596 1.00 84.94 395 ILE A N 1
ATOM 3214 C CA . ILE A 1 395 ? 8.138 -8.763 12.735 1.00 84.94 395 ILE A CA 1
ATOM 3215 C C . ILE A 1 395 ? 8.920 -8.715 14.054 1.00 84.94 395 ILE A C 1
ATOM 3217 O O . ILE A 1 395 ? 8.642 -7.872 14.906 1.00 84.94 395 ILE A O 1
ATOM 3221 N N . LYS A 1 396 ? 9.950 -9.550 14.220 1.00 82.81 396 LYS A N 1
ATOM 3222 C CA . LYS A 1 396 ? 10.815 -9.560 15.410 1.00 82.81 396 LYS A CA 1
ATOM 3223 C C . LYS A 1 396 ? 11.549 -8.231 15.585 1.00 82.81 396 LYS A C 1
ATOM 3225 O O . LYS A 1 396 ? 11.629 -7.714 16.704 1.00 82.81 396 LYS A O 1
ATOM 3230 N N . PHE A 1 397 ? 12.050 -7.655 14.492 1.00 82.56 397 PHE A N 1
ATOM 3231 C CA . PHE A 1 397 ? 12.641 -6.320 14.491 1.00 82.56 397 PHE A CA 1
ATOM 3232 C C . PHE A 1 397 ? 11.626 -5.258 14.935 1.00 82.56 397 PHE A C 1
ATOM 3234 O O . PHE A 1 397 ? 11.940 -4.446 15.808 1.00 82.56 397 PHE A O 1
ATOM 3241 N N . ALA A 1 398 ? 10.400 -5.293 14.409 1.00 83.38 398 ALA A N 1
ATOM 3242 C CA . ALA A 1 398 ? 9.345 -4.362 14.795 1.00 83.38 398 ALA A CA 1
ATOM 3243 C C . ALA A 1 398 ? 8.951 -4.515 16.280 1.00 83.38 398 ALA A C 1
ATOM 3245 O O . ALA A 1 398 ? 8.865 -3.519 16.997 1.00 83.38 398 ALA A O 1
ATOM 3246 N N . ILE A 1 399 ? 8.813 -5.749 16.785 1.00 83.00 399 ILE A N 1
ATOM 3247 C CA . ILE A 1 399 ? 8.483 -6.044 18.194 1.00 83.00 399 ILE A CA 1
ATOM 3248 C C . ILE A 1 399 ? 9.538 -5.502 19.156 1.00 83.00 399 ILE A C 1
ATOM 3250 O O . ILE A 1 399 ? 9.186 -4.872 20.153 1.00 83.00 399 ILE A O 1
ATOM 3254 N N . LYS A 1 400 ? 10.830 -5.705 18.860 1.00 77.81 400 LYS A N 1
ATOM 3255 C CA . LYS A 1 400 ? 11.941 -5.228 19.710 1.00 77.81 400 LYS A CA 1
ATOM 3256 C C . LYS A 1 400 ? 11.867 -3.723 19.978 1.00 77.81 400 LYS A C 1
ATOM 3258 O O . LYS A 1 400 ? 12.392 -3.222 20.972 1.00 77.81 400 LYS A O 1
ATOM 3263 N N . ASN A 1 401 ? 11.237 -3.005 19.065 1.00 71.81 401 ASN A N 1
ATOM 3264 C CA . ASN A 1 401 ? 11.153 -1.565 19.077 1.00 71.81 401 ASN A CA 1
ATOM 3265 C C . ASN A 1 401 ? 9.759 -1.038 19.470 1.00 71.81 401 ASN A C 1
ATOM 3267 O O . ASN A 1 401 ? 9.614 0.131 19.814 1.00 71.81 401 ASN A O 1
ATOM 3271 N N . LEU A 1 402 ? 8.753 -1.909 19.515 1.00 75.44 402 LEU A N 1
ATOM 3272 C CA . LEU A 1 402 ? 7.338 -1.593 19.709 1.00 75.44 402 LEU A CA 1
ATOM 3273 C C . LEU A 1 402 ? 7.056 -0.862 21.033 1.00 75.44 402 LEU A C 1
ATOM 3275 O O . LEU A 1 402 ? 6.327 0.129 21.052 1.00 75.44 402 LEU A O 1
ATOM 3279 N N . GLU A 1 403 ? 7.682 -1.300 22.131 1.00 63.12 403 GLU A N 1
ATOM 3280 C CA . GLU A 1 403 ? 7.519 -0.703 23.471 1.00 63.12 403 GLU A CA 1
ATOM 3281 C C . GLU A 1 403 ? 8.077 0.721 23.555 1.00 63.12 403 GLU A C 1
ATOM 3283 O O . GLU A 1 403 ? 7.454 1.605 24.142 1.00 63.12 403 GLU A O 1
ATOM 3288 N N . LYS A 1 404 ? 9.219 0.973 22.906 1.00 65.06 404 LYS A N 1
ATOM 3289 C CA . LYS A 1 404 ? 9.840 2.306 22.862 1.00 65.06 404 LYS A CA 1
ATOM 3290 C C . LYS A 1 404 ? 8.970 3.315 22.112 1.00 65.06 404 LYS A C 1
ATOM 3292 O O . LYS A 1 404 ? 9.126 4.519 22.289 1.00 65.06 404 LYS A O 1
ATOM 3297 N N . TRP A 1 405 ? 8.093 2.831 21.236 1.00 64.56 405 TRP A N 1
ATOM 3298 C CA . TRP A 1 405 ? 7.430 3.631 20.207 1.00 64.56 405 TRP A CA 1
ATOM 3299 C C . TRP A 1 405 ? 5.936 3.816 20.461 1.00 64.56 405 TRP A C 1
ATOM 3301 O O . TRP A 1 405 ? 5.305 4.686 19.865 1.00 64.56 405 TRP A O 1
ATOM 3311 N N . LEU A 1 406 ? 5.390 3.060 21.415 1.00 58.09 406 LEU A N 1
ATOM 3312 C CA . LEU A 1 406 ? 4.013 3.158 21.898 1.00 58.09 406 LEU A CA 1
ATOM 3313 C C . LEU A 1 406 ? 3.674 4.567 22.423 1.00 58.09 406 LEU A C 1
ATOM 3315 O O . LEU A 1 406 ? 2.530 5.012 22.309 1.00 58.09 406 LEU A O 1
ATOM 3319 N N . TYR A 1 407 ? 4.692 5.263 22.944 1.00 55.06 407 TYR A N 1
ATOM 3320 C CA . TYR A 1 407 ? 4.606 6.590 23.560 1.00 55.06 407 TYR A CA 1
ATOM 3321 C C . TYR A 1 407 ? 5.263 7.707 22.739 1.00 55.06 407 TYR A C 1
ATOM 3323 O O . TYR A 1 407 ? 5.226 8.865 23.154 1.00 55.06 407 TYR A O 1
ATOM 3331 N N . ALA A 1 408 ? 5.862 7.394 21.586 1.00 56.00 408 ALA A N 1
ATOM 3332 C CA . ALA A 1 408 ? 6.472 8.416 20.748 1.00 56.00 408 ALA A CA 1
ATOM 3333 C C . ALA A 1 408 ? 5.376 9.319 20.159 1.00 56.00 408 ALA A C 1
ATOM 3335 O O . ALA A 1 408 ? 4.446 8.846 19.500 1.00 56.00 408 ALA A O 1
ATOM 3336 N N . GLN A 1 409 ? 5.485 10.631 20.384 1.00 57.25 409 GLN A N 1
ATOM 3337 C CA . GLN A 1 409 ? 4.772 11.592 19.545 1.00 57.25 409 GLN A CA 1
ATOM 3338 C C . GLN A 1 409 ? 5.257 11.394 18.115 1.00 57.25 409 GLN A C 1
ATOM 3340 O O . GLN A 1 409 ? 6.451 11.213 17.914 1.00 57.25 409 GLN A O 1
ATOM 3345 N N . TRP A 1 410 ? 4.349 11.390 17.141 1.00 60.34 410 TRP A N 1
ATOM 3346 C CA . TRP A 1 410 ? 4.701 11.254 15.733 1.00 60.34 410 TRP A CA 1
ATOM 3347 C C . TRP A 1 410 ? 5.557 12.452 15.299 1.00 60.34 410 TRP A C 1
ATOM 3349 O O . TRP A 1 410 ? 4.988 13.521 15.082 1.00 60.34 410 TRP A O 1
ATOM 3359 N N . PRO A 1 411 ? 6.887 12.329 15.150 1.00 57.25 411 PRO A N 1
ATOM 3360 C CA . PRO A 1 411 ? 7.698 13.483 14.798 1.00 57.25 411 PRO A CA 1
ATOM 3361 C C . PRO A 1 411 ? 7.532 13.694 13.297 1.00 57.25 411 PRO A C 1
ATOM 3363 O O . PRO A 1 411 ? 7.761 12.763 12.522 1.00 57.25 411 PRO A O 1
ATOM 3366 N N . GLU A 1 412 ? 7.102 14.877 12.866 1.00 56.66 412 GLU A N 1
ATOM 3367 C CA . GLU A 1 412 ? 6.948 15.159 11.432 1.00 56.66 412 GLU A CA 1
ATOM 3368 C C . GLU A 1 412 ? 8.306 15.177 10.708 1.00 56.66 412 GLU A C 1
ATOM 3370 O O . GLU A 1 412 ? 8.389 14.757 9.554 1.00 56.66 412 GLU A O 1
ATOM 3375 N N . ASP A 1 413 ? 9.384 15.509 11.426 1.00 60.59 413 ASP A N 1
ATOM 3376 C CA . ASP A 1 413 ? 10.694 15.806 10.834 1.00 60.59 413 ASP A CA 1
ATOM 3377 C C . ASP A 1 413 ? 11.689 14.633 10.821 1.00 60.59 413 ASP A C 1
ATOM 3379 O O . ASP A 1 413 ? 12.781 14.757 10.268 1.00 60.59 413 ASP A O 1
ATOM 3383 N N . ILE A 1 414 ? 11.347 13.475 11.405 1.00 69.06 414 ILE A N 1
ATOM 3384 C CA . ILE A 1 414 ? 12.272 12.330 11.507 1.00 69.06 414 ILE A CA 1
ATOM 3385 C C . ILE A 1 414 ? 11.673 11.105 10.797 1.00 69.06 414 ILE A C 1
ATOM 3387 O O . ILE A 1 414 ? 10.853 10.397 11.387 1.00 69.06 414 ILE A O 1
ATOM 3391 N N . PRO A 1 415 ? 12.077 10.802 9.544 1.00 67.50 415 PRO A N 1
ATOM 3392 C CA . PRO A 1 415 ? 11.545 9.677 8.767 1.00 67.50 415 PRO A CA 1
ATOM 3393 C C . PRO A 1 415 ? 11.581 8.333 9.500 1.00 67.50 415 PRO A C 1
ATOM 3395 O O . PRO A 1 415 ? 10.556 7.655 9.568 1.00 67.50 415 PRO A O 1
ATOM 3398 N N . ALA A 1 416 ? 12.714 8.005 10.131 1.00 68.44 416 ALA A N 1
ATOM 3399 C CA . ALA A 1 416 ? 12.872 6.768 10.891 1.00 68.44 416 ALA A CA 1
ATOM 3400 C C . ALA A 1 416 ? 11.845 6.657 12.026 1.00 68.44 416 ALA A C 1
ATOM 3402 O O . ALA A 1 416 ? 11.296 5.584 12.246 1.00 68.44 416 ALA A O 1
ATOM 3403 N N . ALA A 1 417 ? 11.523 7.762 12.707 1.00 72.19 417 ALA A N 1
ATOM 3404 C CA . ALA A 1 417 ? 10.526 7.784 13.774 1.00 72.19 417 ALA A CA 1
ATOM 3405 C C . ALA A 1 417 ? 9.080 7.705 13.244 1.00 72.19 417 ALA A C 1
ATOM 3407 O O . ALA A 1 417 ? 8.210 7.145 13.913 1.00 72.19 417 ALA A O 1
ATOM 3408 N N . ARG A 1 418 ? 8.810 8.218 12.034 1.00 74.50 418 ARG A N 1
ATOM 3409 C CA . ARG A 1 418 ? 7.492 8.110 11.380 1.00 74.50 418 ARG A CA 1
ATOM 3410 C C . ARG A 1 418 ? 7.163 6.668 11.008 1.00 74.50 418 ARG A C 1
ATOM 3412 O O . ARG A 1 418 ? 6.071 6.204 11.323 1.00 74.50 418 ARG A O 1
ATOM 3419 N N . GLU A 1 419 ? 8.101 5.980 10.367 1.00 82.69 419 GLU A N 1
ATOM 3420 C CA . GLU A 1 419 ? 7.996 4.560 10.014 1.00 82.69 419 GLU A CA 1
ATOM 3421 C C . GLU A 1 419 ? 7.749 3.702 11.256 1.00 82.69 419 GLU A C 1
ATOM 3423 O O . GLU A 1 419 ? 6.757 2.988 11.371 1.00 82.69 419 GLU A O 1
ATOM 3428 N N . THR A 1 420 ? 8.642 3.861 12.219 1.00 80.12 420 THR A N 1
ATOM 3429 C CA . THR A 1 420 ? 8.621 3.302 13.565 1.00 80.12 420 THR A CA 1
ATOM 3430 C C . THR A 1 420 ? 7.249 3.384 14.238 1.00 80.12 420 THR A C 1
ATOM 3432 O O . THR A 1 420 ? 6.655 2.371 14.614 1.00 80.12 420 THR A O 1
ATOM 3435 N N . ALA A 1 421 ? 6.713 4.598 14.375 1.00 80.56 421 ALA A N 1
ATOM 3436 C CA . ALA A 1 421 ? 5.432 4.821 15.029 1.00 80.56 421 ALA A CA 1
ATOM 3437 C C . ALA A 1 421 ? 4.268 4.234 14.211 1.00 80.56 421 ALA A C 1
ATOM 3439 O O . ALA A 1 421 ? 3.258 3.815 14.785 1.00 80.56 421 ALA A O 1
ATOM 3440 N N . PHE A 1 422 ? 4.418 4.137 12.884 1.00 88.00 422 PHE A N 1
ATOM 3441 C CA . PHE A 1 422 ? 3.432 3.491 12.028 1.00 88.00 422 PHE A CA 1
ATOM 3442 C C . PHE A 1 422 ? 3.382 1.981 12.253 1.00 88.00 422 PHE A C 1
ATOM 3444 O O . PHE A 1 422 ? 2.294 1.470 12.508 1.00 88.00 422 PHE A O 1
ATOM 3451 N N . TRP A 1 423 ? 4.526 1.290 12.265 1.00 89.00 423 TRP A N 1
ATOM 3452 C CA . TRP A 1 423 ? 4.614 -0.122 12.670 1.00 89.00 423 TRP A CA 1
ATOM 3453 C C . TRP A 1 423 ? 4.000 -0.349 14.049 1.00 89.00 423 TRP A C 1
ATOM 3455 O O . TRP A 1 423 ? 3.102 -1.178 14.193 1.00 89.00 423 TRP A O 1
ATOM 3465 N N . ALA A 1 424 ? 4.407 0.503 14.996 1.00 86.56 424 ALA A N 1
ATOM 3466 C CA . ALA A 1 424 ? 3.726 0.858 16.238 1.00 86.56 424 ALA A CA 1
ATOM 3467 C C . ALA A 1 424 ? 2.218 0.564 16.237 1.00 86.56 424 ALA A C 1
ATOM 3469 O O . ALA A 1 424 ? 1.688 -0.405 16.794 1.00 86.56 424 ALA A O 1
ATOM 3470 N N . LYS A 1 425 ? 1.513 1.486 15.591 1.00 87.81 425 LYS A N 1
ATOM 3471 C CA . LYS A 1 425 ? 0.055 1.520 15.551 1.00 87.81 425 LYS A CA 1
ATOM 3472 C C . LYS A 1 425 ? -0.533 0.399 14.699 1.00 87.81 425 LYS A C 1
ATOM 3474 O O . LYS A 1 425 ? -1.540 -0.177 15.102 1.00 87.81 425 LYS A O 1
ATOM 3479 N N . ALA A 1 426 ? 0.087 0.069 13.567 1.00 91.31 426 ALA A N 1
ATOM 3480 C CA . ALA A 1 426 ? -0.382 -0.968 12.657 1.00 91.31 426 ALA A CA 1
ATOM 3481 C C . ALA A 1 426 ? -0.435 -2.334 13.352 1.00 91.31 426 ALA A C 1
ATOM 3483 O O . ALA A 1 426 ? -1.483 -2.979 13.353 1.00 91.31 426 ALA A O 1
ATOM 3484 N N . MET A 1 427 ? 0.641 -2.739 14.028 1.00 90.88 427 MET A N 1
ATOM 3485 C CA . MET A 1 427 ? 0.695 -4.017 14.740 1.00 90.88 427 MET A CA 1
ATOM 3486 C C . MET A 1 427 ? -0.310 -4.072 15.894 1.00 90.88 427 MET A C 1
ATOM 3488 O O . MET A 1 427 ? -1.066 -5.038 16.015 1.00 90.88 427 MET A O 1
ATOM 3492 N N . LEU A 1 428 ? -0.384 -3.013 16.706 1.00 87.69 428 LEU A N 1
ATOM 3493 C CA . LEU A 1 428 ? -1.309 -2.955 17.846 1.00 87.69 428 LEU A CA 1
ATOM 3494 C C . LEU A 1 428 ? -2.780 -2.847 17.434 1.00 87.69 428 LEU A C 1
ATOM 3496 O O . LEU A 1 428 ? -3.656 -3.164 18.234 1.00 87.69 428 LEU A O 1
ATOM 3500 N N . SER A 1 429 ? -3.067 -2.424 16.199 1.00 87.81 429 SER A N 1
ATOM 3501 C CA . SER A 1 429 ? -4.430 -2.449 15.653 1.00 87.81 429 SER A CA 1
ATOM 3502 C C . SER A 1 429 ? -4.937 -3.869 15.374 1.00 87.81 429 SER A C 1
ATOM 3504 O O . SER A 1 429 ? -6.145 -4.093 15.315 1.00 87.81 429 SER A O 1
ATOM 3506 N N . VAL A 1 430 ? -4.020 -4.832 15.227 1.00 87.38 430 VAL A N 1
ATOM 3507 C CA . VAL A 1 430 ? -4.339 -6.240 14.970 1.00 87.38 430 VAL A CA 1
ATOM 3508 C C . VAL A 1 430 ? -4.469 -7.015 16.275 1.00 87.38 430 VAL A C 1
ATOM 3510 O O . VAL A 1 430 ? -5.478 -7.688 16.486 1.00 87.38 430 VAL A O 1
ATOM 3513 N N . MET A 1 431 ? -3.460 -6.930 17.146 1.00 86.38 431 MET A N 1
ATOM 3514 C CA . MET A 1 431 ? -3.451 -7.611 18.441 1.00 86.38 431 MET A CA 1
ATOM 3515 C C . MET A 1 431 ? -2.474 -6.963 19.438 1.00 86.38 431 MET A C 1
ATOM 3517 O O . MET A 1 431 ? -1.557 -6.252 19.022 1.00 86.38 431 MET A O 1
ATOM 3521 N N . PRO A 1 432 ? -2.645 -7.203 20.755 1.00 86.06 432 PRO A N 1
ATOM 3522 C CA . PRO A 1 432 ? -1.742 -6.689 21.782 1.00 86.06 432 PRO A CA 1
ATOM 3523 C C . PRO A 1 432 ? -0.299 -7.181 21.617 1.00 86.06 432 PRO A C 1
ATOM 3525 O O . PRO A 1 432 ? -0.060 -8.266 21.085 1.00 86.06 432 PRO A O 1
ATOM 3528 N N . LEU A 1 433 ? 0.654 -6.412 22.153 1.00 84.44 433 LEU A N 1
ATOM 3529 C CA . LEU A 1 433 ? 2.087 -6.722 22.105 1.00 84.44 433 LEU A CA 1
ATOM 3530 C C . LEU A 1 433 ? 2.418 -8.133 22.613 1.00 84.44 433 LEU A C 1
ATOM 3532 O O . LEU A 1 433 ? 3.203 -8.834 21.986 1.00 84.44 433 LEU A O 1
ATOM 3536 N N . GLU A 1 434 ? 1.804 -8.571 23.710 1.00 84.38 434 GLU A N 1
ATOM 3537 C CA . GLU A 1 434 ? 2.075 -9.900 24.270 1.00 84.38 434 GLU A CA 1
ATOM 3538 C C . GLU A 1 434 ? 1.683 -11.025 23.303 1.00 84.38 434 GLU A C 1
ATOM 3540 O O . GLU A 1 434 ? 2.428 -11.989 23.149 1.00 84.38 434 GLU A O 1
ATOM 3545 N N . LYS A 1 435 ? 0.589 -10.859 22.542 1.00 85.62 435 LYS A N 1
ATOM 3546 C CA . LYS A 1 435 ? 0.219 -11.818 21.490 1.00 85.62 435 LYS A CA 1
ATOM 3547 C C . LYS A 1 435 ? 1.226 -11.812 20.337 1.00 85.62 435 LYS A C 1
ATOM 3549 O O . LYS A 1 435 ? 1.549 -12.877 19.821 1.00 85.62 435 LYS A O 1
ATOM 3554 N N . TRP A 1 436 ? 1.770 -10.648 19.972 1.00 86.38 436 TRP A N 1
ATOM 3555 C CA . TRP A 1 436 ? 2.863 -10.556 18.997 1.00 86.38 436 TRP A CA 1
ATOM 3556 C C . TRP A 1 436 ? 4.145 -11.248 19.483 1.00 86.38 436 TRP A C 1
ATOM 3558 O O . TRP A 1 436 ? 4.796 -11.940 18.702 1.00 86.38 436 TRP A O 1
ATOM 3568 N N . LYS A 1 437 ? 4.500 -11.113 20.768 1.00 83.50 437 LYS A N 1
ATOM 3569 C CA . LYS A 1 437 ? 5.651 -11.814 21.363 1.00 83.50 437 LYS A CA 1
ATOM 3570 C C . LYS A 1 437 ? 5.460 -13.331 21.311 1.00 83.50 437 LYS A C 1
ATOM 3572 O O . LYS A 1 437 ? 6.356 -14.032 20.849 1.00 83.50 437 LYS A O 1
ATOM 3577 N N . THR A 1 438 ? 4.286 -13.828 21.712 1.00 82.56 438 THR A N 1
ATOM 3578 C CA . THR A 1 438 ? 3.948 -15.257 21.612 1.00 82.56 438 THR A CA 1
ATOM 3579 C C . THR A 1 438 ? 4.002 -15.748 20.167 1.00 82.56 438 THR A C 1
ATOM 3581 O O . THR A 1 438 ? 4.585 -16.796 19.911 1.00 82.56 438 THR A O 1
ATOM 3584 N N . PHE A 1 439 ? 3.465 -14.973 19.223 1.00 78.81 439 PHE A N 1
ATOM 3585 C CA . PHE A 1 439 ? 3.504 -15.283 17.794 1.00 78.81 439 PHE A CA 1
ATOM 3586 C C . PHE A 1 439 ? 4.940 -15.462 17.279 1.00 78.81 439 PHE A C 1
ATOM 3588 O O . PHE A 1 439 ? 5.249 -16.473 16.656 1.00 78.81 439 PHE A O 1
ATOM 3595 N N . CYS A 1 440 ? 5.849 -14.532 17.590 1.00 76.69 440 CYS A N 1
ATOM 3596 C CA . CYS A 1 440 ? 7.247 -14.658 17.173 1.00 76.69 440 CYS A CA 1
ATOM 3597 C C . CYS A 1 440 ? 7.983 -15.810 17.860 1.00 76.69 440 CYS A C 1
ATOM 3599 O O . CYS A 1 440 ? 8.863 -16.405 17.243 1.00 76.69 440 CYS A O 1
ATOM 3601 N N . GLN A 1 441 ? 7.644 -16.127 19.111 1.00 76.38 441 GLN A N 1
ATOM 3602 C CA . GLN A 1 441 ? 8.224 -17.279 19.800 1.00 76.38 441 GLN A CA 1
ATOM 3603 C C . GLN A 1 441 ? 7.789 -18.591 19.136 1.00 76.38 441 GLN A C 1
ATOM 3605 O O . GLN A 1 441 ? 8.634 -19.420 18.824 1.00 76.38 441 GLN A O 1
ATOM 3610 N N . GLN A 1 442 ? 6.494 -18.736 18.839 1.00 73.56 442 GLN A N 1
ATOM 3611 C CA . GLN A 1 442 ? 5.956 -19.904 18.136 1.00 73.56 442 GLN A CA 1
ATOM 3612 C C . GLN A 1 442 ? 6.582 -20.065 16.749 1.00 73.56 442 GLN A C 1
ATOM 3614 O O . GLN A 1 442 ? 6.996 -21.162 16.392 1.00 73.56 442 GLN A O 1
ATOM 3619 N N . ALA A 1 443 ? 6.710 -18.971 15.995 1.00 69.00 443 ALA A N 1
ATOM 3620 C CA . ALA A 1 443 ? 7.370 -18.988 14.694 1.00 69.00 443 ALA A CA 1
ATOM 3621 C C . ALA A 1 443 ? 8.846 -19.419 14.787 1.00 69.00 443 ALA A C 1
ATOM 3623 O O . ALA A 1 443 ? 9.304 -20.219 13.978 1.00 69.00 443 ALA A O 1
ATOM 3624 N N . HIS A 1 444 ? 9.579 -18.947 15.801 1.00 69.00 444 HIS A N 1
ATOM 3625 C CA . HIS A 1 444 ? 10.969 -19.348 16.028 1.00 69.00 444 HIS A CA 1
ATOM 3626 C C . HIS A 1 444 ? 11.104 -20.835 16.392 1.00 69.00 444 HIS A C 1
ATOM 3628 O O . HIS A 1 444 ? 12.020 -21.514 15.927 1.00 69.00 444 HIS A O 1
ATOM 3634 N N . ASP A 1 445 ? 10.177 -21.359 17.195 1.00 70.44 445 ASP A N 1
ATOM 3635 C CA . ASP A 1 445 ? 10.152 -22.778 17.550 1.00 70.44 445 ASP A CA 1
ATOM 3636 C C . ASP A 1 445 ? 9.802 -23.654 16.329 1.00 70.44 445 ASP A C 1
ATOM 3638 O O . ASP A 1 445 ? 10.352 -24.742 16.173 1.00 70.44 445 ASP A O 1
ATOM 3642 N N . MET A 1 446 ? 8.937 -23.172 15.429 1.00 66.06 446 MET A N 1
ATOM 3643 C CA . MET A 1 446 ? 8.604 -23.831 14.157 1.00 66.06 446 MET A CA 1
ATOM 3644 C C . MET A 1 446 ? 9.791 -23.859 13.184 1.00 66.06 446 MET A C 1
ATOM 3646 O O . MET A 1 446 ? 10.096 -24.918 12.636 1.00 66.06 446 MET A O 1
ATOM 3650 N N . GLU A 1 447 ? 10.502 -22.738 13.038 1.00 64.75 447 GLU A N 1
ATOM 3651 C CA . GLU A 1 447 ? 11.726 -22.627 12.232 1.00 64.75 447 GLU A CA 1
ATOM 3652 C C . GLU A 1 447 ? 12.795 -23.621 12.715 1.00 64.75 447 GLU A C 1
ATOM 3654 O O . GLU A 1 447 ? 13.362 -24.377 11.926 1.00 64.75 447 GLU A O 1
ATOM 3659 N N . LYS A 1 448 ? 13.005 -23.710 14.035 1.00 67.12 448 LYS A N 1
ATOM 3660 C CA . LYS A 1 448 ? 13.939 -24.669 14.647 1.00 67.12 448 LYS A CA 1
ATOM 3661 C C . LYS A 1 448 ? 13.567 -26.133 14.373 1.00 67.12 448 LYS A C 1
ATOM 3663 O O . LYS A 1 448 ? 14.446 -26.994 14.366 1.00 67.12 448 LYS A O 1
ATOM 3668 N N . ASN A 1 449 ? 12.285 -26.408 14.153 1.00 67.62 449 ASN A N 1
ATOM 3669 C CA . ASN A 1 449 ? 11.754 -27.739 13.874 1.00 67.62 449 ASN A CA 1
ATOM 3670 C C . ASN A 1 449 ? 11.603 -28.033 12.367 1.00 67.62 449 ASN A C 1
ATOM 3672 O O . ASN A 1 449 ? 11.065 -29.081 12.017 1.00 67.62 449 ASN A O 1
ATOM 3676 N N . GLY A 1 450 ? 12.078 -27.146 11.483 1.00 59.41 450 GLY A N 1
ATOM 3677 C CA . GLY A 1 450 ? 12.062 -27.355 10.031 1.00 59.41 450 GLY A CA 1
ATOM 3678 C C . GLY A 1 450 ? 10.691 -27.169 9.373 1.00 59.41 450 GLY A C 1
ATOM 3679 O O . GLY A 1 450 ? 10.434 -27.769 8.334 1.00 59.41 450 GLY A O 1
ATOM 3680 N N . VAL A 1 451 ? 9.796 -26.379 9.975 1.00 58.53 451 VAL A N 1
ATOM 3681 C CA . VAL A 1 451 ? 8.493 -26.043 9.381 1.00 58.53 451 VAL A CA 1
ATOM 3682 C C . VAL A 1 451 ? 8.616 -24.734 8.593 1.00 58.53 451 VAL A C 1
ATOM 3684 O O . VAL A 1 451 ? 8.919 -23.693 9.172 1.00 58.53 451 VAL A O 1
ATOM 3687 N N . GLU A 1 452 ? 8.381 -24.794 7.278 1.00 54.19 452 GLU A N 1
ATOM 3688 C CA . GLU A 1 452 ? 8.621 -23.685 6.333 1.00 54.19 452 GLU A CA 1
ATOM 3689 C C . GLU A 1 452 ? 7.475 -22.659 6.257 1.00 54.19 452 GLU A C 1
ATOM 3691 O O . GLU A 1 452 ? 7.687 -21.518 5.851 1.00 54.19 452 GLU A O 1
ATOM 3696 N N . GLU A 1 453 ? 6.268 -23.023 6.696 1.00 51.78 453 GLU A N 1
ATOM 3697 C CA . GLU A 1 453 ? 5.087 -22.158 6.641 1.00 51.78 453 GLU A CA 1
ATOM 3698 C C . GLU A 1 453 ? 4.333 -22.156 7.968 1.00 51.78 453 GLU A C 1
ATOM 3700 O O . GLU A 1 453 ? 4.114 -23.201 8.589 1.00 51.78 453 GLU A O 1
ATOM 3705 N N . ALA A 1 454 ? 3.864 -20.980 8.385 1.00 52.50 454 ALA A N 1
ATOM 3706 C CA . ALA A 1 454 ? 2.997 -20.869 9.543 1.00 52.50 454 ALA A CA 1
ATOM 3707 C C . ALA A 1 454 ? 1.685 -20.164 9.182 1.00 52.50 454 ALA A C 1
ATOM 3709 O O . ALA A 1 454 ? 1.589 -18.942 9.027 1.00 52.50 454 ALA A O 1
ATOM 3710 N N . VAL A 1 455 ? 0.629 -20.970 9.067 1.00 49.50 455 VAL A N 1
ATOM 3711 C CA . VAL A 1 455 ? -0.739 -20.479 8.907 1.00 49.50 455 VAL A CA 1
ATOM 3712 C C . VAL A 1 455 ? -1.245 -20.040 10.273 1.00 49.50 455 VAL A C 1
ATOM 3714 O O . VAL A 1 455 ? -1.721 -20.842 11.077 1.00 49.50 455 VAL A O 1
ATOM 3717 N N . PHE A 1 456 ? -1.144 -18.746 10.552 1.00 53.94 456 PHE A N 1
ATOM 3718 C CA . PHE A 1 456 ? -1.642 -18.196 11.803 1.00 53.94 456 PHE A CA 1
ATOM 3719 C C . PHE A 1 456 ? -3.038 -17.611 11.631 1.00 53.94 456 PHE A C 1
ATOM 3721 O O . PHE A 1 456 ? -3.264 -16.665 10.880 1.00 53.94 456 PHE A O 1
ATOM 3728 N N . THR A 1 457 ? -3.982 -18.161 12.394 1.00 47.59 457 THR A N 1
ATOM 3729 C CA . THR A 1 457 ? -5.331 -17.606 12.497 1.00 47.59 457 THR A CA 1
ATOM 3730 C C . THR A 1 457 ? -5.330 -16.523 13.573 1.00 47.59 457 THR A C 1
ATOM 3732 O O . THR A 1 457 ? -5.095 -16.817 14.746 1.00 47.59 457 THR A O 1
ATOM 3735 N N . VAL A 1 458 ? -5.592 -15.263 13.213 1.00 44.66 458 VAL A N 1
ATOM 3736 C CA . VAL A 1 458 ? -5.693 -14.184 14.211 1.00 44.66 458 VAL A CA 1
ATOM 3737 C C . VAL A 1 458 ? -7.003 -14.352 14.979 1.00 44.66 458 VAL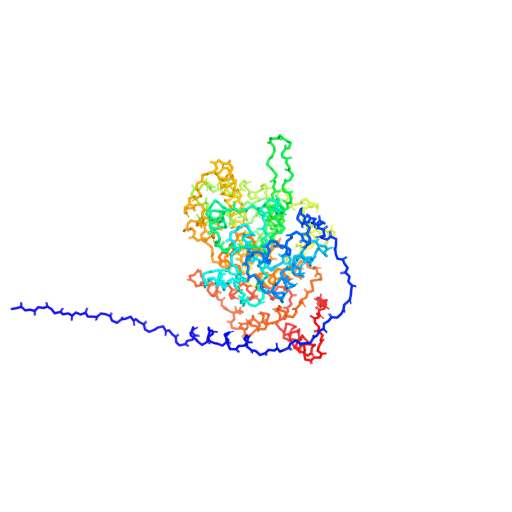 A C 1
ATOM 3739 O O . VAL A 1 458 ? -8.072 -13.947 14.519 1.00 44.66 458 VAL A O 1
ATOM 3742 N N . VAL A 1 459 ? -6.925 -14.960 16.164 1.00 33.53 459 VAL A N 1
ATOM 3743 C CA . VAL A 1 459 ? -8.065 -15.093 17.078 1.00 33.53 459 VAL A CA 1
ATOM 3744 C C . VAL A 1 459 ? -8.230 -13.780 17.848 1.00 33.53 459 VAL A C 1
ATOM 3746 O O . VAL A 1 459 ? -7.451 -13.455 18.757 1.00 33.53 459 VAL A O 1
ATOM 3749 N N . ARG A 1 460 ? -9.243 -12.992 17.467 1.00 40.72 460 ARG A N 1
ATOM 3750 C CA . ARG A 1 460 ? -9.660 -11.828 18.259 1.00 40.72 460 ARG A CA 1
ATOM 3751 C C . ARG A 1 460 ? -10.329 -12.303 19.549 1.00 40.72 460 ARG A C 1
ATOM 3753 O O . ARG A 1 460 ? -11.154 -13.209 19.519 1.00 40.72 460 ARG A O 1
ATOM 3760 N N . SER A 1 461 ? -9.921 -11.681 20.653 1.00 33.16 461 SER A N 1
ATOM 3761 C CA . SER A 1 461 ? -10.663 -11.639 21.919 1.00 33.16 461 SER A CA 1
ATOM 3762 C C . SER A 1 461 ? -11.761 -10.596 21.834 1.00 33.16 461 SER A C 1
ATOM 3764 O O . SER A 1 461 ? -11.439 -9.519 21.271 1.00 33.16 461 SER A O 1
#

pLDDT: mean 72.53, std 20.37, range [20.77, 98.19]

Radius of gyration: 26.23 Å; chains: 1; bounding box: 77×72×61 Å

Foldseek 3Di:
DDDDDDDDDDDDDDPPVVVVVVVVVVVVPDDDDDDDDDDDDDPPADQQAAPADLVRLLVLQVVLVEDPVQSVVQSVLACCVHVVRDDPLQAKEKEWESVADHYHDDQAPPVVVVLRVDPSVRHHYHYDHVVSVPPDDDFLVQVVCRVNGHIDIDRNDPPPPPPDDDDDDDDQRPQLVLLLLLLLQLLQLLLLLQLLLVCLLVVNPDDDSVVSSLVSLLVLLVLADPLCPVPDDSVRSSVVSVVSNVVNVDCVRNCVQAVDPDVVVVSVVVSVVNNPDDSVVSVVVNVLSSLLNQLSNLLNVLSVQLVVLVVVSVVQVVVSHHRDPVSVCSQQQNPPSNNDDCLSNLSPLLRRLDQCCVRHVPCVVCRLVSPLSNQLSSLLSVHQDKDWPSSLVNLVVLLVLLVVLLPDDCDPPDSVNSSNNSSNVSNVSNHDSVVSVVVSVVSVVCVVVVNGIDRDRRDDD

Secondary structure (DSSP, 8-state):
------PPPPPPPPHHHHHHHHHHHHTTS-------------S----PPPSS-HHHHHHHHHTTT--HHHHHHHHHHHHHHHTS----TTSEEEEEETTT--SSPPPPPHHHHHHHTS-TTTSEEEEE-GGG-TT----HHHHHHHHTT--EEEE-------PPP-SS-----HHHHHHHHHHHHHHHHHHHHHHHHHHHHHTT--S-HHHHHHHHHHHHHHT--GGGTTT--HHHHHHHHHHHHHHHTSHHHHTTT---S-HHHHHHHHHGGGTTS-HHHHHHHHHHHHHHHHHHHHHHHHHHHHHHHHHHHHHHHHTT-PPPHHHHHHHTT-STTT---HHHHHHHHHHHS--GGGT-GGGGGGHHHHHHHHHHHHHHHT----EETTHHHHHHHHHHHHHHHTT----TT-HHHHHHHHHHHHHHHHS-HHHHHHHHHHHHHHHHTT--EE-------

Sequence (461 aa):
MRFGKHTKDPNPMHPVENFITRVMRIFLTLVSWPKVSSTAIPNDRIALQSTISSDELEKRLLNRGWSEVEIQRALSLRDSFFNQGFVDIGRPVALFNLSTLQGPFPDLPQELLNTAGEPAETIQRLLVDLEELPFVSLSYEQERQFKNGQPVLIRFGIEPHREKRSSGGQVKDLGEKQINVGLATTVYIVVERLRYLMYFRDQRKFTSVNDHRDVAFGLLAEMWPRADNLRLTREKRINHLETLWNKGRRPQVWSQLYPVKNINKKIESWATSFENVSKERLIQEIAFQQRLVLGLLHCEIRAEVFRKTISKISDKVSKSSEESKGDRAILAGVHPEHHCLHADVLPAAFAGDINPSNLFQNLESYREFFDTMRLIGRANRGCQPVFETEHFPIIKFAIKNLEKWLYAQWPEDIPAARETAFWAKAMLSVMPLEKWKTFCQQAHDMEKNGVEEAVFTVVRS